Protein 6I3V (pdb70)

InterPro domains:
  IPR007918 Mitochondrial distribution/morphology family 35/apoptosis [PF05254] (2-58)
  IPR007918 Mitochondrial distribution/morphology family 35/apoptosis [PTHR46403] (1-58)

Sequence (493 aa):
HHHHHHSDQMVKYFLGQSVLRSSWDQVFAAFWQRYPNPYSKHVLTEDIVHREVTPDQKLLSRRLLTKTNRMPRWAERLFPANVAHSVYVLEDSIVDPQNQTMTTFTWNINHARLMVVEERSVYSVNSDNSGWTEIRREAWVSSSLFGVSRAVQEFGLARFKSNVTKTMKGFEYILAKLQGEAQMVKYFLGQSVLRSSWDQVFAAFWQRYPNPYSKHVLTEDIVHREVTPDQKLLSRRLLTKTNRMPRWAERLFPANVAHSVYVLEDSIVDPQNQTMTTFTWNINHARLMVVEERSVYSVNSDNSGWTEIRREAWVSSSLFGVSRAVQEFGLARFKSNVTKTMKGFEYILAKLQGEDKMNSVGEACTDMKREYDQCFNRWFAEKFLKGDSSGDPCTDLFKRYQQCVQKAIKEKEIPIEGLEFMGHDKMNSVGEACTDMKREYDQCFNRWFAEKFLKGDSSGDPCTDLFKRYQQCVQKAIKEKEIPIEGLEFMGH

B-factor: mean 47.37, std 20.67, range [18.5, 154.25]

Nearest PDB structures (foldseek):
  6i3v-assembly1_B  TM=1.006E+00  e=1.375E-35  Homo sapiens
  6i3y-assembly1_C  TM=9.996E-01  e=5.527E-32  Homo sapiens
  5jql-assembly1_K  TM=7.674E-01  e=2.908E-17  Saccharomyces cerevisiae S288C
  4ytx-assembly4_L  TM=7.523E-01  e=2.716E-16  Saccharomyces cerevisiae S288C
  8ag0-assembly1_A  TM=9.048E-01  e=5.739E-12  Homo sapiens

Secondary structure (DSSP, 8-state):
--PPPSSGGGHHHHHHHHHHHHHHHHHTGGGT-----TTHHHHHHHHHHHHHHHHHTT---TT--GGG-/--SEEEEEEEEESS-HHHHHHHHHH--S-TT-TTEEEEEEEEEEE-TTS-EEEEEEEEE-----HHHHHH-HHHHTPPEEEEEEEEEEGGGTEEEEEEEESSSTTT-EEEEEEEEEE-SS-TTSEEEEEEEEEE-THHHHHHHHHHHHHHHHHHHHHHHHHHHHHHHHHHTT-/--PBPSSGGGHHHHHHHHHHHHHHHHHTGGGT--S--SSHHHHHHHHHHHHHHHHHHT---TT--TT--/-EEEEEESSSSEEEEEEEEESS-HHHHHHHHHH--S-TT-TTEEEEEEEEEEE-TTS-EEEEEEEEE-----HHHHHH-HHHHT-PEEEEEEEEEEGGGTEEEEEEEESSSTTT-EEEEEEEEEE-SS-TT-EEEEEEEEEE-THHHHHHHHHHHHHHHHHHHHHHHHHHHHHHHHHHTT--

Radius of gyration: 32.75 Å; Cα contacts (8 Å, |Δi|>4): 805; chains: 4; bounding box: 83×53×98 Å

Organism: Homo sapiens (NCBI:txid9606)

Solvent-accessible surface area: 29353 Å² total; per-residue (Å²): 120,82,69,40,48,41,17,68,132,90,24,96,32,52,38,4,51,27,37,80,70,50,31,37,54,119,10,0,17,50,10,21,101,88,27,54,50,106,196,4,166,88,9,77,12,9,0,6,14,88,30,80,54,24,146,86,62,54,1,31,0,24,2,0,2,11,48,56,40,94,32,74,177,144,7,51,150,108,39,98,84,30,66,96,104,36,29,42,11,0,5,0,0,45,0,12,15,87,94,64,39,0,32,3,20,25,31,16,23,26,27,48,76,25,91,32,58,54,43,48,0,46,22,29,49,19,103,140,63,92,32,110,0,36,9,96,71,25,12,63,59,32,28,57,63,101,48,78,70,51,60,95,127,108,115,24,88,59,132,121,126,51,69,65,67,135,75,106,134,35,113,117,154,66,105,72,117,91,96,67,120,157,109,101,66,74,78,50,33,2,56,27,52,81,74,51,32,41,52,112,10,0,14,53,9,20,101,85,31,55,51,103,191,4,174,52,7,77,11,8,0,6,12,80,29,79,60,23,142,88,52,68,2,31,0,23,2,0,4,9,47,48,40,166,32,74,161,143,7,41,147,112,42,94,85,31,63,95,105,39,29,45,11,0,5,0,0,46,0,9,14,150,96,69,40,0,23,4,20,27,32,15,21,26,26,48,172,23,89,34,60,51,45,96,1,40,26,28,43,15,105,140,57,97,32,100,0,36,9,106,60,34,14,71,62,29,28,50,64,86,30,62,69,137,64,96,130,110,120,26,91,54,130,125,122,53,69,65,69,133,74,118,146,35,120,62,151,71,106,71,122,110,152,71,185,175,41,14,81,7,13,0,135,88,1,22,115,42,4,86,82,5,32,108,31,3,34,49,11,2,41,118,66,1,15,159,54,60,83,58,55,47,83,1,78,103,33,38,131,124,0,23,108,23,0,43,115,10,6,145,117,83,148,8,72,11,143,82,63,59,66,23,44,197,179,83,10,88,6,7,5,160,86,0,26,106,68,2,28,99,9,16,138,39,6,33,47,31,2,42,111,16,2,18,156,46,76,81,76,65,66,78,9,54,123,73,32,97,44,0,22,71,30,0,52,65,13,3,149,131,92,152,7,71,12,121,83,63,127,69,38,26,212

Foldseek 3Di:
DDKDWDDDPLKIKIKDKDKDLAALVVVVVVVVVPPPDPVQPQWDDKDWPDWDADPLGKIKTKMKIWGADDDPPVVCVVCVVPNPGTWIKIKIKIQDVVQSKMWIWMWTPPPVQAKIKIKIKMWHQDPVDNRMIMIIIMIIIHHNVVVVVVVVVVVVVVVVVVVVVVVVVVVVVVVVVVVVDD/DLKDKDKDKDKALAALVVVVVCVVVVPPDPVQPQWDDKDWPDWDQDPLGKIKTKMKTWGQDDDPPVVCVVPVVPNVDTWIKIKIKIQDVVQSKMWIWMWTPPPVQAKIKIKIKMWHQDPVDNRMIMIIMMMIIHHNVVVVVVVVVVVVVVVVVVVVVVVVVVVVVVVVVVPVD/DADAALQNVQRVLVVVLVVLVVCCVVPAVVVPHPPPGPSVVSVVVNCVRRVVSCVVVVPPPPPQDPPND/DADAALQNVLRVLVVVLVVQQVVCCVPAVVVPNPDDDPSVVSVVVSVVRNVVSCVVVVVPPPPADPPHD

GO terms:
  GO:0005739 mitochondrion (C, IDA)
  GO:0005515 protein binding (F, IPI)
  GO:0005758 mitochondrial intermembrane space (C, IDA)
  GO:0015914 phospholipid transport (P, IDA)
  GO:0032991 protein-containing complex (C, IDA)
  GO:2001140 positive regulation of phospholipid transport (P, IDA)
  GO:1990050 phosphatidic acid transfer activity (F, IDA)
  GO:0005739 mitochondrion (C, EXP)
  GO:0043066 negative regulation of apoptotic process (P, IMP)
  GO:0097035 regulation of membrane lipid distribution (P, IMP)
  GO:0090201 negative regulation of release of cytochrome c from mitochondria (P, IMP)
  GO:0005739 mitochondrion (C, HTP)
  GO:0005758 mitochondrial intermembrane space (C, TAS)
  GO:0034644 cellular response to UV (P, IDA)
  GO:0045944 positive regulation of transcription by RNA polymerase II (P, IDA)
  GO:0030330 DNA damage response, signal transduction by p53 class mediator (P, IDA)
  GO:0031571 mitotic G1 DNA damage checkpoint signaling (P, IDA)
  GO:1902166 negative regulation of intrinsic apoptotic signaling pathway in response to DNA damage by p53 class mediator (P, IMP)
  GO:0002039 p53 binding (F, IPI)

Structure (mmCIF, N/CA/C/O backbone):
data_6I3V
#
_entry.id   6I3V
#
_cell.length_a   127.312
_cell.length_b   127.312
_cell.length_c   177.390
_cell.angle_alpha   90.000
_cell.angle_beta   90.000
_cell.angle_gamma   120.000
#
_symmetry.space_group_name_H-M   'P 63 2 2'
#
loop_
_entity.id
_entity.type
_entity.pdbx_description
1 polymer 'PRELI domain-containing protein 1, mitochondrial'
2 polymer 'TP53-regulated inhibitor of apoptosis 1'
3 non-polymer 'MYRISTIC ACID'
4 non-polymer 'CHLORIDE ION'
5 non-polymer 'SODIUM ION'
6 water water
#
loop_
_atom_site.group_PDB
_atom_site.id
_atom_site.type_symbol
_atom_site.label_atom_id
_atom_site.label_alt_id
_atom_site.label_comp_id
_atom_site.label_asym_id
_atom_site.label_entity_id
_atom_site.label_seq_id
_atom_site.pdbx_PDB_ins_code
_atom_site.Cartn_x
_atom_site.Cartn_y
_atom_site.Cartn_z
_atom_site.occupancy
_atom_site.B_iso_or_equiv
_atom_site.auth_seq_id
_atom_site.auth_comp_id
_atom_site.auth_asym_id
_atom_site.auth_atom_id
_atom_site.pdbx_PDB_model_num
ATOM 1 N N . HIS A 1 1 ? -35.531 55.011 -33.463 1.00 57.90 4 HIS F N 1
ATOM 2 C CA . HIS A 1 1 ? -34.601 55.175 -32.357 1.00 60.71 4 HIS F CA 1
ATOM 3 C C . HIS A 1 1 ? -35.355 55.678 -31.110 1.00 54.35 4 HIS F C 1
ATOM 4 O O . HIS A 1 1 ? -36.427 56.317 -31.207 1.00 48.18 4 HIS F O 1
ATOM 11 N N . HIS A 1 2 ? -34.789 55.345 -29.946 1.00 48.73 5 HIS F N 1
ATOM 12 C CA . HIS A 1 2 ? -35.365 55.765 -28.696 1.00 46.00 5 HIS F CA 1
ATOM 13 C C . HIS A 1 2 ? -34.347 55.478 -27.598 1.00 40.88 5 HIS F C 1
ATOM 14 O O . HIS A 1 2 ? -33.420 54.666 -27.763 1.00 34.20 5 HIS F O 1
ATOM 21 N N . HIS A 1 3 ? -34.536 56.154 -26.475 1.00 32.20 6 HIS F N 1
ATOM 22 C CA . HIS A 1 3 ? -33.680 55.836 -25.333 1.00 31.67 6 HIS F CA 1
ATOM 23 C C . HIS A 1 3 ? -34.397 56.339 -24.104 1.00 31.67 6 HIS F C 1
ATOM 24 O O . HIS A 1 3 ? -35.348 57.123 -24.202 1.00 33.36 6 HIS F O 1
ATOM 31 N N . HIS A 1 4 ? -33.970 55.851 -22.949 1.00 29.05 7 HIS F N 1
ATOM 32 C CA . HIS A 1 4 ? -34.502 56.410 -21.726 1.00 28.82 7 HIS F CA 1
ATOM 33 C C . HIS A 1 4 ? -33.482 56.181 -20.614 1.00 28.32 7 HIS F C 1
ATOM 34 O O . HIS A 1 4 ? -32.535 55.398 -20.760 1.00 28.09 7 HIS F O 1
ATOM 41 N N . HIS A 1 5 ? -33.704 56.873 -19.493 1.00 28.61 8 HIS F N 1
ATOM 42 C CA . HIS A 1 5 ? -32.854 56.639 -18.334 1.00 29.78 8 HIS F CA 1
ATOM 43 C C . HIS A 1 5 ? -33.669 56.896 -17.080 1.00 29.80 8 HIS F C 1
ATOM 44 O O . HIS A 1 5 ? -34.717 57.568 -17.099 1.00 30.65 8 HIS F O 1
ATOM 51 N N . HIS A 1 6 ? -33.187 56.317 -15.980 1.00 31.98 9 HIS F N 1
ATOM 52 C CA . HIS A 1 6 ? -33.840 56.482 -14.678 1.00 35.51 9 HIS F CA 1
ATOM 53 C C . HIS A 1 6 ? -32.892 55.970 -13.605 1.00 37.48 9 HIS F C 1
ATOM 54 O O . HIS A 1 6 ? -31.874 55.349 -13.906 1.00 31.98 9 HIS F O 1
ATOM 61 N N . SER A 1 7 ? -33.226 56.226 -12.344 1.00 41.98 10 SER F N 1
ATOM 62 C CA . SER A 1 7 ? -32.319 55.738 -11.307 1.00 50.85 10 SER F CA 1
ATOM 63 C C . SER A 1 7 ? -32.414 54.210 -11.173 1.00 53.24 10 SER F C 1
ATOM 64 O O . SER A 1 7 ? -33.425 53.589 -11.520 1.00 50.20 10 SER F O 1
ATOM 67 N N . ASP A 1 8 ? -31.302 53.609 -10.736 1.00 57.91 11 ASP F N 1
ATOM 68 C CA . ASP A 1 8 ? -31.207 52.243 -10.236 1.00 66.39 11 ASP F CA 1
ATOM 69 C C . ASP A 1 8 ? -31.130 52.182 -8.702 1.00 71.24 11 ASP F C 1
ATOM 70 O O . ASP A 1 8 ? -31.922 51.457 -8.087 1.00 76.28 11 ASP F O 1
ATOM 75 N N . GLN A 1 9 ? -30.195 52.932 -8.064 1.00 67.58 12 GLN F N 1
ATOM 76 C CA . GLN A 1 9 ? -30.003 53.019 -6.588 1.00 66.65 12 GLN F CA 1
ATOM 77 C C . GLN A 1 9 ? -28.946 54.081 -6.251 1.00 63.21 12 GLN F C 1
ATOM 78 O O . GLN A 1 9 ? -27.907 53.725 -5.711 1.00 62.41 12 GLN F O 1
ATOM 84 N N . MET A 1 10 ? -29.130 55.355 -6.618 1.00 59.04 13 MET F N 1
ATOM 85 C CA . MET A 1 10 ? -27.974 56.239 -6.850 1.00 57.25 13 MET F CA 1
ATOM 86 C C . MET A 1 10 ? -27.115 55.821 -8.062 1.00 46.79 13 MET F C 1
ATOM 87 O O . MET A 1 10 ? -26.048 56.402 -8.302 1.00 41.53 13 MET F O 1
ATOM 92 N N . VAL A 1 11 ? -27.461 54.767 -8.734 1.00 43.36 14 VAL F N 1
ATOM 93 C CA . VAL A 1 11 ? -26.854 54.510 -10.039 1.00 38.79 14 VAL F CA 1
ATOM 94 C C . VAL A 1 11 ? -27.890 54.962 -11.042 1.00 37.58 14 VAL F C 1
ATOM 95 O O . VAL A 1 11 ? -29.070 54.722 -10.815 1.00 35.50 14 VAL F O 1
ATOM 99 N N . LYS A 1 12 ? -27.476 55.658 -12.113 1.00 29.69 15 LYS F N 1
ATOM 100 C CA . LYS A 1 12 ? -28.389 56.002 -13.217 1.00 32.62 15 LYS F CA 1
ATOM 101 C C . LYS A 1 12 ? -28.255 54.951 -14.305 1.00 27.77 15 LYS F C 1
ATOM 102 O O . LYS A 1 12 ? -27.134 54.624 -14.709 1.00 27.03 15 LYS F O 1
ATOM 108 N N . TYR A 1 13 ? -29.378 54.450 -14.799 1.00 23.89 16 TYR F N 1
ATOM 109 C CA . TYR A 1 13 ? -29.379 53.379 -15.788 1.00 24.33 16 TYR F CA 1
ATOM 110 C C . TYR A 1 13 ? -29.924 53.922 -17.103 1.00 29.21 16 TYR F C 1
ATOM 111 O O . TYR A 1 13 ? -30.903 54.650 -17.104 1.00 28.86 16 TYR F O 1
ATOM 120 N N . PHE A 1 14 ? -29.284 53.580 -18.223 1.00 27.39 17 PHE F N 1
ATOM 121 C CA . PHE A 1 14 ? -29.685 54.149 -19.508 1.00 27.21 17 PHE F CA 1
ATOM 122 C C . PHE A 1 14 ? -29.953 52.975 -20.426 1.00 27.08 17 PHE F C 1
ATOM 123 O O . PHE A 1 14 ? -29.210 51.988 -20.371 1.00 24.47 17 PHE F O 1
ATOM 131 N N . LEU A 1 15 ? -30.998 53.064 -21.264 1.00 24.34 18 LEU F N 1
ATOM 132 C CA . LEU A 1 15 ? -31.192 52.023 -22.269 1.00 24.93 18 LEU F CA 1
ATOM 133 C C . LEU A 1 15 ? -31.541 52.720 -23.565 1.00 33.56 18 LEU F C 1
ATOM 134 O O . LEU A 1 15 ? -32.415 53.589 -23.559 1.00 30.00 18 LEU F O 1
ATOM 139 N N . GLY A 1 16 ? -30.816 52.388 -24.641 1.00 32.28 19 GLY F N 1
ATOM 140 C CA . GLY A 1 16 ? -30.948 53.088 -25.907 1.00 29.49 19 GLY F CA 1
ATOM 141 C C . GLY A 1 16 ? -31.017 52.062 -27.013 1.00 31.74 19 GLY F C 1
ATOM 142 O O . GLY A 1 16 ? -30.467 50.965 -26.908 1.00 30.30 19 GLY F O 1
ATOM 143 N N . GLN A 1 17 ? -31.725 52.415 -28.073 1.00 30.46 20 GLN F N 1
ATOM 144 C CA . GLN A 1 17 ? -31.775 51.525 -29.231 1.00 31.34 20 GLN F CA 1
ATOM 145 C C . GLN A 1 17 ? -31.612 52.373 -30.475 1.00 33.50 20 GLN F C 1
ATOM 146 O O . GLN A 1 17 ? -32.285 53.395 -30.629 1.00 33.06 20 GLN F O 1
ATOM 152 N N . SER A 1 18 ? -30.709 51.958 -31.351 1.00 34.33 21 SER F N 1
ATOM 153 C CA . SER A 1 18 ? -30.553 52.681 -32.590 1.00 39.20 21 SER F CA 1
ATOM 154 C C . SER A 1 18 ? -30.299 51.698 -33.727 1.00 37.45 21 SER F C 1
ATOM 155 O O . SER A 1 18 ? -30.109 50.484 -33.535 1.00 33.92 21 SER F O 1
ATOM 158 N N . VAL A 1 19 ? -30.290 52.246 -34.929 1.00 36.51 22 VAL F N 1
ATOM 159 C CA . VAL A 1 19 ? -30.119 51.440 -36.118 1.00 37.84 22 VAL F CA 1
ATOM 160 C C . VAL A 1 19 ? -29.096 52.127 -37.007 1.00 42.12 22 VAL F C 1
ATOM 161 O O . VAL A 1 19 ? -29.088 53.357 -37.124 1.00 44.55 22 VAL F O 1
ATOM 165 N N . LEU A 1 20 ? -28.220 51.335 -37.600 1.00 39.18 23 LEU F N 1
ATOM 166 C CA . LEU A 1 20 ? -27.364 51.781 -38.681 1.00 34.00 23 LEU F CA 1
ATOM 167 C C . LEU A 1 20 ? -27.876 51.163 -39.970 1.00 37.91 23 LEU F C 1
ATOM 168 O O . LEU A 1 20 ? -28.101 49.946 -40.032 1.00 36.87 23 LEU F O 1
ATOM 173 N N . ARG A 1 21 ? -28.063 52.000 -41.003 1.00 37.78 24 ARG F N 1
ATOM 174 C CA . ARG A 1 21 ? -28.559 51.513 -42.286 1.00 37.34 24 ARG F CA 1
ATOM 175 C C . ARG A 1 21 ? -27.439 50.893 -43.140 1.00 37.35 24 ARG F C 1
ATOM 176 O O . ARG A 1 21 ? -27.260 51.191 -44.322 1.00 41.76 24 ARG F O 1
ATOM 178 N N . SER A 1 22 ? -26.735 49.932 -42.557 1.00 35.75 25 SER F N 1
ATOM 179 C CA . SER A 1 22 ? -25.594 49.264 -43.175 1.00 37.09 25 SER F CA 1
ATOM 180 C C . SER A 1 22 ? -25.604 47.814 -42.707 1.00 35.93 25 SER F C 1
ATOM 181 O O . SER A 1 22 ? -26.197 47.507 -41.679 1.00 32.74 25 SER F O 1
ATOM 184 N N . SER A 1 23 ? -25.011 46.906 -43.490 1.00 33.08 26 SER F N 1
ATOM 185 C CA . SER A 1 23 ? -25.120 45.499 -43.122 1.00 33.12 26 SER F CA 1
ATOM 186 C C . SER A 1 23 ? -24.170 45.181 -41.963 1.00 36.78 26 SER F C 1
ATOM 187 O O . SER A 1 23 ? -23.191 45.885 -41.715 1.00 30.29 26 SER F O 1
ATOM 190 N N . TRP A 1 24 ? -24.471 44.084 -41.263 1.00 31.53 27 TRP F N 1
ATOM 191 C CA . TRP A 1 24 ? -23.749 43.786 -40.022 1.00 31.07 27 TRP F CA 1
ATOM 192 C C . TRP A 1 24 ? -22.253 43.682 -40.280 1.00 30.66 27 TRP F C 1
ATOM 193 O O . TRP A 1 24 ? -21.434 44.166 -39.467 1.00 26.64 27 TRP F O 1
ATOM 204 N N . ASP A 1 25 ? -21.867 43.050 -41.415 1.00 26.69 28 ASP F N 1
ATOM 205 C CA . ASP A 1 25 ? -20.440 42.900 -41.687 1.00 29.23 28 ASP F CA 1
ATOM 206 C C . ASP A 1 25 ? -19.757 44.246 -41.938 1.00 30.82 28 ASP F C 1
ATOM 207 O O . ASP A 1 25 ? -18.572 44.409 -41.605 1.00 30.93 28 ASP F O 1
ATOM 212 N N . GLN A 1 26 ? -20.443 45.206 -42.588 1.00 30.35 29 GLN F N 1
ATOM 213 C CA . GLN A 1 26 ? -19.844 46.528 -42.775 1.00 28.69 29 GLN F CA 1
ATOM 214 C C . GLN A 1 26 ? -19.709 47.240 -41.432 1.00 28.67 29 GLN F C 1
ATOM 215 O O . GLN A 1 26 ? -18.716 47.921 -41.184 1.00 27.46 29 GLN F O 1
ATOM 221 N N . VAL A 1 27 ? -20.744 47.143 -40.597 1.00 26.15 30 VAL F N 1
ATOM 222 C CA . VAL A 1 27 ? -20.683 47.781 -39.284 1.00 25.65 30 VAL F CA 1
ATOM 223 C C . VAL A 1 27 ? -19.533 47.165 -38.474 1.00 28.07 30 VAL F C 1
ATOM 224 O O . VAL A 1 27 ? -18.732 47.884 -37.865 1.00 29.67 30 VAL F O 1
ATOM 228 N N . PHE A 1 28 ? -19.388 45.829 -38.498 1.00 27.75 31 PHE F N 1
ATOM 229 C CA . PHE A 1 28 ? -18.354 45.242 -37.634 1.00 28.63 31 PHE F CA 1
ATOM 230 C C . PHE A 1 28 ? -16.989 45.693 -38.117 1.00 29.61 31 PHE F C 1
ATOM 231 O O . PHE A 1 28 ? -16.099 45.976 -37.319 1.00 27.65 31 PHE F O 1
ATOM 239 N N . ALA A 1 29 ? -16.816 45.797 -39.460 1.00 27.71 32 ALA F N 1
ATOM 240 C CA . ALA A 1 29 ? -15.546 46.280 -39.984 1.00 27.56 32 ALA F CA 1
ATOM 241 C C . ALA A 1 29 ? -15.334 47.745 -39.623 1.00 30.83 32 ALA F C 1
ATOM 242 O O . ALA A 1 29 ? -14.235 48.151 -39.226 1.00 30.35 32 ALA F O 1
ATOM 244 N N . ALA A 1 30 ? -16.380 48.549 -39.727 1.00 31.94 33 ALA F N 1
ATOM 245 C CA . ALA A 1 30 ? -16.253 49.970 -39.466 1.00 29.10 33 ALA F CA 1
ATOM 246 C C . ALA A 1 30 ? -15.905 50.247 -38.008 1.00 29.09 33 ALA F C 1
ATOM 247 O O . ALA A 1 30 ? -15.289 51.272 -37.706 1.00 30.52 33 ALA F O 1
ATOM 249 N N . PHE A 1 31 ? -16.329 49.347 -37.101 1.00 27.84 34 PHE F N 1
ATOM 250 C CA . PHE A 1 31 ? -16.047 49.495 -35.678 1.00 25.52 34 PHE F CA 1
ATOM 251 C C . PHE A 1 31 ? -14.558 49.727 -35.445 1.00 27.19 34 PHE F C 1
ATOM 252 O O . PHE A 1 31 ? -14.168 50.542 -34.598 1.00 32.16 34 PHE F O 1
ATOM 260 N N . TRP A 1 32 ? -13.713 49.029 -36.206 1.00 25.48 35 TRP F N 1
ATOM 261 C CA . TRP A 1 32 ? -12.281 49.165 -36.041 1.00 27.46 35 TRP F CA 1
ATOM 262 C C . TRP A 1 32 ? -11.706 50.366 -36.759 1.00 29.35 35 TRP F C 1
ATOM 263 O O . TRP A 1 32 ? -10.569 50.723 -36.468 1.00 32.10 35 TRP F O 1
ATOM 274 N N . GLN A 1 33 ? -12.462 51.029 -37.644 1.00 29.00 36 GLN F N 1
ATOM 275 C CA . GLN A 1 33 ? -11.901 52.084 -38.484 1.00 30.28 36 GLN F CA 1
ATOM 276 C C . GLN A 1 33 ? -12.553 53.420 -38.181 1.00 34.24 36 GLN F C 1
ATOM 277 O O . GLN A 1 33 ? -12.321 54.400 -38.900 1.00 35.43 36 GLN F O 1
ATOM 283 N N . ARG A 1 34 ? -13.407 53.480 -37.169 1.00 31.19 37 ARG F N 1
ATOM 284 C CA . ARG A 1 34 ? -14.195 54.689 -37.021 1.00 29.60 37 ARG F CA 1
ATOM 285 C C . ARG A 1 34 ? -13.401 55.862 -36.457 1.00 31.51 37 ARG F C 1
ATOM 286 O O . ARG A 1 34 ? -13.866 57.000 -36.579 1.00 35.28 37 ARG F O 1
ATOM 294 N N . TYR A 1 35 ? -12.237 55.631 -35.828 1.00 30.00 38 TYR F N 1
ATOM 295 C CA . TYR A 1 35 ? -11.380 56.740 -35.437 1.00 28.44 38 TYR F CA 1
ATOM 296 C C . TYR A 1 35 ? -10.202 56.901 -36.414 1.00 33.5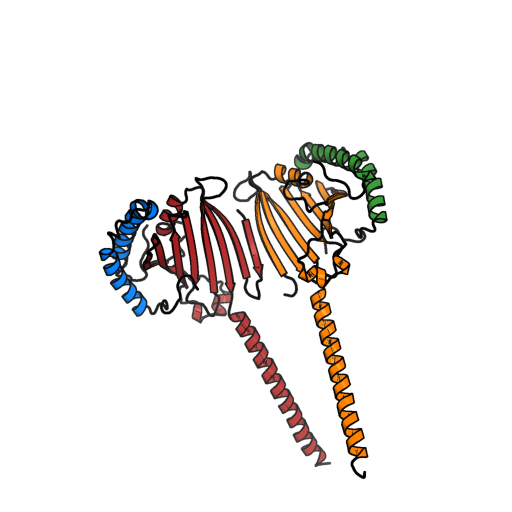6 38 TYR F C 1
ATOM 297 O O . TYR A 1 35 ? -9.606 55.901 -36.793 1.00 34.06 38 TYR F O 1
ATOM 306 N N . PRO A 1 36 ? -9.818 58.158 -36.759 1.00 34.23 39 PRO F N 1
ATOM 307 C CA . PRO A 1 36 ? -10.475 59.392 -36.294 1.00 31.84 39 PRO F CA 1
ATOM 308 C C . PRO A 1 36 ? -11.667 59.713 -37.208 1.00 34.81 39 PRO F C 1
ATOM 309 O O . PRO A 1 36 ? -11.754 59.181 -38.313 1.00 32.04 39 PRO F O 1
ATOM 313 N N . ASN A 1 37 ? -12.570 60.570 -36.782 1.00 31.88 40 ASN F N 1
ATOM 314 C CA . ASN A 1 37 ? -13.615 61.041 -37.686 1.00 33.91 40 ASN F CA 1
ATOM 315 C C . ASN A 1 37 ? -13.959 62.442 -37.217 1.00 33.66 40 ASN F C 1
ATOM 316 O O . ASN A 1 37 ? -13.457 62.894 -36.181 1.00 32.39 40 ASN F O 1
ATOM 321 N N . PRO A 1 38 ? -14.750 63.201 -37.991 1.00 36.12 41 PRO F N 1
ATOM 322 C CA . PRO A 1 38 ? -15.016 64.601 -37.586 1.00 33.87 41 PRO F CA 1
ATOM 323 C C . PRO A 1 38 ? -15.673 64.755 -36.197 1.00 33.56 41 PRO F C 1
ATOM 324 O O . PRO A 1 38 ? -15.619 65.856 -35.629 1.00 33.05 41 PRO F O 1
ATOM 328 N N . TYR A 1 39 ? -16.355 63.727 -35.691 1.00 28.58 42 TYR F N 1
ATOM 329 C CA . TYR A 1 39 ? -17.049 63.767 -34.387 1.00 28.78 42 TYR F CA 1
ATOM 330 C C . TYR A 1 39 ? -16.216 63.209 -33.225 1.00 33.85 42 TYR F C 1
ATOM 331 O O . TYR A 1 39 ? -16.753 63.041 -32.104 1.00 36.02 42 TYR F O 1
ATOM 340 N N . SER A 1 40 ? -14.930 62.935 -33.434 1.00 34.09 43 SER F N 1
ATOM 341 C CA . SER A 1 40 ? -14.125 62.213 -32.439 1.00 34.25 43 SER F CA 1
ATOM 342 C C . SER A 1 40 ? -12.882 62.992 -32.004 1.00 29.82 43 SER F C 1
ATOM 343 O O . SER A 1 40 ? -11.888 62.383 -31.602 1.00 30.24 43 SER F O 1
ATOM 346 N N . LYS A 1 41 ? -12.905 64.330 -32.093 1.00 28.83 44 LYS F N 1
ATOM 347 C CA . LYS A 1 41 ? -11.736 65.115 -31.704 1.00 34.44 44 LYS F CA 1
ATOM 348 C C . LYS A 1 41 ? -11.372 64.935 -30.209 1.00 32.81 44 LYS F C 1
ATOM 349 O O . LYS A 1 41 ? -10.226 65.177 -29.837 1.00 34.76 44 LYS F O 1
ATOM 355 N N . HIS A 1 42 ? -12.304 64.506 -29.369 1.00 28.59 45 HIS F N 1
ATOM 356 C CA . HIS A 1 42 ? -11.999 64.262 -27.944 1.00 33.58 45 HIS F CA 1
ATOM 357 C C . HIS A 1 42 ? -11.284 62.945 -27.709 1.00 33.64 45 HIS F C 1
ATOM 358 O O . HIS A 1 42 ? -10.880 62.670 -26.561 1.00 35.69 45 HIS F O 1
ATOM 365 N N . VAL A 1 43 ? -11.132 62.122 -28.751 1.00 27.69 46 VAL F N 1
ATOM 366 C CA . VAL A 1 43 ? -10.454 60.835 -28.657 1.00 28.63 46 VAL F CA 1
ATOM 367 C C . VAL A 1 43 ? -9.035 61.039 -29.182 1.00 32.45 46 VAL F C 1
ATOM 368 O O . VAL A 1 43 ? -8.827 61.260 -30.388 1.00 34.17 46 VAL F O 1
ATOM 372 N N . LEU A 1 44 ? -8.052 60.961 -28.270 1.00 28.17 47 LEU F N 1
ATOM 373 C CA . LEU A 1 44 ? -6.685 61.345 -28.545 1.00 32.36 47 LEU F CA 1
ATOM 374 C C . LEU A 1 44 ? -5.823 60.173 -28.966 1.00 32.82 47 LEU F C 1
ATOM 375 O O . LEU A 1 44 ? -4.875 60.345 -29.733 1.00 30.69 47 LEU F O 1
ATOM 380 N N . THR A 1 45 ? -6.132 58.980 -28.486 1.00 32.33 48 THR F N 1
ATOM 381 C CA . THR A 1 45 ? -5.222 57.858 -28.577 1.00 31.00 48 THR F CA 1
ATOM 382 C C . THR A 1 45 ? -6.031 56.584 -28.701 1.00 27.56 48 THR F C 1
ATOM 383 O O . THR A 1 45 ? -7.098 56.440 -28.070 1.00 25.56 48 THR F O 1
ATOM 387 N N . GLU A 1 46 ? -5.482 55.622 -29.432 1.00 24.54 49 GLU F N 1
ATOM 388 C CA . GLU A 1 46 ? -6.244 54.406 -29.649 1.00 26.50 49 GLU F CA 1
ATOM 389 C C . GLU A 1 46 ? -5.275 53.256 -29.788 1.00 30.40 49 GLU F C 1
ATOM 390 O O . GLU A 1 46 ? -4.356 53.310 -30.622 1.00 34.14 49 GLU F O 1
ATOM 396 N N . ASP A 1 47 ? -5.492 52.202 -29.027 1.00 27.75 50 ASP F N 1
ATOM 397 C CA . ASP A 1 47 ? -4.586 51.056 -29.104 1.00 28.59 50 ASP F CA 1
ATOM 398 C C . ASP A 1 47 ? -5.340 49.763 -28.849 1.00 32.01 50 ASP F C 1
ATOM 399 O O . ASP A 1 47 ? -6.265 49.727 -28.039 1.00 33.34 50 ASP F O 1
ATOM 404 N N . ILE A 1 48 ? -4.904 48.694 -29.480 1.00 31.43 51 ILE F N 1
ATOM 405 C CA . ILE A 1 48 ? -5.278 47.351 -29.050 1.00 34.83 51 ILE F CA 1
ATOM 406 C C . ILE A 1 48 ? -4.265 46.888 -28.013 1.00 37.16 51 ILE F C 1
ATOM 407 O O . ILE A 1 48 ? -3.049 46.998 -28.225 1.00 42.84 51 ILE F O 1
ATOM 412 N N . VAL A 1 49 ? -4.735 46.393 -26.868 1.00 35.06 52 VAL F N 1
ATOM 413 C CA . VAL A 1 49 ? -3.805 45.893 -25.875 1.00 34.60 52 VAL F CA 1
ATOM 414 C C . VAL A 1 49 ? -3.993 44.421 -25.591 1.00 38.18 52 VAL F C 1
ATOM 415 O O . VAL A 1 49 ? -3.191 43.834 -24.819 1.00 38.75 52 VAL F O 1
ATOM 419 N N . HIS A 1 50 ? -5.002 43.793 -26.193 1.00 34.22 53 HIS F N 1
ATOM 420 C CA . HIS A 1 50 ? -5.151 42.344 -26.151 1.00 34.70 53 HIS F CA 1
ATOM 421 C C . HIS A 1 50 ? -5.997 41.916 -27.342 1.00 32.87 53 HIS F C 1
ATOM 422 O O . HIS A 1 50 ? -6.980 42.573 -27.640 1.00 30.73 53 HIS F O 1
ATOM 429 N N . ARG A 1 51 ? -5.663 40.781 -27.966 1.00 32.93 54 ARG F N 1
ATOM 430 C CA . ARG A 1 51 ? -6.546 40.258 -29.006 1.00 35.70 54 ARG F CA 1
ATOM 431 C C . ARG A 1 51 ? -6.268 38.775 -29.228 1.00 36.18 54 ARG F C 1
ATOM 432 O O . ARG A 1 51 ? -5.115 38.355 -29.279 1.00 36.26 54 ARG F O 1
ATOM 440 N N . GLU A 1 52 ? -7.329 37.990 -29.345 1.00 35.24 55 GLU F N 1
ATOM 441 C CA . GLU A 1 52 ? -7.166 36.582 -29.627 1.00 37.89 55 GLU F CA 1
ATOM 442 C C . GLU A 1 52 ? -8.444 36.084 -30.263 1.00 35.02 55 GLU F C 1
ATOM 443 O O . GLU A 1 52 ? -9.512 36.676 -30.092 1.00 35.92 55 GLU F O 1
ATOM 449 N N . VAL A 1 53 ? -8.325 34.937 -30.920 1.00 37.28 56 VAL F N 1
ATOM 450 C CA . VAL A 1 53 ? -9.441 34.190 -31.478 1.00 39.00 56 VAL F CA 1
ATOM 451 C C . VAL A 1 53 ? -9.651 32.937 -30.644 1.00 44.76 56 VAL F C 1
ATOM 452 O O . VAL A 1 53 ? -8.694 32.203 -30.367 1.00 46.72 56 VAL F O 1
ATOM 456 N N . THR A 1 54 ? -10.899 32.665 -30.273 1.00 45.47 57 THR F N 1
ATOM 457 C CA . THR A 1 54 ? -11.170 31.542 -29.393 1.00 48.06 57 THR F CA 1
ATOM 458 C C . THR A 1 54 ? -11.306 30.261 -30.202 1.00 54.77 57 THR F C 1
ATOM 459 O O . THR A 1 54 ? -11.391 30.300 -31.430 1.00 52.47 57 THR F O 1
ATOM 463 N N . PRO A 1 55 ? -11.316 29.097 -29.530 1.00 60.83 58 PRO F N 1
ATOM 464 C CA . PRO A 1 55 ? -11.641 27.851 -30.241 1.00 65.73 58 PRO F CA 1
ATOM 465 C C . PRO A 1 55 ? -12.941 27.908 -31.033 1.00 64.32 58 PRO F C 1
ATOM 466 O O . PRO A 1 55 ? -13.017 27.289 -32.100 1.00 65.24 58 PRO F O 1
ATOM 470 N N . ASP A 1 56 ? -13.958 28.644 -30.569 1.00 63.83 59 ASP F N 1
ATOM 471 C CA . ASP A 1 56 ? -15.220 28.745 -31.294 1.00 64.34 59 ASP F CA 1
ATOM 472 C C . ASP A 1 56 ? -15.269 29.942 -32.236 1.00 58.29 59 ASP F C 1
ATOM 473 O O . ASP A 1 56 ? -16.364 30.432 -32.545 1.00 58.92 59 ASP F O 1
ATOM 478 N N . GLN A 1 57 ? -14.112 30.420 -32.704 1.00 52.85 60 GLN F N 1
ATOM 479 C CA . GLN A 1 57 ? -14.018 31.447 -33.745 1.00 51.54 60 GLN F CA 1
ATOM 480 C C . GLN A 1 57 ? -14.717 32.741 -33.331 1.00 44.90 60 GLN F C 1
ATOM 481 O O . GLN A 1 57 ? -15.518 33.313 -34.066 1.00 42.56 60 GLN F O 1
ATOM 487 N N . LYS A 1 58 ? -14.427 33.197 -32.126 1.00 42.10 61 LYS F N 1
ATOM 488 C CA . LYS A 1 58 ? -14.852 34.520 -31.701 1.00 39.88 61 LYS F CA 1
ATOM 489 C C . LYS A 1 58 ? -13.600 35.354 -31.516 1.00 36.08 61 LYS F C 1
ATOM 490 O O . LYS A 1 58 ? -12.546 34.840 -31.087 1.00 36.12 61 LYS F O 1
ATOM 496 N N . LEU A 1 59 ? -13.706 36.619 -31.890 1.00 27.08 62 LEU F N 1
ATOM 497 C CA . LEU A 1 59 ? -12.621 37.551 -31.716 1.00 26.46 62 LEU F CA 1
ATOM 498 C C . LEU A 1 59 ? -12.811 38.289 -30.396 1.00 28.71 62 LEU F C 1
ATOM 499 O O . LEU A 1 59 ? -13.790 39.022 -30.258 1.00 28.34 62 LEU F O 1
ATOM 504 N N . LEU A 1 60 ? -11.857 38.132 -29.455 1.00 31.42 63 LEU F N 1
ATOM 505 C CA . LEU A 1 60 ? -11.824 38.868 -28.181 1.00 27.77 63 LEU F CA 1
ATOM 506 C C . LEU A 1 60 ? -10.777 39.982 -28.271 1.00 31.13 63 LEU F C 1
ATOM 507 O O . LEU A 1 60 ? -9.600 39.700 -28.535 1.00 35.43 63 LEU F O 1
ATOM 512 N N . SER A 1 61 ? -11.186 41.242 -28.070 1.00 27.01 64 SER F N 1
ATOM 513 C CA . SER A 1 61 ? -10.243 42.343 -28.160 1.00 25.74 64 SER F CA 1
ATOM 514 C C . SER A 1 61 ? -10.403 43.256 -26.959 1.00 26.83 64 SER F C 1
ATOM 515 O O . SER A 1 61 ? -11.487 43.379 -26.414 1.00 26.65 64 SER F O 1
ATOM 518 N N . ARG A 1 62 ? -9.315 43.918 -26.587 1.00 28.59 65 ARG F N 1
ATOM 519 C CA . ARG A 1 62 ? -9.353 45.006 -25.629 1.00 28.94 65 ARG F CA 1
ATOM 520 C C . ARG A 1 62 ? -8.676 46.217 -26.241 1.00 28.89 65 ARG F C 1
ATOM 521 O O . ARG A 1 62 ? -7.495 46.156 -26.609 1.00 34.92 65 ARG F O 1
ATOM 529 N N . ARG A 1 63 ? -9.428 47.301 -26.379 1.00 26.08 66 ARG F N 1
ATOM 530 C CA . ARG A 1 63 ? -8.953 48.545 -26.978 1.00 26.72 66 ARG F CA 1
ATOM 531 C C . ARG A 1 63 ? -8.842 49.603 -25.891 1.00 33.67 66 ARG F C 1
ATOM 532 O O . ARG A 1 63 ? -9.758 49.763 -25.071 1.00 33.78 66 ARG F O 1
ATOM 540 N N . LEU A 1 64 ? -7.719 50.294 -25.860 1.00 32.34 67 LEU F N 1
ATOM 541 C CA . LEU A 1 64 ? -7.490 51.344 -24.889 1.00 29.76 67 LEU F CA 1
ATOM 542 C C . LEU A 1 64 ? -7.581 52.686 -25.602 1.00 29.79 67 LEU F C 1
ATOM 543 O O . LEU A 1 64 ? -6.966 52.862 -26.669 1.00 30.34 67 LEU F O 1
ATOM 548 N N . LEU A 1 65 ? -8.400 53.601 -25.067 1.00 25.74 68 LEU F N 1
ATOM 549 C CA . LEU A 1 65 ? -8.500 54.955 -25.604 1.00 27.00 68 LEU F CA 1
ATOM 550 C C . LEU A 1 65 ? -8.118 56.006 -24.564 1.00 32.03 68 LEU F C 1
ATOM 551 O O . LEU A 1 65 ? -8.461 55.880 -23.388 1.00 28.32 68 LEU F O 1
ATOM 556 N N . THR A 1 66 ? -7.474 57.075 -25.004 1.00 30.14 69 THR F N 1
ATOM 557 C CA . THR A 1 66 ? -7.288 58.252 -24.174 1.00 33.10 69 THR F CA 1
ATOM 558 C C . THR A 1 66 ? -8.246 59.296 -24.704 1.00 34.62 69 THR F C 1
ATOM 559 O O . THR A 1 66 ? -8.317 59.513 -25.923 1.00 33.30 69 THR F O 1
ATOM 563 N N . LYS A 1 67 ? -8.983 59.912 -23.800 1.00 30.16 70 LYS F N 1
ATOM 564 C CA . LYS A 1 67 ? -10.007 60.882 -24.139 1.00 26.55 70 LYS F CA 1
ATOM 565 C C . LYS A 1 67 ? -9.751 62.135 -23.340 1.00 32.00 70 LYS F C 1
ATOM 566 O O . LYS A 1 67 ? -9.192 62.081 -22.234 1.00 31.51 70 LYS F O 1
ATOM 572 N N . THR A 1 68 ? -10.154 63.265 -23.911 1.00 32.46 71 THR F N 1
ATOM 573 C CA . THR A 1 68 ? -9.938 64.533 -23.240 1.00 35.84 71 THR F CA 1
ATOM 574 C C . THR A 1 68 ? -10.841 64.591 -22.022 1.00 34.75 71 THR F C 1
ATOM 575 O O . THR A 1 68 ? -11.949 64.042 -22.012 1.00 31.22 71 THR F O 1
ATOM 579 N N . ASN A 1 69 ? -10.351 65.223 -20.997 1.00 39.59 72 ASN F N 1
ATOM 580 C CA . ASN A 1 69 ? -11.097 65.397 -19.765 1.00 38.31 72 ASN F CA 1
ATOM 581 C C . ASN A 1 69 ? -11.652 66.798 -19.842 1.00 37.77 72 ASN F C 1
ATOM 582 O O . ASN A 1 69 ? -10.908 67.771 -19.771 1.00 43.32 72 ASN F O 1
ATOM 587 N N . ARG A 1 70 ? -12.933 66.913 -20.061 1.00 34.57 73 ARG F N 1
ATOM 588 C CA . ARG A 1 70 ? -13.531 68.232 -20.174 1.00 39.62 73 ARG F CA 1
ATOM 589 C C . ARG A 1 70 ? -14.567 68.312 -19.068 1.00 39.09 73 ARG F C 1
ATOM 590 O O . ARG A 1 70 ? -15.635 67.712 -19.178 1.00 40.88 73 ARG F O 1
ATOM 592 N N . MET A 1 71 ? -14.231 68.978 -17.990 1.00 38.41 74 MET F N 1
ATOM 593 C CA . MET A 1 71 ? -15.200 69.075 -16.914 1.00 41.30 74 MET F CA 1
ATOM 594 C C . MET A 1 71 ? -15.762 70.483 -16.844 1.00 37.86 74 MET F C 1
ATOM 595 O O . MET A 1 71 ? -15.066 71.446 -17.154 1.00 38.94 74 MET F O 1
ATOM 600 N N . PRO A 1 72 ? -16.989 70.655 -16.380 1.00 37.15 75 PRO F N 1
ATOM 601 C CA . PRO A 1 72 ? -17.444 71.998 -16.039 1.00 38.83 75 PRO F CA 1
ATOM 602 C C . PRO A 1 72 ? -16.595 72.620 -14.931 1.00 40.25 75 PRO F C 1
ATOM 603 O O . PRO A 1 72 ? -15.944 71.935 -14.140 1.00 43.31 75 PRO F O 1
ATOM 607 N N . ARG A 1 73 ? -16.588 73.952 -14.904 1.00 39.32 76 ARG F N 1
ATOM 608 C CA . ARG A 1 73 ? -15.679 74.668 -14.009 1.00 47.64 76 ARG F CA 1
ATOM 609 C C . ARG A 1 73 ? -16.004 74.421 -12.547 1.00 47.81 76 ARG F C 1
ATOM 610 O O . ARG A 1 73 ? -15.090 74.335 -11.713 1.00 48.65 76 ARG F O 1
ATOM 618 N N . TRP A 1 74 ? -17.300 74.330 -12.205 1.00 43.46 77 TRP F N 1
ATOM 619 C CA . TRP A 1 74 ? -17.637 73.985 -10.831 1.00 45.35 77 TRP F CA 1
ATOM 620 C C . TRP A 1 74 ? -17.036 72.643 -10.450 1.00 46.29 77 TRP F C 1
ATOM 621 O O . TRP A 1 74 ? -16.637 72.438 -9.289 1.00 49.81 77 TRP F O 1
ATOM 632 N N . ALA A 1 75 ? -16.919 71.734 -11.405 1.00 41.84 78 ALA F N 1
ATOM 633 C CA . ALA A 1 75 ? -16.340 70.445 -11.067 1.00 40.94 78 ALA F CA 1
ATOM 634 C C . ALA A 1 75 ? -14.814 70.515 -10.995 1.00 44.80 78 ALA F C 1
ATOM 635 O O . ALA A 1 75 ? -14.207 69.779 -10.217 1.00 45.44 78 ALA F O 1
ATOM 637 N N . GLU A 1 76 ? -14.174 71.378 -11.790 1.00 44.02 79 GLU F N 1
ATOM 638 C CA . GLU A 1 76 ? -12.739 71.579 -11.642 1.00 46.15 79 GLU F CA 1
ATOM 639 C C . GLU A 1 76 ? -12.415 72.066 -10.238 1.00 51.17 79 GLU F C 1
ATOM 640 O O . GLU A 1 76 ? -11.531 71.519 -9.562 1.00 50.18 79 GLU F O 1
ATOM 646 N N . ARG A 1 77 ? -13.143 73.088 -9.772 1.00 52.58 80 ARG F N 1
ATOM 647 C CA . ARG A 1 77 ? -12.897 73.610 -8.431 1.00 51.04 80 ARG F CA 1
ATOM 648 C C . ARG A 1 77 ? -13.077 72.526 -7.386 1.00 53.45 80 ARG F C 1
ATOM 649 O O . ARG A 1 77 ? -12.277 72.409 -6.456 1.00 59.95 80 ARG F O 1
ATOM 657 N N . LEU A 1 78 ? -14.104 71.700 -7.532 1.00 48.23 81 LEU F N 1
ATOM 658 C CA . LEU A 1 78 ? -14.325 70.665 -6.544 1.00 47.42 81 LEU F CA 1
ATOM 659 C C . LEU A 1 78 ? -13.260 69.585 -6.621 1.00 44.51 81 LEU F C 1
ATOM 660 O O . LEU A 1 78 ? -12.890 69.011 -5.589 1.00 42.06 81 LEU F O 1
ATOM 665 N N . PHE A 1 79 ? -12.744 69.295 -7.813 1.00 37.78 82 PHE F N 1
ATOM 666 C CA . PHE A 1 79 ? -11.857 68.158 -8.019 1.00 39.24 82 PHE F CA 1
ATOM 667 C C . PHE A 1 79 ? -10.555 68.621 -8.668 1.00 45.62 82 PHE F C 1
ATOM 668 O O . PHE A 1 79 ? -10.226 68.241 -9.806 1.00 47.82 82 PHE F O 1
ATOM 676 N N . PRO A 1 80 ? -9.762 69.424 -7.945 1.00 47.44 83 PRO F N 1
ATOM 677 C CA . PRO A 1 80 ? -8.576 70.022 -8.573 1.00 45.56 83 PRO F CA 1
ATOM 678 C C . PRO A 1 80 ? -7.625 68.972 -9.064 1.00 49.55 83 PRO F C 1
ATOM 679 O O . PRO A 1 80 ? -7.048 69.124 -10.144 1.00 52.62 83 PRO F O 1
ATOM 683 N N . ALA A 1 81 ? -7.500 67.872 -8.319 1.00 50.86 84 ALA F N 1
ATOM 684 C CA . ALA A 1 81 ? -6.592 66.788 -8.686 1.00 49.44 84 ALA F CA 1
ATOM 685 C C . ALA A 1 81 ? -7.029 66.038 -9.946 1.00 45.28 84 ALA F C 1
ATOM 686 O O . ALA A 1 81 ? -6.265 65.233 -10.473 1.00 43.35 84 ALA F O 1
ATOM 688 N N . ASN A 1 82 ? -8.250 66.209 -10.397 1.00 43.87 85 ASN F N 1
ATOM 689 C CA . ASN A 1 82 ? -8.628 65.487 -11.606 1.00 42.00 85 ASN F CA 1
ATOM 690 C C . ASN A 1 82 ? -8.380 66.289 -12.878 1.00 43.31 85 ASN F C 1
ATOM 691 O O . ASN A 1 82 ? -8.446 65.715 -13.963 1.00 43.39 85 ASN F O 1
ATOM 696 N N . VAL A 1 83 ? -8.042 67.574 -12.773 1.00 44.70 86 VAL F N 1
ATOM 697 C CA . VAL A 1 83 ? -8.073 68.428 -13.955 1.00 47.43 86 VAL F CA 1
ATOM 698 C C . VAL A 1 83 ? -6.931 68.095 -14.904 1.00 45.76 86 VAL F C 1
ATOM 699 O O . VAL A 1 83 ? -7.124 68.029 -16.127 1.00 47.79 86 VAL F O 1
ATOM 703 N N . ALA A 1 84 ? -5.744 67.835 -14.368 1.00 45.58 87 ALA F N 1
ATOM 704 C CA . ALA A 1 84 ? -4.571 67.548 -15.193 1.00 49.55 87 ALA F CA 1
ATOM 705 C C . ALA A 1 84 ? -4.592 66.171 -15.889 1.00 48.87 87 ALA F C 1
ATOM 706 O O . ALA A 1 84 ? -3.680 65.883 -16.668 1.00 52.01 87 ALA F O 1
ATOM 708 N N . HIS A 1 85 ? -5.576 65.313 -15.689 1.00 43.56 88 HIS F N 1
ATOM 709 C CA . HIS A 1 85 ? -5.504 63.962 -16.211 1.00 41.52 88 HIS F CA 1
ATOM 710 C C . HIS A 1 85 ? -6.549 63.737 -17.293 1.00 39.44 88 HIS F C 1
ATOM 711 O O . HIS A 1 85 ? -7.737 64.020 -17.079 1.00 38.30 88 HIS F O 1
ATOM 718 N N . SER A 1 86 ? -6.102 63.207 -18.447 1.00 33.99 89 SER F N 1
ATOM 719 C CA . SER A 1 86 ? -7.009 62.679 -19.438 1.00 32.70 89 SER F CA 1
ATOM 720 C C . SER A 1 86 ? -7.748 61.478 -18.866 1.00 34.06 89 SER F C 1
ATOM 721 O O . SER A 1 86 ? -7.432 60.975 -17.787 1.00 34.25 89 SER F O 1
ATOM 724 N N . VAL A 1 87 ? -8.798 61.081 -19.564 1.00 27.55 90 VAL F N 1
ATOM 725 C CA . VAL A 1 87 ? -9.588 59.911 -19.211 1.00 32.64 90 VAL F CA 1
ATOM 726 C C . VAL A 1 87 ? -9.060 58.701 -19.960 1.00 32.84 90 VAL F C 1
ATOM 727 O O . VAL A 1 87 ? -8.938 58.728 -21.199 1.00 33.34 90 VAL F O 1
ATOM 731 N N . TYR A 1 88 ? -8.778 57.620 -19.230 1.00 28.28 91 TYR F N 1
ATOM 732 C CA . TYR A 1 88 ? -8.387 56.366 -19.865 1.00 28.01 91 TYR F CA 1
ATOM 733 C C . TYR A 1 88 ? -9.577 55.429 -19.870 1.00 32.36 91 TYR F C 1
ATOM 734 O O . TYR A 1 88 ? -10.207 55.196 -18.823 1.00 30.44 91 TYR F O 1
ATOM 743 N N . VAL A 1 89 ? -9.888 54.898 -21.053 1.00 23.83 92 VAL F N 1
ATOM 744 C CA . VAL A 1 89 ? -11.095 54.137 -21.295 1.00 23.02 92 VAL F CA 1
ATOM 745 C C . VAL A 1 89 ? -10.719 52.783 -21.897 1.00 23.69 92 VAL F C 1
ATOM 746 O O . VAL A 1 89 ? -9.890 52.721 -22.808 1.00 24.76 92 VAL F O 1
ATOM 750 N N . LEU A 1 90 ? -11.321 51.715 -21.398 1.00 24.17 93 LEU F N 1
ATOM 751 C CA . LEU A 1 90 ? -11.105 50.393 -21.957 1.00 26.02 93 LEU F CA 1
ATOM 752 C C . LEU A 1 90 ? -12.387 49.937 -22.623 1.00 26.03 93 LEU F C 1
ATOM 753 O O . LEU A 1 90 ? -13.498 50.176 -22.127 1.00 22.45 93 LEU F O 1
ATOM 758 N N . GLU A 1 91 ? -12.238 49.305 -23.778 1.00 26.34 94 GLU F N 1
ATOM 759 C CA . GLU A 1 91 ? -13.385 48.762 -24.489 1.00 23.70 94 GLU F CA 1
ATOM 760 C C . GLU A 1 91 ? -13.072 47.292 -24.756 1.00 25.70 94 GLU F C 1
ATOM 761 O O . GLU A 1 91 ? -12.134 46.980 -25.493 1.00 27.09 94 GLU F O 1
ATOM 767 N N . ASP A 1 92 ? -13.819 46.392 -24.135 1.00 21.88 95 ASP F N 1
ATOM 768 C CA . ASP A 1 92 ? -13.700 44.969 -24.393 1.00 21.63 95 ASP F CA 1
ATOM 769 C C . ASP A 1 92 ? -14.785 44.582 -25.389 1.00 26.90 95 ASP F C 1
ATOM 770 O O . ASP A 1 92 ? -15.923 45.047 -25.287 1.00 27.88 95 ASP F O 1
ATOM 775 N N . SER A 1 93 ? -14.447 43.716 -26.323 1.00 26.06 96 SER F N 1
ATOM 776 C CA . SER A 1 93 ? -15.435 43.291 -27.307 1.00 27.10 96 SER F CA 1
ATOM 777 C C . SER A 1 93 ? -15.283 41.808 -27.643 1.00 26.99 96 SER F C 1
ATOM 778 O O . SER A 1 93 ? -14.195 41.230 -27.577 1.00 26.41 96 SER F O 1
ATOM 781 N N . ILE A 1 94 ? -16.405 41.213 -28.017 1.00 26.31 97 ILE F N 1
ATOM 782 C CA . ILE A 1 94 ? -16.483 39.871 -28.539 1.00 24.10 97 ILE F CA 1
ATOM 783 C C . ILE A 1 94 ? -17.180 39.991 -29.884 1.00 27.56 97 ILE F C 1
ATOM 784 O O . ILE A 1 94 ? -18.352 40.395 -29.936 1.00 27.05 97 ILE F O 1
ATOM 789 N N . VAL A 1 95 ? -16.476 39.645 -30.973 1.00 26.12 98 VAL F N 1
ATOM 790 C CA . VAL A 1 95 ? -17.099 39.603 -32.295 1.00 27.95 98 VAL F CA 1
ATOM 791 C C . VAL A 1 95 ? -17.374 38.141 -32.617 1.00 31.39 98 VAL F C 1
ATOM 792 O O . VAL A 1 95 ? -16.459 37.302 -32.553 1.00 35.67 98 VAL F O 1
ATOM 796 N N . ASP A 1 96 ? -18.634 37.827 -32.947 1.00 31.79 99 ASP F N 1
ATOM 797 C CA . ASP A 1 96 ? -19.102 36.464 -33.214 1.00 32.83 99 ASP F CA 1
ATOM 798 C C . ASP A 1 96 ? -19.697 36.365 -34.626 1.00 33.48 99 ASP F C 1
ATOM 799 O O . ASP A 1 96 ? -20.917 36.516 -34.806 1.00 33.42 99 ASP F O 1
ATOM 804 N N . PRO A 1 97 ? -18.883 36.131 -35.661 1.00 36.75 100 PRO F N 1
ATOM 805 C CA . PRO A 1 97 ? -19.437 36.155 -37.035 1.00 38.98 100 PRO F CA 1
ATOM 806 C C . PRO A 1 97 ? -20.417 35.036 -37.302 1.00 41.21 100 PRO F C 1
ATOM 807 O O . PRO A 1 97 ? -21.340 35.231 -38.097 1.00 39.30 100 PRO F O 1
ATOM 811 N N . GLN A 1 98 ? -20.273 33.879 -36.642 1.00 40.57 101 GLN F N 1
ATOM 812 C CA . GLN A 1 98 ? -21.204 32.781 -36.896 1.00 43.03 101 GLN F CA 1
ATOM 813 C C . GLN A 1 98 ? -22.620 33.154 -36.493 1.00 41.48 101 GLN F C 1
ATOM 814 O O . GLN A 1 98 ? -23.573 32.684 -37.101 1.00 43.16 101 GLN F O 1
ATOM 816 N N . ASN A 1 99 ? -22.781 34.038 -35.514 1.00 35.54 102 ASN F N 1
ATOM 817 C CA . ASN A 1 99 ? -24.093 34.483 -35.073 1.00 36.85 102 ASN F CA 1
ATOM 818 C C . ASN A 1 99 ? -24.336 35.939 -35.412 1.00 36.20 102 ASN F C 1
ATOM 819 O O . ASN A 1 99 ? -25.344 36.510 -34.974 1.00 37.35 102 ASN F O 1
ATOM 824 N N . GLN A 1 100 ? -23.438 36.543 -36.183 1.00 33.51 103 GLN F N 1
ATOM 825 C CA . GLN A 1 100 ? -23.558 37.927 -36.630 1.00 32.72 103 GLN F CA 1
ATOM 826 C C . GLN A 1 100 ? -23.917 38.851 -35.475 1.00 32.17 103 GLN F C 1
ATOM 827 O O . GLN A 1 100 ? -24.923 39.575 -35.514 1.00 29.23 103 GLN F O 1
ATOM 833 N N . THR A 1 101 ? -23.096 38.788 -34.422 1.00 26.54 104 THR F N 1
ATOM 834 C CA . THR A 1 101 ? -23.307 39.648 -33.277 1.00 32.90 104 THR F CA 1
ATOM 835 C C . THR A 1 101 ? -21.952 40.095 -32.775 1.00 29.62 104 THR F C 1
ATOM 836 O O . THR A 1 101 ? -20.949 39.375 -32.887 1.00 33.10 104 THR F O 1
ATOM 840 N N . MET A 1 102 ? -21.935 41.295 -32.251 1.00 28.21 105 MET F N 1
ATOM 841 C CA . MET A 1 102 ? -20.793 41.813 -31.525 1.00 27.66 105 MET F CA 1
ATOM 842 C C . MET A 1 102 ? -21.301 42.454 -30.236 1.00 29.17 105 MET F C 1
ATOM 843 O O . MET A 1 102 ? -22.344 43.110 -30.228 1.00 30.69 105 MET F O 1
ATOM 848 N N . THR A 1 103 ? -20.595 42.197 -29.155 1.00 26.03 106 THR F N 1
ATOM 849 C CA . THR A 1 103 ? -20.920 42.710 -27.822 1.00 27.76 106 THR F CA 1
ATOM 850 C C . THR A 1 103 ? -19.726 43.496 -27.336 1.00 24.59 106 THR F C 1
ATOM 851 O O . THR A 1 103 ? -18.589 43.004 -27.436 1.00 25.82 106 THR F O 1
ATOM 855 N N . THR A 1 104 ? -19.964 44.718 -26.835 1.00 27.22 107 THR F N 1
ATOM 856 C CA . THR A 1 104 ? -18.886 45.571 -26.326 1.00 27.35 107 THR F CA 1
ATOM 857 C C . THR A 1 104 ? -19.155 46.000 -24.878 1.00 29.13 107 THR F C 1
ATOM 858 O O . THR A 1 104 ? -20.304 46.126 -24.466 1.00 28.79 107 THR F O 1
ATOM 862 N N . PHE A 1 105 ? -18.086 46.196 -24.107 1.00 26.36 108 PHE F N 1
ATOM 863 C CA . PHE A 1 105 ? -18.241 46.693 -22.738 1.00 27.11 108 PHE F CA 1
ATOM 864 C C . PHE A 1 105 ? -17.167 47.735 -22.490 1.00 26.51 108 PHE F C 1
ATOM 865 O O . PHE A 1 105 ? -15.977 47.442 -22.617 1.00 24.32 108 PHE F O 1
ATOM 873 N N . THR A 1 106 ? -17.591 48.974 -22.258 1.00 23.50 109 THR F N 1
ATOM 874 C CA . THR A 1 106 ? -16.687 50.117 -22.269 1.00 25.45 109 THR F CA 1
ATOM 875 C C . THR A 1 106 ? -16.797 50.889 -20.950 1.00 23.94 109 THR F C 1
ATOM 876 O O . THR A 1 106 ? -17.918 51.170 -20.494 1.00 27.80 109 THR F O 1
ATOM 880 N N . TRP A 1 107 ? -15.659 51.289 -20.389 1.00 25.11 110 TRP F N 1
ATOM 881 C CA . TRP A 1 107 ? -15.683 51.951 -19.069 1.00 25.55 110 TRP F CA 1
ATOM 882 C C . TRP A 1 107 ? -14.373 52.678 -18.836 1.00 27.08 110 TRP F C 1
ATOM 883 O O . TRP A 1 107 ? -13.334 52.314 -19.396 1.00 26.73 110 TRP F O 1
ATOM 894 N N . ASN A 1 108 ? -14.427 53.704 -17.978 1.00 24.17 111 ASN F N 1
ATOM 895 C CA . ASN A 1 108 ? -13.249 54.478 -17.653 1.00 25.02 111 ASN F CA 1
ATOM 896 C C . ASN A 1 108 ? -12.496 53.807 -16.524 1.00 28.78 111 ASN F C 1
ATOM 897 O O . ASN A 1 108 ? -13.092 53.351 -15.540 1.00 31.92 111 ASN F O 1
ATOM 902 N N . ILE A 1 109 ? -11.177 53.725 -16.664 1.00 29.52 112 ILE F N 1
ATOM 903 C CA . ILE A 1 109 ? -10.371 53.056 -15.654 1.00 29.34 112 ILE F CA 1
ATOM 904 C C . ILE A 1 109 ? -9.677 54.030 -14.715 1.00 34.11 112 ILE F C 1
ATOM 905 O O . ILE A 1 109 ? -9.011 53.574 -13.772 1.00 32.07 112 ILE F O 1
ATOM 910 N N . ASN A 1 110 ? -9.774 55.350 -14.951 1.00 29.38 113 ASN F N 1
ATOM 911 C CA . ASN A 1 110 ? -9.232 56.332 -14.020 1.00 32.66 113 ASN F CA 1
ATOM 912 C C . ASN A 1 110 ? -10.346 57.340 -13.807 1.00 31.70 113 ASN F C 1
ATOM 913 O O . ASN A 1 110 ? -11.455 57.163 -14.305 1.00 28.23 113 ASN F O 1
ATOM 918 N N . HIS A 1 111 ? -10.076 58.368 -13.021 1.00 28.12 114 HIS F N 1
ATOM 919 C CA . HIS A 1 111 ? -11.130 59.257 -12.508 1.00 33.06 114 HIS F CA 1
ATOM 920 C C . HIS A 1 111 ? -12.224 58.469 -11.765 1.00 32.76 114 HIS F C 1
ATOM 921 O O . HIS A 1 111 ? -13.338 58.939 -11.605 1.00 32.79 114 HIS F O 1
ATOM 928 N N . ALA A 1 112 ? -11.918 57.267 -11.280 1.00 33.23 115 ALA F N 1
ATOM 929 C CA . ALA A 1 112 ? -12.974 56.362 -10.877 1.00 37.61 115 ALA F CA 1
ATOM 930 C C . ALA A 1 112 ? -13.547 56.686 -9.504 1.00 38.10 115 ALA F C 1
ATOM 931 O O . ALA A 1 112 ? -14.655 56.228 -9.213 1.00 41.64 115 ALA F O 1
ATOM 933 N N . ARG A 1 113 ? -12.869 57.502 -8.686 1.00 36.08 116 ARG F N 1
ATOM 934 C CA . ARG A 1 113 ? -13.514 57.961 -7.463 1.00 39.56 116 ARG F CA 1
ATOM 935 C C . ARG A 1 113 ? -14.558 59.011 -7.782 1.00 41.91 116 ARG F C 1
ATOM 936 O O . ARG A 1 113 ? -15.565 59.110 -7.077 1.00 45.72 116 ARG F O 1
ATOM 938 N N . LEU A 1 114 ? -14.392 59.743 -8.895 1.00 37.49 117 LEU F N 1
ATOM 939 C CA . LEU A 1 114 ? -15.331 60.816 -9.222 1.00 33.13 117 LEU F CA 1
ATOM 940 C C . LEU A 1 114 ? -16.587 60.314 -9.952 1.00 30.94 117 LEU F C 1
ATOM 941 O O . LEU A 1 114 ? -17.721 60.748 -9.651 1.00 28.82 117 LEU F O 1
ATOM 946 N N . MET A 1 115 ? -16.424 59.443 -10.948 1.00 28.34 118 MET F N 1
ATOM 947 C CA . MET A 1 115 ? -17.569 58.772 -11.551 1.00 28.31 118 MET F CA 1
ATOM 948 C C . MET A 1 115 ? -17.094 57.585 -12.357 1.00 30.73 118 MET F C 1
ATOM 949 O O . MET A 1 115 ? -15.963 57.570 -12.861 1.00 31.53 118 MET F O 1
ATOM 954 N N . VAL A 1 116 ? -17.982 56.593 -12.524 1.00 28.82 119 VAL F N 1
ATOM 955 C CA . VAL A 1 116 ? -17.729 55.527 -13.497 1.00 25.01 119 VAL F CA 1
ATOM 956 C C . VAL A 1 116 ? -18.926 55.456 -14.430 1.00 28.28 119 VAL F C 1
ATOM 957 O O . VAL A 1 116 ? -20.083 55.467 -13.954 1.00 24.24 119 VAL F O 1
ATOM 961 N N . VAL A 1 117 ? -18.640 55.473 -15.747 1.00 25.14 120 VAL F N 1
ATOM 962 C CA . VAL A 1 117 ? -19.610 55.209 -16.817 1.00 26.46 120 VAL F CA 1
ATOM 963 C C . VAL A 1 117 ? -19.232 53.873 -17.445 1.00 25.46 120 VAL F C 1
ATOM 964 O O . VAL A 1 117 ? -18.101 53.689 -17.905 1.00 26.54 120 VAL F O 1
ATOM 968 N N . GLU A 1 118 ? -20.160 52.935 -17.405 1.00 22.93 121 GLU F N 1
ATOM 969 C CA . GLU A 1 118 ? -20.047 51.617 -17.991 1.00 26.08 121 GLU F CA 1
ATOM 970 C C . GLU A 1 118 ? -21.099 51.504 -19.080 1.00 27.49 121 GLU F C 1
ATOM 971 O O . GLU A 1 118 ? -22.268 51.805 -18.835 1.00 27.56 121 GLU F O 1
ATOM 977 N N . GLU A 1 119 ? -20.684 51.089 -20.273 1.00 23.28 122 GLU F N 1
ATOM 978 C CA . GLU A 1 119 ? -21.639 50.916 -21.375 1.00 23.92 122 GLU F CA 1
ATOM 979 C C . GLU A 1 119 ? -21.529 49.488 -21.923 1.00 25.19 122 GLU F C 1
ATOM 980 O O . GLU A 1 119 ? -20.425 49.035 -22.257 1.00 27.86 122 GLU F O 1
ATOM 986 N N . ARG A 1 120 ? -22.659 48.795 -22.042 1.00 23.74 123 ARG F N 1
ATOM 987 C CA . ARG A 1 120 ? -22.718 47.461 -22.630 1.00 22.18 123 ARG F CA 1
ATOM 988 C C . ARG A 1 120 ? -23.591 47.525 -23.873 1.00 24.64 123 ARG F C 1
ATOM 989 O O . ARG A 1 120 ? -24.768 47.888 -23.779 1.00 27.38 123 ARG F O 1
ATOM 993 N N . SER A 1 121 ? -23.016 47.228 -25.052 1.00 26.74 124 SER F N 1
ATOM 994 C CA . SER A 1 121 ? -23.736 47.348 -26.319 1.00 26.93 124 SER F CA 1
ATOM 995 C C . SER A 1 121 ? -23.742 46.026 -27.063 1.00 30.69 124 SER F C 1
ATOM 996 O O . SER A 1 121 ? -22.744 45.300 -27.042 1.00 33.29 124 SER F O 1
ATOM 999 N N . VAL A 1 122 ? -24.858 45.730 -27.742 1.00 24.41 125 VAL F N 1
ATOM 1000 C CA . VAL A 1 122 ? -24.972 44.532 -28.548 1.00 24.87 125 VAL F CA 1
ATOM 1001 C C . VAL A 1 122 ? -25.362 44.976 -29.963 1.00 27.25 125 VAL F C 1
ATOM 1002 O O . VAL A 1 122 ? -26.386 45.656 -30.148 1.00 25.08 125 VAL F O 1
ATOM 1006 N N . TYR A 1 123 ? -24.547 44.590 -30.941 1.00 30.21 126 TYR F N 1
ATOM 1007 C CA . TYR A 1 123 ? -24.806 44.867 -32.348 1.00 30.39 126 TYR F CA 1
ATOM 1008 C C . TYR A 1 123 ? -25.324 43.595 -32.985 1.00 28.82 126 TYR F C 1
ATOM 1009 O O . TYR A 1 123 ? -24.702 42.543 -32.839 1.00 29.62 126 TYR F O 1
ATOM 1018 N N . SER A 1 124 ? -26.425 43.691 -33.725 1.00 26.62 127 SER F N 1
ATOM 1019 C CA . SER A 1 124 ? -26.945 42.514 -34.399 1.00 31.98 127 SER F CA 1
ATOM 1020 C C . SER A 1 124 ? -27.696 42.914 -35.675 1.00 30.70 127 SER F C 1
ATOM 1021 O O . SER A 1 124 ? -27.975 44.093 -35.918 1.00 30.24 127 SER F O 1
ATOM 1024 N N . VAL A 1 125 ? -28.047 41.903 -36.465 1.00 33.19 128 VAL F N 1
ATOM 1025 C CA . VAL A 1 125 ? -28.782 42.158 -37.714 1.00 33.35 128 VAL F CA 1
ATOM 1026 C C . VAL A 1 125 ? -30.167 42.663 -37.364 1.00 38.26 128 VAL F C 1
ATOM 1027 O O . VAL A 1 125 ? -30.852 42.089 -36.509 1.00 39.77 128 VAL F O 1
ATOM 1031 N N . ASN A 1 126 ? -30.591 43.739 -38.011 1.00 43.18 129 ASN F N 1
ATOM 1032 C CA . ASN A 1 126 ? -31.895 44.279 -37.681 1.00 45.59 129 ASN F CA 1
ATOM 1033 C C . ASN A 1 126 ? -32.971 43.275 -38.080 1.00 49.19 129 ASN F C 1
ATOM 1034 O O . ASN A 1 126 ? -32.874 42.626 -39.130 1.00 50.12 129 ASN F O 1
ATOM 1039 N N . SER A 1 127 ? -33.991 43.137 -37.222 1.00 49.71 130 SER F N 1
ATOM 1040 C CA . SER A 1 127 ? -35.025 42.115 -37.404 1.00 51.50 130 SER F CA 1
ATOM 1041 C C . SER A 1 127 ? -35.915 42.412 -38.599 1.00 56.32 130 SER F C 1
ATOM 1042 O O . SER A 1 127 ? -36.434 41.477 -39.224 1.00 60.18 130 SER F O 1
ATOM 1045 N N . ASP A 1 128 ? -36.098 43.696 -38.936 1.00 59.51 131 ASP F N 1
ATOM 1046 C CA . ASP A 1 128 ? -36.970 44.103 -40.047 1.00 66.48 131 ASP F CA 1
ATOM 1047 C C . ASP A 1 128 ? -36.250 44.132 -41.402 1.00 64.19 131 ASP F C 1
ATOM 1048 O O . ASP A 1 128 ? -36.874 43.835 -42.432 1.00 66.34 131 ASP F O 1
ATOM 1053 N N . ASN A 1 129 ? -34.960 44.492 -41.456 1.00 57.42 132 ASN F N 1
ATOM 1054 C CA . ASN A 1 129 ? -34.267 44.482 -42.744 1.00 51.91 132 ASN F CA 1
ATOM 1055 C C . ASN A 1 129 ? -32.858 43.921 -42.644 1.00 48.33 132 ASN F C 1
ATOM 1056 O O . ASN A 1 129 ? -32.014 44.441 -41.884 1.00 43.63 132 ASN F O 1
ATOM 1061 N N . SER A 1 130 ? -32.599 42.928 -43.500 1.00 42.08 133 SER F N 1
ATOM 1062 C CA . SER A 1 130 ? -31.316 42.234 -43.549 1.00 47.72 133 SER F CA 1
ATOM 1063 C C . SER A 1 130 ? -30.134 43.141 -43.889 1.00 39.74 133 SER F C 1
ATOM 1064 O O . SER A 1 130 ? -28.998 42.788 -43.560 1.00 38.01 133 SER F O 1
ATOM 1067 N N . GLY A 1 131 ? -30.359 44.268 -44.556 1.00 41.51 134 GLY F N 1
ATOM 1068 C CA . GLY A 1 131 ? -29.275 45.203 -44.798 1.00 46.31 134 GLY F CA 1
ATOM 1069 C C . GLY A 1 131 ? -29.038 46.251 -43.711 1.00 40.65 134 GLY F C 1
ATOM 1070 O O . GLY A 1 131 ? -28.281 47.206 -43.938 1.00 40.37 134 GLY F O 1
ATOM 1071 N N . TRP A 1 132 ? -29.740 46.164 -42.587 1.00 39.17 135 TRP F N 1
ATOM 1072 C CA . TRP A 1 132 ? -29.515 47.082 -41.472 1.00 40.77 135 TRP F CA 1
ATOM 1073 C C . TRP A 1 132 ? -28.976 46.337 -40.252 1.00 38.05 135 TRP F C 1
ATOM 1074 O O . TRP A 1 132 ? -29.063 45.111 -40.144 1.00 40.16 135 TRP F O 1
ATOM 1085 N N . THR A 1 133 ? -28.425 47.127 -39.332 1.00 34.14 136 THR F N 1
ATOM 1086 C CA . THR A 1 133 ? -27.778 46.633 -38.118 1.00 31.95 136 THR F CA 1
ATOM 1087 C C . THR A 1 133 ? -28.394 47.378 -36.941 1.00 34.76 136 THR F C 1
ATOM 1088 O O . THR A 1 133 ? -28.490 48.609 -36.969 1.00 37.95 136 THR F O 1
ATOM 1092 N N . GLU A 1 134 ? -28.817 46.666 -35.926 1.00 35.16 137 GLU F N 1
ATOM 1093 C CA . GLU A 1 134 ? -29.360 47.383 -34.789 1.00 35.13 137 GLU F CA 1
ATOM 1094 C C . GLU A 1 134 ? -28.403 47.313 -33.616 1.00 33.27 137 GLU F C 1
ATOM 1095 O O . GLU A 1 134 ? -27.562 46.404 -33.514 1.00 31.18 137 GLU F O 1
ATOM 1101 N N . ILE A 1 135 ? -28.512 48.308 -32.742 1.00 28.45 138 ILE F N 1
ATOM 1102 C CA . ILE A 1 135 ? -27.611 48.424 -31.599 1.00 26.78 138 ILE F CA 1
ATOM 1103 C C . ILE A 1 135 ? -28.489 48.597 -30.381 1.00 27.03 138 ILE F C 1
ATOM 1104 O O . ILE A 1 135 ? -29.356 49.469 -30.350 1.00 29.18 138 ILE F O 1
ATOM 1109 N N . ARG A 1 136 ? -28.295 47.746 -29.420 1.00 26.33 139 ARG F N 1
ATOM 1110 C CA . ARG A 1 136 ? -28.945 47.854 -28.120 1.00 29.90 139 ARG F CA 1
ATOM 1111 C C . ARG A 1 136 ? -27.894 48.322 -27.120 1.00 25.14 139 ARG F C 1
ATOM 1112 O O . ARG A 1 136 ? -26.877 47.659 -26.921 1.00 30.06 139 ARG F O 1
ATOM 1120 N N . ARG A 1 137 ? -28.092 49.498 -26.562 1.00 29.83 140 ARG F N 1
ATOM 1121 C CA . ARG A 1 137 ? -27.066 50.166 -25.788 1.00 28.06 140 ARG F CA 1
ATOM 1122 C C . ARG A 1 137 ? -27.573 50.339 -24.355 1.00 27.95 140 ARG F C 1
ATOM 1123 O O . ARG A 1 137 ? -28.615 50.974 -24.159 1.00 29.05 140 ARG F O 1
ATOM 1131 N N . GLU A 1 138 ? -26.876 49.746 -23.369 1.00 24.43 141 GLU F N 1
ATOM 1132 C CA . GLU A 1 138 ? -27.171 49.960 -21.949 1.00 26.09 141 GLU F CA 1
ATOM 1133 C C . GLU A 1 138 ? -26.021 50.690 -21.285 1.00 28.18 141 GLU F C 1
ATOM 1134 O O . GLU A 1 138 ? -24.851 50.473 -21.630 1.00 26.16 141 GLU F O 1
ATOM 1140 N N . ALA A 1 139 ? -26.340 51.510 -20.280 1.00 25.18 142 ALA F N 1
ATOM 1141 C CA . ALA A 1 139 ? -25.261 52.222 -19.613 1.00 21.54 142 ALA F CA 1
ATOM 1142 C C . ALA A 1 139 ? -25.605 52.414 -18.136 1.00 22.12 142 ALA F C 1
ATOM 1143 O O . ALA A 1 139 ? -26.782 52.507 -17.772 1.00 25.49 142 ALA F O 1
ATOM 1145 N N . TRP A 1 140 ? -24.566 52.452 -17.303 1.00 28.03 143 TRP F N 1
ATOM 1146 C CA . TRP A 1 140 ? -24.697 52.710 -15.862 1.00 28.63 143 TRP F CA 1
ATOM 1147 C C . TRP A 1 140 ? -23.748 53.849 -15.495 1.00 28.96 143 TRP F C 1
ATOM 1148 O O . TRP A 1 140 ? -22.536 53.784 -15.790 1.00 26.06 143 TRP F O 1
ATOM 1159 N N . VAL A 1 141 ? -24.303 54.910 -14.905 1.00 22.67 144 VAL F N 1
ATOM 1160 C CA . VAL A 1 141 ? -23.498 56.049 -14.479 1.00 24.03 144 VAL F CA 1
ATOM 1161 C C . VAL A 1 141 ? -23.487 56.044 -12.943 1.00 26.00 144 VAL F C 1
ATOM 1162 O O . VAL A 1 141 ? -24.527 56.271 -12.313 1.00 25.90 144 VAL F O 1
ATOM 1166 N N . SER A 1 142 ? -22.325 55.832 -12.336 1.00 30.20 145 SER F N 1
ATOM 1167 C CA . SER A 1 142 ? -22.293 55.747 -10.866 1.00 28.46 145 SER F CA 1
ATOM 1168 C C . SER A 1 142 ? 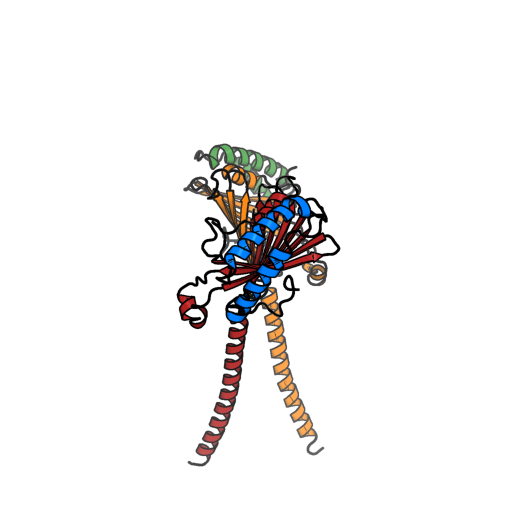-21.238 56.697 -10.325 1.00 29.89 145 SER F C 1
ATOM 1169 O O . SER A 1 142 ? -20.358 57.160 -11.047 1.00 25.20 145 SER F O 1
ATOM 1172 N N . SER A 1 143 ? -21.349 57.039 -9.027 1.00 29.78 146 SER F N 1
ATOM 1173 C CA . SER A 1 143 ? -20.336 57.897 -8.442 1.00 28.59 146 SER F CA 1
ATOM 1174 C C . SER A 1 143 ? -20.096 57.428 -7.020 1.00 31.72 146 SER F C 1
ATOM 1175 O O . SER A 1 143 ? -21.059 57.315 -6.253 1.00 29.81 146 SER F O 1
ATOM 1178 N N . SER A 1 144 ? -18.833 57.213 -6.664 1.00 30.58 147 SER F N 1
ATOM 1179 C CA . SER A 1 144 ? -18.523 56.919 -5.270 1.00 32.02 147 SER F CA 1
ATOM 1180 C C . SER A 1 144 ? -18.759 58.113 -4.344 1.00 28.85 147 SER F C 1
ATOM 1181 O O . SER A 1 144 ? -18.678 57.942 -3.105 1.00 29.37 147 SER F O 1
ATOM 1184 N N . LEU A 1 145 ? -19.069 59.302 -4.892 1.00 30.02 148 LEU F N 1
ATOM 1185 C CA . LEU A 1 145 ? -19.403 60.449 -4.043 1.00 33.31 148 LEU F CA 1
ATOM 1186 C C . LEU A 1 145 ? -20.653 60.225 -3.196 1.00 33.29 148 LEU F C 1
ATOM 1187 O O . LEU A 1 145 ? -20.794 60.839 -2.129 1.00 30.83 148 LEU F O 1
ATOM 1192 N N . PHE A 1 146 ? -21.570 59.372 -3.632 1.00 30.06 149 PHE F N 1
ATOM 1193 C CA . PHE A 1 146 ? -22.714 59.085 -2.791 1.00 33.13 149 PHE F CA 1
ATOM 1194 C C . PHE A 1 146 ? -22.273 58.384 -1.506 1.00 31.64 149 PHE F C 1
ATOM 1195 O O . PHE A 1 146 ? -22.751 58.727 -0.427 1.00 28.78 149 PHE F O 1
ATOM 1203 N N . GLY A 1 147 ? -21.370 57.401 -1.625 1.00 28.82 150 GLY F N 1
ATOM 1204 C CA . GLY A 1 147 ? -20.843 56.696 -0.470 1.00 33.18 150 GLY F CA 1
ATOM 1205 C C . GLY A 1 147 ? -20.002 57.588 0.417 1.00 35.79 150 GLY F C 1
ATOM 1206 O O . GLY A 1 147 ? -20.016 57.427 1.640 1.00 33.59 150 GLY F O 1
ATOM 1207 N N . VAL A 1 148 ? -19.282 58.543 -0.185 1.00 33.45 151 VAL F N 1
ATOM 1208 C CA . VAL A 1 148 ? -18.581 59.576 0.564 1.00 31.40 151 VAL F CA 1
ATOM 1209 C C . VAL A 1 148 ? -19.566 60.462 1.321 1.00 29.17 151 VAL F C 1
ATOM 1210 O O . VAL A 1 148 ? -19.360 60.735 2.504 1.00 26.45 151 VAL F O 1
ATOM 1214 N N . SER A 1 149 ? -20.672 60.888 0.680 1.00 22.52 152 SER F N 1
ATOM 1215 C CA . SER A 1 149 ? -21.640 61.730 1.355 1.00 21.96 152 SER F CA 1
ATOM 1216 C C . SER A 1 149 ? -22.185 61.016 2.583 1.00 25.79 152 SER F C 1
ATOM 1217 O O . SER A 1 149 ? -22.319 61.623 3.668 1.00 23.79 152 SER F O 1
ATOM 1220 N N . ARG A 1 150 ? -22.525 59.730 2.421 1.00 24.54 153 ARG F N 1
ATOM 1221 C CA . ARG A 1 150 ? -23.036 58.969 3.552 1.00 29.21 153 ARG F CA 1
ATOM 1222 C C . ARG A 1 150 ? -21.968 58.795 4.628 1.00 31.32 153 ARG F C 1
ATOM 1223 O O . ARG A 1 150 ? -22.288 58.809 5.816 1.00 27.28 153 ARG F O 1
ATOM 1225 N N . ALA A 1 151 ? -20.708 58.610 4.244 1.00 27.48 154 ALA F N 1
ATOM 1226 C CA . ALA A 1 151 ? -19.678 58.424 5.260 1.00 27.50 154 ALA F CA 1
ATOM 1227 C C . ALA A 1 151 ? -19.439 59.702 6.064 1.00 29.49 154 ALA F C 1
ATOM 1228 O O . ALA A 1 151 ? -19.167 59.632 7.283 1.00 27.63 154 ALA F O 1
ATOM 1230 N N . VAL A 1 152 ? -19.459 60.854 5.389 1.00 26.23 155 VAL F N 1
ATOM 1231 C CA . VAL A 1 152 ? -19.320 62.145 6.049 1.00 28.41 155 VAL F CA 1
ATOM 1232 C C . VAL A 1 152 ? -20.461 62.337 7.046 1.00 27.84 155 VAL F C 1
ATOM 1233 O O . VAL A 1 152 ? -20.262 62.742 8.210 1.00 25.87 155 VAL F O 1
ATOM 1237 N N . GLN A 1 153 ? -21.681 62.044 6.585 1.00 26.03 156 GLN F N 1
ATOM 1238 C CA . GLN A 1 153 ? -22.846 62.121 7.436 1.00 27.07 156 GLN F CA 1
ATOM 1239 C C . GLN A 1 153 ? -22.730 61.194 8.646 1.00 25.75 156 GLN F C 1
ATOM 1240 O O . GLN A 1 153 ? -23.105 61.584 9.752 1.00 24.43 156 GLN F O 1
ATOM 1246 N N . GLU A 1 154 ? -22.246 59.965 8.448 1.00 25.23 157 GLU F N 1
ATOM 1247 C CA . GLU A 1 154 ? -22.085 59.033 9.561 1.00 30.01 157 GLU F CA 1
ATOM 1248 C C . GLU A 1 154 ? -21.020 59.498 10.553 1.00 31.67 157 GLU F C 1
ATOM 1249 O O . GLU A 1 154 ? -21.189 59.321 11.777 1.00 30.17 157 GLU F O 1
ATOM 1255 N N . PHE A 1 155 ? -19.926 60.108 10.066 1.00 26.79 158 PHE F N 1
ATOM 1256 C CA . PHE A 1 155 ? -18.920 60.606 10.988 1.00 28.18 158 PHE F CA 1
ATOM 1257 C C . PHE A 1 155 ? -19.440 61.828 11.747 1.00 28.61 158 PHE F C 1
ATOM 1258 O O . PHE A 1 155 ? -19.138 61.982 12.936 1.00 27.00 158 PHE F O 1
ATOM 1266 N N . GLY A 1 156 ? -20.232 62.687 11.078 1.00 26.85 159 GLY F N 1
ATOM 1267 C CA . GLY A 1 156 ? -20.871 63.808 11.740 1.00 23.81 159 GLY F CA 1
ATOM 1268 C C . GLY A 1 156 ? -21.805 63.348 12.863 1.00 26.75 159 GLY F C 1
ATOM 1269 O O . GLY A 1 156 ? -21.804 63.919 13.967 1.00 24.27 159 GLY F O 1
ATOM 1270 N N . LEU A 1 157 ? -22.642 62.348 12.584 1.00 25.48 160 LEU F N 1
ATOM 1271 C CA . LEU A 1 157 ? -23.521 61.816 13.633 1.00 26.23 160 LEU F CA 1
ATOM 1272 C C . LEU A 1 157 ? -22.731 61.203 14.783 1.00 27.10 160 LEU F C 1
ATOM 1273 O O . LEU A 1 157 ? -23.046 61.450 15.963 1.00 27.56 160 LEU F O 1
ATOM 1278 N N . ALA A 1 158 ? -21.712 60.391 14.477 1.00 21.27 161 ALA F N 1
ATOM 1279 C CA . ALA A 1 158 ? -20.928 59.768 15.541 1.00 26.90 161 ALA F CA 1
ATOM 1280 C C . ALA A 1 158 ? -20.257 60.823 16.414 1.00 27.76 161 ALA F C 1
ATOM 1281 O O . ALA A 1 158 ? -20.254 60.705 17.639 1.00 27.27 161 ALA F O 1
ATOM 1283 N N . ARG A 1 159 ? -19.687 61.866 15.797 1.00 25.93 162 ARG F N 1
ATOM 1284 C CA . ARG A 1 159 ? -19.015 62.914 16.561 1.00 32.30 162 ARG F CA 1
ATOM 1285 C C . ARG A 1 159 ? -20.027 63.709 17.402 1.00 30.98 162 ARG F C 1
ATOM 1286 O O . ARG A 1 159 ? -19.753 64.045 18.569 1.00 28.85 162 ARG F O 1
ATOM 1294 N N . PHE A 1 160 ? -21.200 63.992 16.825 1.00 26.45 163 PHE F N 1
ATOM 1295 C CA . PHE A 1 160 ? -22.291 64.586 17.580 1.00 24.88 163 PHE F CA 1
ATOM 1296 C C . PHE A 1 160 ? -22.639 63.763 18.835 1.00 27.42 163 PHE F C 1
ATOM 1297 O O . PHE A 1 160 ? -22.801 64.321 19.924 1.00 26.75 163 PHE F O 1
ATOM 1305 N N . LYS A 1 161 ? -22.835 62.458 18.694 1.00 23.35 164 LYS F N 1
ATOM 1306 C CA . LYS A 1 161 ? -23.162 61.639 19.873 1.00 26.86 164 LYS F CA 1
ATOM 1307 C C . LYS A 1 161 ? -22.060 61.696 20.929 1.00 31.08 164 LYS F C 1
ATOM 1308 O O . LYS A 1 161 ? -22.324 61.706 22.146 1.00 31.70 164 LYS F O 1
ATOM 1314 N N . SER A 1 162 ? -20.821 61.666 20.477 1.00 27.32 165 SER F N 1
ATOM 1315 C CA . SER A 1 162 ? -19.683 61.773 21.363 1.00 31.31 165 SER F CA 1
ATOM 1316 C C . SER A 1 162 ? -19.644 63.125 22.074 1.00 33.29 165 SER F C 1
ATOM 1317 O O . SER A 1 162 ? -19.334 63.193 23.285 1.00 33.83 165 SER F O 1
ATOM 1320 N N . ASN A 1 163 ? -19.906 64.224 21.346 1.00 27.85 166 ASN F N 1
ATOM 1321 C CA . ASN A 1 163 ? -20.038 65.530 21.988 1.00 28.76 166 AS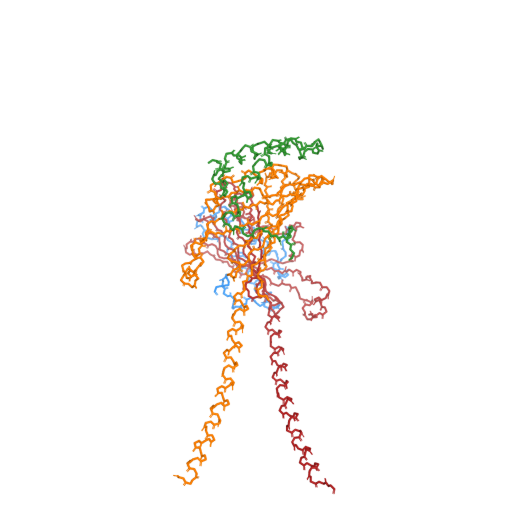N F CA 1
ATOM 1322 C C . ASN A 1 163 ? -21.227 65.599 22.972 1.00 27.12 166 ASN F C 1
ATOM 1323 O O . ASN A 1 163 ? -21.189 66.395 23.909 1.00 29.86 166 ASN F O 1
ATOM 1328 N N . VAL A 1 164 ? -22.336 64.904 22.698 1.00 23.76 167 VAL F N 1
ATOM 1329 C CA . VAL A 1 164 ? -23.448 64.901 23.665 1.00 27.34 167 VAL F CA 1
ATOM 1330 C C . VAL A 1 164 ? -22.992 64.266 24.981 1.00 31.67 167 VAL F C 1
ATOM 1331 O O . VAL A 1 164 ? -23.280 64.782 26.074 1.00 31.59 167 VAL F O 1
ATOM 1335 N N . THR A 1 165 ? -22.251 63.156 24.900 1.00 30.69 168 THR F N 1
ATOM 1336 C CA . THR A 1 165 ? -21.720 62.520 26.105 1.00 35.00 168 THR F CA 1
ATOM 1337 C C . THR A 1 165 ? -20.801 63.478 26.868 1.00 35.46 168 THR F C 1
ATOM 1338 O O . THR A 1 165 ? -20.881 63.597 28.099 1.00 34.96 168 THR F O 1
ATOM 1342 N N . LYS A 1 166 ? -19.920 64.172 26.142 1.00 29.68 169 LYS F N 1
ATOM 1343 C CA . LYS A 1 166 ? -19.012 65.117 26.755 1.00 28.81 169 LYS F CA 1
ATOM 1344 C C . LYS A 1 166 ? -19.753 66.306 27.331 1.00 31.61 169 LYS F C 1
ATOM 1345 O O . LYS A 1 166 ? -19.451 66.755 28.457 1.00 34.95 169 LYS F O 1
ATOM 1351 N N . THR A 1 167 ? -20.785 66.769 26.628 1.00 27.98 170 THR F N 1
ATOM 1352 C CA . THR A 1 167 ? -21.617 67.851 27.158 1.00 30.53 170 THR F CA 1
ATOM 1353 C C . THR A 1 167 ? -22.248 67.451 28.496 1.00 29.40 170 THR F C 1
ATOM 1354 O O . THR A 1 167 ? -22.251 68.231 29.448 1.00 31.39 170 THR F O 1
ATOM 1358 N N . MET A 1 168 ? -22.822 66.251 28.560 1.00 30.18 171 MET F N 1
ATOM 1359 C CA . MET A 1 168 ? -23.493 65.794 29.780 1.00 35.63 171 MET F CA 1
ATOM 1360 C C . MET A 1 168 ? -22.509 65.552 30.924 1.00 37.38 171 MET F C 1
ATOM 1361 O O . MET A 1 168 ? -22.790 65.909 32.082 1.00 39.92 171 MET F O 1
ATOM 1366 N N . LYS A 1 169 ? -21.382 64.893 30.639 1.00 38.43 172 LYS F N 1
ATOM 1367 C CA . LYS A 1 169 ? -20.350 64.735 31.661 1.00 43.42 172 LYS F CA 1
ATOM 1368 C C . LYS A 1 169 ? -19.843 66.088 32.139 1.00 41.12 172 LYS F C 1
ATOM 1369 O O . LYS A 1 169 ? -19.676 66.302 33.347 1.00 41.45 172 LYS F O 1
ATOM 1375 N N . GLY A 1 170 ? -19.655 67.029 31.216 1.00 33.38 173 GLY F N 1
ATOM 1376 C CA . GLY A 1 170 ? -19.296 68.384 31.590 1.00 34.34 173 GLY F CA 1
ATOM 1377 C C . GLY A 1 170 ? -20.330 69.025 32.505 1.00 34.55 173 GLY F C 1
ATOM 1378 O O . GLY A 1 170 ? -19.974 69.678 33.500 1.00 39.09 173 GLY F O 1
ATOM 1379 N N . PHE A 1 171 ? -21.622 68.853 32.190 1.00 33.57 174 PHE F N 1
ATOM 1380 C CA . PHE A 1 171 ? -22.661 69.373 33.085 1.00 36.31 174 PHE F CA 1
ATOM 1381 C C . PHE A 1 171 ? -22.520 68.767 34.461 1.00 35.72 174 PHE F C 1
ATOM 1382 O O . PHE A 1 171 ? -22.539 69.470 35.470 1.00 36.58 174 PHE F O 1
ATOM 1390 N N . GLU A 1 172 ? -22.371 67.450 34.514 1.00 37.87 175 GLU F N 1
ATOM 1391 C CA . GLU A 1 172 ? -22.268 66.773 35.793 1.00 43.82 175 GLU F CA 1
ATOM 1392 C C . GLU A 1 172 ? -21.028 67.218 36.567 1.00 46.77 175 GLU F C 1
ATOM 1393 O O . GLU A 1 172 ? -21.072 67.366 37.794 1.00 46.37 175 GLU F O 1
ATOM 1399 N N . TYR A 1 173 ? -19.916 67.450 35.875 1.00 45.62 176 TYR F N 1
ATOM 1400 C CA . TYR A 1 173 ? -18.752 67.998 36.555 1.00 48.82 176 TYR F CA 1
ATOM 1401 C C . TYR A 1 173 ? -19.054 69.364 37.147 1.00 48.28 176 TYR F C 1
ATOM 1402 O O . TYR A 1 173 ? -18.793 69.619 38.329 1.00 49.37 176 TYR F O 1
ATOM 1411 N N . ILE A 1 174 ? -19.627 70.266 36.356 1.00 45.87 177 ILE F N 1
ATOM 1412 C CA . ILE A 1 174 ? -19.804 71.597 36.915 1.00 47.55 177 ILE F CA 1
ATOM 1413 C C . ILE A 1 174 ? -20.943 71.656 37.948 1.00 48.45 177 ILE F C 1
ATOM 1414 O O . ILE A 1 174 ? -20.835 72.407 38.931 1.00 49.88 177 ILE F O 1
ATOM 1419 N N . LEU A 1 175 ? -22.039 70.886 37.776 1.00 43.65 178 LEU F N 1
ATOM 1420 C CA . LEU A 1 175 ? -23.080 70.899 38.812 1.00 42.70 178 LEU F CA 1
ATOM 1421 C C . LEU A 1 175 ? -22.475 70.553 40.173 1.00 46.07 178 LEU F C 1
ATOM 1422 O O . LEU A 1 175 ? -22.676 71.279 41.159 1.00 47.56 178 LEU F O 1
ATOM 1427 N N . ALA A 1 176 ? -21.650 69.500 40.214 1.00 48.68 179 ALA F N 1
ATOM 1428 C CA . ALA A 1 176 ? -21.002 69.068 41.451 1.00 52.76 179 ALA F CA 1
ATOM 1429 C C . ALA A 1 176 ? -20.006 70.092 41.962 1.00 55.67 179 ALA F C 1
ATOM 1430 O O . ALA A 1 176 ? -19.848 70.231 43.175 1.00 57.66 179 ALA F O 1
ATOM 1432 N N . LYS A 1 177 ? -19.319 70.808 41.071 1.00 55.32 180 LYS F N 1
ATOM 1433 C CA . LYS A 1 177 ? -18.474 71.904 41.528 1.00 59.99 180 LYS F CA 1
ATOM 1434 C C . LYS A 1 177 ? -19.305 73.067 42.080 1.00 59.75 180 LYS F C 1
ATOM 1435 O O . LYS A 1 177 ? -18.883 73.718 43.059 1.00 58.32 180 LYS F O 1
ATOM 1441 N N . LEU A 1 178 ? -20.500 73.315 41.515 1.00 55.75 181 LEU F N 1
ATOM 1442 C CA . LEU A 1 178 ? -21.357 74.388 42.026 1.00 59.55 181 LEU F CA 1
ATOM 1443 C C . LEU A 1 178 ? -22.098 74.009 43.305 1.00 63.83 181 LEU F C 1
ATOM 1444 O O . LEU A 1 178 ? -22.312 74.873 44.160 1.00 65.86 181 LEU F O 1
ATOM 1449 N N . GLN A 1 179 ? -22.576 72.762 43.419 1.00 65.89 182 GLN F N 1
ATOM 1450 C CA . GLN A 1 179 ? -23.295 72.317 44.608 1.00 70.97 182 GLN F CA 1
ATOM 1451 C C . GLN A 1 179 ? -22.360 72.088 45.782 1.00 83.05 182 GLN F C 1
ATOM 1452 O O . GLN A 1 179 ? -22.827 71.685 46.845 1.00 90.12 182 GLN F O 1
ATOM 1454 N N . GLY A 1 180 ? -21.063 72.342 45.619 1.00 90.90 183 GLY F N 1
ATOM 1455 C CA . GLY A 1 180 ? -20.111 72.253 46.705 1.00 102.87 183 GLY F CA 1
ATOM 1456 C C . GLY A 1 180 ? -19.649 73.616 47.185 1.00 114.75 183 GLY F C 1
ATOM 1457 O O . GLY A 1 180 ? -18.611 73.725 47.846 1.00 118.67 183 GLY F O 1
ATOM 1458 N N . GLU A 1 181 ? -20.404 74.666 46.858 1.00 122.91 184 GLU F N 1
ATOM 1459 C CA . GLU A 1 181 ? -20.132 76.012 47.349 1.00 131.96 184 GLU F CA 1
ATOM 1460 C C . GLU A 1 181 ? -21.438 76.801 47.381 1.00 132.52 184 GLU F C 1
ATOM 1461 O O . GLU A 1 181 ? -22.272 76.671 46.480 1.00 130.48 184 GLU F O 1
ATOM 1467 N N . ALA A 1 182 ? -21.618 77.606 48.426 1.00 133.46 185 ALA F N 1
ATOM 1468 C CA . ALA A 1 182 ? -22.873 78.336 48.615 1.00 131.26 185 ALA F CA 1
ATOM 1469 C C . ALA A 1 182 ? -22.746 79.429 49.665 1.00 132.52 185 ALA F C 1
ATOM 1470 O O . ALA A 1 182 ? -22.294 79.175 50.782 1.00 134.98 185 ALA F O 1
ATOM 1472 N N . GLN B 1 9 ? -35.057 60.102 -2.897 1.00 108.25 12 GLN B N 1
ATOM 1473 C CA . GLN B 1 9 ? -35.831 59.418 -3.923 1.00 104.46 12 GLN B CA 1
ATOM 1474 C C . GLN B 1 9 ? -36.759 58.399 -3.292 1.00 102.70 12 GLN B C 1
ATOM 1475 O O . GLN B 1 9 ? -36.419 57.216 -3.215 1.00 119.11 12 GLN B O 1
ATOM 1481 N N . MET B 1 10 ? -37.925 58.828 -2.807 1.00 79.48 13 MET B N 1
ATOM 1482 C CA . MET B 1 10 ? -38.996 57.848 -2.802 1.00 63.11 13 MET B CA 1
ATOM 1483 C C . MET B 1 10 ? -39.712 57.779 -4.149 1.00 47.94 13 MET B C 1
ATOM 1484 O O . MET B 1 10 ? -40.375 56.783 -4.421 1.00 46.02 13 MET B O 1
ATOM 1489 N N . VAL B 1 11 ? -39.646 58.818 -4.953 1.00 43.71 14 VAL B N 1
ATOM 1490 C CA . VAL B 1 11 ? -40.310 58.833 -6.260 1.00 41.13 14 VAL B CA 1
ATOM 1491 C C . VAL B 1 11 ? -39.265 58.493 -7.318 1.00 42.12 14 VAL B C 1
ATOM 1492 O O . VAL B 1 11 ? -38.154 59.027 -7.277 1.00 42.12 14 VAL B O 1
ATOM 1496 N N . LYS B 1 12 ? -39.578 57.521 -8.170 1.00 32.50 15 LYS B N 1
ATOM 1497 C CA . LYS B 1 12 ? -38.719 57.123 -9.268 1.00 41.03 15 LYS B CA 1
ATOM 1498 C C . LYS B 1 12 ? -39.029 58.021 -10.459 1.00 34.65 15 LYS B C 1
ATOM 1499 O O . LYS B 1 12 ? -40.184 58.102 -10.889 1.00 32.05 15 LYS B O 1
ATOM 1505 N N . TYR B 1 13 ? -38.011 58.648 -11.017 1.00 33.61 16 TYR B N 1
ATOM 1506 C CA . TYR B 1 13 ? -38.172 59.542 -12.162 1.00 30.15 16 TYR B CA 1
ATOM 1507 C C . TYR B 1 13 ? -37.580 58.923 -13.431 1.00 32.55 16 TYR B C 1
ATOM 1508 O O . TYR B 1 13 ? -36.476 58.362 -13.419 1.00 38.07 16 TYR B O 1
ATOM 1517 N N . PHE B 1 14 ? -38.309 59.058 -14.525 1.00 31.55 17 PHE B N 1
ATOM 1518 C CA . PHE B 1 14 ? -37.986 58.432 -15.808 1.00 30.25 17 PHE B CA 1
ATOM 1519 C C . PHE B 1 14 ? -37.892 59.553 -16.819 1.00 32.20 17 PHE B C 1
ATOM 1520 O O . PHE B 1 14 ? -38.755 60.443 -16.822 1.00 29.32 17 PHE B O 1
ATOM 1528 N N . LEU B 1 15 ? -36.870 59.508 -17.688 1.00 28.60 18 LEU B N 1
ATOM 1529 C CA . LEU B 1 15 ? -36.853 60.432 -18.810 1.00 28.49 18 LEU B CA 1
ATOM 1530 C C . LEU B 1 15 ? -36.502 59.658 -20.086 1.00 29.95 18 LEU B C 1
ATOM 1531 O O . LEU B 1 15 ? -35.556 58.870 -20.091 1.00 34.39 18 LEU B O 1
ATOM 1536 N N . GLY B 1 16 ? -37.249 59.921 -21.158 1.00 28.91 19 GLY B N 1
ATOM 1537 C CA . GLY B 1 16 ? -37.262 59.109 -22.369 1.00 28.74 19 GLY B CA 1
ATOM 1538 C C . GLY B 1 16 ? -37.473 59.971 -23.613 1.00 34.78 19 GLY B C 1
ATOM 1539 O O . GLY B 1 16 ? -37.990 61.097 -23.552 1.00 26.85 19 GLY B O 1
ATOM 1540 N N . GLN B 1 17 ? -37.053 59.425 -24.753 1.00 34.52 20 GLN B N 1
ATOM 1541 C CA . GLN B 1 17 ? -37.148 60.108 -26.035 1.00 40.16 20 GLN B CA 1
ATOM 1542 C C . GLN B 1 17 ? -37.399 59.060 -27.111 1.00 37.57 20 GLN B C 1
ATOM 1543 O O . GLN B 1 17 ? -36.772 58.000 -27.099 1.00 34.55 20 GLN B O 1
ATOM 1549 N N . SER B 1 18 ? -38.303 59.388 -28.042 1.00 34.22 21 SER B N 1
ATOM 1550 C CA . SER B 1 18 ? -38.777 58.520 -29.107 1.00 29.65 21 SER B CA 1
ATOM 1551 C C . SER B 1 18 ? -38.872 59.367 -30.369 1.00 29.91 21 SER B C 1
ATOM 1552 O O . SER B 1 18 ? -39.068 60.581 -30.290 1.00 30.49 21 SER B O 1
ATOM 1555 N N . VAL B 1 19 ? -38.779 58.713 -31.522 1.00 31.01 22 VAL B N 1
ATOM 1556 C CA . VAL B 1 19 ? -39.020 59.351 -32.827 1.00 33.14 22 VAL B CA 1
ATOM 1557 C C . VAL B 1 19 ? -40.030 58.495 -33.584 1.00 34.07 22 VAL B C 1
ATOM 1558 O O . VAL B 1 19 ? -39.873 57.271 -33.643 1.00 35.77 22 VAL B O 1
ATOM 1562 N N . LEU B 1 20 ? -41.111 59.127 -34.068 1.00 31.25 23 LEU B N 1
ATOM 1563 C CA . LEU B 1 20 ? -42.067 58.506 -34.987 1.00 31.12 23 LEU B CA 1
ATOM 1564 C C . LEU B 1 20 ? -41.731 59.051 -36.381 1.00 37.24 23 LEU B C 1
ATOM 1565 O O . LEU B 1 20 ? -41.736 60.276 -36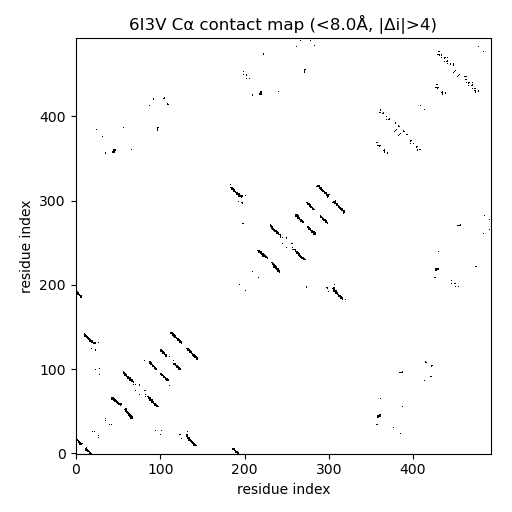.588 1.00 29.92 23 LEU B O 1
ATOM 1570 N N . ARG B 1 21 ? -41.403 58.141 -37.286 1.00 33.51 24 ARG B N 1
ATOM 1571 C CA . ARG B 1 21 ? -41.024 58.428 -38.674 1.00 37.96 24 ARG B CA 1
ATOM 1572 C C . ARG B 1 21 ? -42.265 58.761 -39.515 1.00 37.74 24 ARG B C 1
ATOM 1573 O O . ARG B 1 21 ? -42.439 58.291 -40.657 1.00 41.37 24 ARG B O 1
ATOM 1575 N N . SER B 1 22 ? -43.099 59.651 -38.969 1.00 37.32 25 SER B N 1
ATOM 1576 C CA . SER B 1 22 ? -44.306 60.196 -39.592 1.00 38.56 25 SER B CA 1
ATOM 1577 C C . SER B 1 22 ? -44.429 61.663 -39.207 1.00 38.58 25 SER B C 1
ATOM 1578 O O . SER B 1 22 ? -43.902 62.101 -38.176 1.00 35.20 25 SER B O 1
ATOM 1581 N N . SER B 1 23 ? -45.169 62.410 -40.027 1.00 35.03 26 SER B N 1
ATOM 1582 C CA . SER B 1 23 ? -45.237 63.847 -39.850 1.00 38.13 26 SER B CA 1
ATOM 1583 C C . SER B 1 23 ? -46.144 64.193 -38.680 1.00 37.05 26 SER B C 1
ATOM 1584 O O . SER B 1 23 ? -46.997 63.412 -38.260 1.00 36.71 26 SER B O 1
ATOM 1587 N N . TRP B 1 24 ? -45.937 65.395 -38.146 1.00 38.59 27 TRP B N 1
ATOM 1588 C CA . TRP B 1 24 ? -46.607 65.770 -36.900 1.00 38.51 27 TRP B CA 1
ATOM 1589 C C . TRP B 1 24 ? -48.121 65.711 -37.043 1.00 38.84 27 TRP B C 1
ATOM 1590 O O . TRP B 1 24 ? -48.835 65.328 -36.092 1.00 38.11 27 TRP B O 1
ATOM 1601 N N . ASP B 1 25 ? -48.642 66.086 -38.225 1.00 36.24 28 ASP B N 1
ATOM 1602 C CA . ASP B 1 25 ? -50.093 66.099 -38.388 1.00 40.82 28 ASP B CA 1
ATOM 1603 C C . ASP B 1 25 ? -50.668 64.678 -38.436 1.00 39.37 28 ASP B C 1
ATOM 1604 O O . ASP B 1 25 ? -51.749 64.419 -37.875 1.00 40.06 28 ASP B O 1
ATOM 1609 N N . GLN B 1 26 ? -49.944 63.732 -39.057 1.00 39.62 29 GLN B N 1
ATOM 1610 C CA . GLN B 1 26 ? -50.346 62.328 -39.029 1.00 37.23 29 GLN B CA 1
ATOM 1611 C C . GLN B 1 26 ? -50.335 61.782 -37.586 1.00 35.36 29 GLN B C 1
ATOM 1612 O O . GLN B 1 26 ? -51.275 61.121 -37.163 1.00 36.51 29 GLN B O 1
ATOM 1618 N N . VAL B 1 27 ? -49.257 62.026 -36.852 1.00 33.79 30 VAL B N 1
ATOM 1619 C CA . VAL B 1 27 ? -49.164 61.563 -35.462 1.00 34.05 30 VAL B CA 1
ATOM 1620 C C . VAL B 1 27 ? -50.299 62.137 -34.609 1.00 36.40 30 VAL B C 1
ATOM 1621 O O . VAL B 1 27 ? -50.936 61.416 -33.819 1.00 34.89 30 VAL B O 1
ATOM 1625 N N . PHE B 1 28 ? -50.568 63.446 -34.734 1.00 37.01 31 PHE B N 1
ATOM 1626 C CA . PHE B 1 28 ? -51.617 64.041 -33.900 1.00 34.88 31 PHE B CA 1
ATOM 1627 C C . PHE B 1 28 ? -52.982 63.411 -34.202 1.00 38.14 31 PHE B C 1
ATOM 1628 O O . PHE B 1 28 ? -53.767 63.139 -33.281 1.00 38.59 31 PHE B O 1
ATOM 1636 N N . ALA B 1 29 ? -53.298 63.189 -35.496 1.00 36.14 32 ALA B N 1
ATOM 1637 C CA . ALA B 1 29 ? -54.507 62.449 -35.868 1.00 37.66 32 ALA B CA 1
ATOM 1638 C C . ALA B 1 29 ? -54.479 61.023 -35.319 1.00 40.20 32 ALA B C 1
ATOM 1639 O O . ALA B 1 29 ? -55.487 60.531 -34.801 1.00 40.42 32 ALA B O 1
ATOM 1641 N N . ALA B 1 30 ? -53.341 60.322 -35.453 1.00 35.59 33 ALA B N 1
ATOM 1642 C CA . ALA B 1 30 ? -53.291 58.937 -35.008 1.00 38.27 33 ALA B CA 1
ATOM 1643 C C . ALA B 1 30 ? -53.490 58.841 -33.500 1.00 40.21 33 ALA B C 1
ATOM 1644 O O . ALA B 1 30 ? -53.923 57.794 -32.990 1.00 41.23 33 ALA B O 1
ATOM 1646 N N . PHE B 1 31 ? -53.172 59.917 -32.781 1.00 40.30 34 PHE B N 1
ATOM 1647 C CA . PHE B 1 31 ? -53.332 59.935 -31.325 1.00 36.70 34 PHE B CA 1
ATOM 1648 C C . PHE B 1 31 ? -54.740 59.537 -30.926 1.00 39.27 34 PHE B C 1
ATOM 1649 O O . PHE B 1 31 ? -54.943 58.796 -29.956 1.00 40.49 34 PHE B O 1
ATOM 1657 N N . TRP B 1 32 ? -55.733 60.021 -31.669 1.00 40.35 35 TRP B N 1
ATOM 1658 C CA . TRP B 1 32 ? -57.133 59.800 -31.336 1.00 42.97 35 TRP B CA 1
ATOM 1659 C C . TRP B 1 32 ? -57.691 58.526 -31.928 1.00 47.49 35 TRP B C 1
ATOM 1660 O O . TRP B 1 32 ? -58.816 58.155 -31.599 1.00 51.10 35 TRP B O 1
ATOM 1671 N N . GLN B 1 33 ? -56.945 57.855 -32.797 1.00 46.04 36 GLN B N 1
ATOM 1672 C CA . GLN B 1 33 ? -57.427 56.658 -33.465 1.00 42.25 36 GLN B CA 1
ATOM 1673 C C . GLN B 1 33 ? -56.560 55.458 -33.126 1.00 40.90 36 GLN B C 1
ATOM 1674 O O . GLN B 1 33 ? -56.724 54.402 -33.728 1.00 41.39 36 GLN B O 1
ATOM 1680 N N . ARG B 1 34 ? -55.662 55.567 -32.151 1.00 39.32 37 ARG B N 1
ATOM 1681 C CA . ARG B 1 34 ? -54.714 54.470 -32.019 1.00 43.15 37 ARG B CA 1
ATOM 1682 C C . ARG B 1 34 ? -55.299 53.239 -31.323 1.00 43.69 37 ARG B C 1
ATOM 1683 O O . ARG B 1 34 ? -54.688 52.162 -31.402 1.00 44.77 37 ARG B O 1
ATOM 1691 N N . TYR B 1 35 ? -56.437 53.371 -30.629 1.00 40.11 38 TYR B N 1
ATOM 1692 C CA . TYR B 1 35 ? -57.082 52.232 -29.988 1.00 39.80 38 TYR B CA 1
ATOM 1693 C C . TYR B 1 35 ? -58.312 51.885 -30.815 1.00 43.35 38 TYR B C 1
ATOM 1694 O O . TYR B 1 35 ? -59.045 52.791 -31.201 1.00 43.55 38 TYR B O 1
ATOM 1703 N N . PRO B 1 36 ? -58.578 50.585 -31.038 1.00 43.27 39 PRO B N 1
ATOM 1704 C CA . PRO B 1 36 ? -57.768 49.448 -30.590 1.00 42.67 39 PRO B CA 1
ATOM 1705 C C . PRO B 1 36 ? -56.640 49.155 -31.582 1.00 48.89 39 PRO B C 1
ATOM 1706 O O . PRO B 1 36 ? -56.682 49.569 -32.748 1.00 51.40 39 PRO B O 1
ATOM 1710 N N . ASN B 1 37 ? -55.617 48.450 -31.140 1.00 46.35 40 ASN B N 1
ATOM 1711 C CA . ASN B 1 37 ? -54.537 48.047 -32.019 1.00 46.90 40 ASN B CA 1
ATOM 1712 C C . ASN B 1 37 ? -54.016 46.743 -31.464 1.00 49.64 40 ASN B C 1
ATOM 1713 O O . ASN B 1 37 ? -54.386 46.350 -30.344 1.00 49.90 40 ASN B O 1
ATOM 1718 N N . PRO B 1 38 ? -53.181 46.017 -32.195 1.00 51.06 41 PRO B N 1
ATOM 1719 C CA . PRO B 1 38 ? -52.764 44.699 -31.707 1.00 51.95 41 PRO B CA 1
ATOM 1720 C C . PRO B 1 38 ? -51.955 44.730 -30.407 1.00 48.20 41 PRO B C 1
ATOM 1721 O O . PRO B 1 38 ? -51.789 43.666 -29.795 1.00 47.33 41 PRO B O 1
ATOM 1725 N N . TYR B 1 39 ? -51.457 45.894 -29.970 1.00 43.09 42 TYR B N 1
ATOM 1726 C CA . TYR B 1 39 ? -50.647 46.029 -28.761 1.00 41.14 42 TYR B CA 1
ATOM 1727 C C . TYR B 1 39 ? -51.425 46.619 -27.587 1.00 42.52 42 TYR B C 1
ATOM 1728 O O . TYR B 1 39 ? -50.812 46.965 -26.550 1.00 43.15 42 TYR B O 1
ATOM 1737 N N . SER B 1 40 ? -52.755 46.735 -27.715 1.00 44.19 43 SER B N 1
ATOM 1738 C CA . SER B 1 40 ? -53.601 47.448 -26.759 1.00 42.44 43 SER B CA 1
ATOM 1739 C C . SER B 1 40 ? -54.691 46.566 -26.146 1.00 41.79 43 SER B C 1
ATOM 1740 O O . SER B 1 40 ? -55.741 47.089 -25.744 1.00 40.68 43 SER B O 1
ATOM 1743 N N . LYS B 1 41 ? -54.492 45.238 -26.109 1.00 42.41 44 LYS B N 1
ATOM 1744 C CA . LYS B 1 41 ? -55.518 44.346 -25.576 1.00 48.48 44 LYS B CA 1
ATOM 1745 C C . LYS B 1 41 ? -55.833 44.680 -24.120 1.00 48.49 44 LYS B C 1
ATOM 1746 O O . LYS B 1 41 ? -56.972 44.504 -23.680 1.00 51.56 44 LYS B O 1
ATOM 1752 N N . HIS B 1 42 ? -54.842 45.179 -23.377 1.00 44.07 45 HIS B N 1
ATOM 1753 C CA . HIS B 1 42 ? -55.046 45.573 -21.980 1.00 46.66 45 HIS B CA 1
ATOM 1754 C C . HIS B 1 42 ? -55.866 46.852 -21.859 1.00 47.42 45 HIS B C 1
ATOM 1755 O O . HIS B 1 42 ? -56.254 47.215 -20.742 1.00 44.90 45 HIS B O 1
ATOM 1762 N N . VAL B 1 43 ? -56.135 47.546 -22.966 1.00 43.16 46 VAL B N 1
ATOM 1763 C CA . VAL B 1 43 ? -56.978 48.735 -22.929 1.00 41.73 46 VAL B CA 1
ATOM 1764 C C . VAL B 1 43 ? -58.400 48.293 -23.246 1.00 43.08 46 VAL B C 1
ATOM 1765 O O . VAL B 1 43 ? -58.694 47.874 -24.381 1.00 43.63 46 VAL B O 1
ATOM 1769 N N . LEU B 1 44 ? -59.293 48.381 -22.248 1.00 38.98 47 LEU B N 1
ATOM 1770 C CA . LEU B 1 44 ? -60.661 47.869 -22.398 1.00 42.61 47 LEU B CA 1
ATOM 1771 C C . LEU B 1 44 ? -61.685 48.907 -22.862 1.00 41.27 47 LEU B C 1
ATOM 1772 O O . LEU B 1 44 ? -62.601 48.572 -23.612 1.00 41.34 47 LEU B O 1
ATOM 1777 N N . THR B 1 45 ? -61.557 50.156 -22.429 1.00 43.72 48 THR B N 1
ATOM 1778 C CA . THR B 1 45 ? -62.581 51.189 -22.547 1.00 44.69 48 THR B CA 1
ATOM 1779 C C . THR B 1 45 ? -61.863 52.468 -22.925 1.00 39.76 48 THR B C 1
ATOM 1780 O O . THR B 1 45 ? -60.738 52.694 -22.466 1.00 36.48 48 THR B O 1
ATOM 1784 N N . GLU B 1 46 ? -62.531 53.327 -23.686 1.00 39.67 49 GLU B N 1
ATOM 1785 C CA . GLU B 1 46 ? -61.982 54.623 -24.045 1.00 41.00 49 GLU B CA 1
ATOM 1786 C C . GLU B 1 46 ? -63.117 55.637 -24.174 1.00 46.99 49 GLU B C 1
ATOM 1787 O O . GLU B 1 46 ? -64.075 55.398 -24.923 1.00 53.00 49 GLU B O 1
ATOM 1793 N N . ASP B 1 47 ? -62.996 56.787 -23.516 1.00 41.84 50 ASP B N 1
ATOM 1794 C CA . ASP B 1 47 ? -64.009 57.824 -23.674 1.00 42.85 50 ASP B CA 1
ATOM 1795 C C . ASP B 1 47 ? -63.390 59.203 -23.616 1.00 42.08 50 ASP B C 1
ATOM 1796 O O . ASP B 1 47 ? -62.444 59.426 -22.881 1.00 43.96 50 ASP B O 1
ATOM 1801 N N . ILE B 1 48 ? -63.956 60.144 -24.352 1.00 43.71 51 ILE B N 1
ATOM 1802 C CA . ILE B 1 48 ? -63.662 61.558 -24.133 1.00 44.71 51 ILE B CA 1
ATOM 1803 C C . ILE B 1 48 ? -64.639 62.030 -23.077 1.00 51.76 51 ILE B C 1
ATOM 1804 O O . ILE B 1 48 ? -65.850 61.834 -23.219 1.00 59.19 51 ILE B O 1
ATOM 1809 N N . VAL B 1 49 ? -64.132 62.557 -21.971 1.00 49.22 52 VAL B N 1
ATOM 1810 C CA . VAL B 1 49 ? -65.021 63.057 -20.925 1.00 52.16 52 VAL B CA 1
ATOM 1811 C C . VAL B 1 49 ? -64.978 64.562 -20.820 1.00 53.46 52 VAL B C 1
ATOM 1812 O O . VAL B 1 49 ? -65.736 65.138 -20.022 1.00 57.27 52 VAL B O 1
ATOM 1816 N N . HIS B 1 50 ? -64.121 65.216 -21.584 1.00 49.66 53 HIS B N 1
ATOM 1817 C CA . HIS B 1 50 ? -64.175 66.657 -21.700 1.00 52.23 53 HIS B CA 1
ATOM 1818 C C . HIS B 1 50 ? -63.421 67.026 -22.968 1.00 50.90 53 HIS B C 1
ATOM 1819 O O . HIS B 1 50 ? -62.446 66.362 -23.327 1.00 46.60 53 HIS B O 1
ATOM 1826 N N . ARG B 1 51 ? -63.887 68.073 -23.663 1.00 52.27 54 ARG B N 1
ATOM 1827 C CA . ARG B 1 51 ? -63.175 68.538 -24.856 1.00 47.32 54 ARG B CA 1
ATOM 1828 C C . ARG B 1 51 ? -63.607 69.953 -25.197 1.00 50.80 54 ARG B C 1
ATOM 1829 O O . ARG B 1 51 ? -64.803 70.195 -25.344 1.00 54.00 54 ARG B O 1
ATOM 1837 N N . GLU B 1 52 ? -62.653 70.873 -25.356 1.00 52.28 55 GLU B N 1
ATOM 1838 C CA . GLU B 1 52 ? -62.993 72.210 -25.851 1.00 56.46 55 GLU B CA 1
ATOM 1839 C C . GLU B 1 52 ? -61.848 72.798 -26.679 1.00 54.82 55 GLU B C 1
ATOM 1840 O O . GLU B 1 52 ? -60.685 72.412 -26.538 1.00 52.16 55 GLU B O 1
ATOM 1846 N N . VAL B 1 53 ? -62.194 73.755 -27.542 1.00 55.91 56 VAL B N 1
ATOM 1847 C CA . VAL B 1 53 ? -61.225 74.574 -28.264 1.00 58.08 56 VAL B CA 1
ATOM 1848 C C . VAL B 1 53 ? -61.094 75.908 -27.548 1.00 64.07 56 VAL B C 1
ATOM 1849 O O . VAL B 1 53 ? -62.099 76.576 -27.299 1.00 71.02 56 VAL B O 1
ATOM 1853 N N . THR B 1 54 ? -59.872 76.313 -27.235 1.00 65.83 57 THR B N 1
ATOM 1854 C CA . THR B 1 54 ? -59.653 77.559 -26.514 1.00 70.78 57 THR B CA 1
ATOM 1855 C C . THR B 1 54 ? -59.640 78.731 -27.485 1.00 79.96 57 THR B C 1
ATOM 1856 O O . THR B 1 54 ? -59.592 78.536 -28.705 1.00 79.11 57 THR B O 1
ATOM 1860 N N . PRO B 1 55 ? -59.681 79.972 -26.972 1.00 87.42 58 PRO B N 1
ATOM 1861 C CA . PRO B 1 55 ? -59.650 81.130 -27.891 1.00 91.74 58 PRO B CA 1
ATOM 1862 C C . PRO B 1 55 ? -58.397 81.184 -28.746 1.00 89.17 58 PRO B C 1
ATOM 1863 O O . PRO B 1 55 ? -58.476 81.593 -29.912 1.00 87.76 58 PRO B O 1
ATOM 1867 N N . ASP B 1 56 ? -57.238 80.763 -28.205 1.00 84.86 59 ASP B N 1
ATOM 1868 C CA . ASP B 1 56 ? -55.990 80.716 -28.961 1.00 80.51 59 ASP B CA 1
ATOM 1869 C C . ASP B 1 56 ? -55.873 79.464 -29.829 1.00 74.62 59 ASP B C 1
ATOM 1870 O O . ASP B 1 56 ? -54.771 79.137 -30.289 1.00 71.43 59 ASP B O 1
ATOM 1875 N N . GLN B 1 57 ? -56.996 78.772 -30.045 1.00 72.85 60 GLN B N 1
ATOM 1876 C CA . GLN B 1 57 ? -57.111 77.640 -30.970 1.00 69.10 60 GLN B CA 1
ATOM 1877 C C . GLN B 1 57 ? -56.295 76.431 -30.506 1.00 61.65 60 GLN B C 1
ATOM 1878 O O . GLN B 1 57 ? -55.639 75.768 -31.310 1.00 56.85 60 GLN B O 1
ATOM 1884 N N . LYS B 1 58 ? -56.355 76.143 -29.197 1.00 58.31 61 LYS B N 1
ATOM 1885 C CA . LYS B 1 58 ? -55.805 74.931 -28.606 1.00 54.13 61 LYS B CA 1
ATOM 1886 C C . LYS B 1 58 ? -56.941 73.974 -28.267 1.00 52.09 61 LYS B C 1
ATOM 1887 O O . LYS B 1 58 ? -57.991 74.402 -27.788 1.00 56.38 61 LYS B O 1
ATOM 1893 N N . LEU B 1 59 ? -56.749 72.682 -28.547 1.00 46.25 62 LEU B N 1
ATOM 1894 C CA . LEU B 1 59 ? -57.761 71.684 -28.224 1.00 44.50 62 LEU B CA 1
ATOM 1895 C C . LEU B 1 59 ? -57.426 71.067 -26.872 1.00 45.33 62 LEU B C 1
ATOM 1896 O O . LEU B 1 59 ? -56.336 70.506 -26.683 1.00 41.92 62 LEU B O 1
ATOM 1901 N N . LEU B 1 60 ? -58.363 71.168 -25.938 1.00 47.75 63 LEU B N 1
ATOM 1902 C CA . LEU B 1 60 ? -58.191 70.625 -24.591 1.00 44.34 63 LEU B CA 1
ATOM 1903 C C . LEU B 1 60 ? -59.065 69.393 -24.508 1.00 42.76 63 LEU B C 1
ATOM 1904 O O . LEU B 1 60 ? -60.271 69.485 -24.762 1.00 45.32 63 LEU B O 1
ATOM 1909 N N . SER B 1 61 ? -58.474 68.257 -24.162 1.00 39.74 64 SER B N 1
ATOM 1910 C CA . SER B 1 61 ? -59.250 67.032 -24.069 1.00 40.96 64 SER B CA 1
ATOM 1911 C C . SER B 1 61 ? -58.867 66.299 -22.800 1.00 39.74 64 SER B C 1
ATOM 1912 O O . SER B 1 61 ? -57.720 66.366 -22.346 1.00 38.49 64 SER B O 1
ATOM 1915 N N . ARG B 1 62 ? -59.846 65.613 -22.223 1.00 42.12 65 ARG B N 1
ATOM 1916 C CA . ARG B 1 62 ? -59.594 64.660 -21.154 1.00 39.04 65 ARG B CA 1
ATOM 1917 C C . ARG B 1 62 ? -60.155 63.320 -21.600 1.00 38.18 65 ARG B C 1
ATOM 1918 O O . ARG B 1 62 ? -61.330 63.220 -21.957 1.00 39.49 65 ARG B O 1
ATOM 1926 N N . ARG B 1 63 ? -59.303 62.314 -21.672 1.00 38.71 66 ARG B N 1
ATOM 1927 C CA . ARG B 1 63 ? -59.710 60.999 -22.145 1.00 39.38 66 ARG B CA 1
ATOM 1928 C C . ARG B 1 63 ? -59.611 60.012 -20.991 1.00 37.87 66 ARG B C 1
ATOM 1929 O O . ARG B 1 63 ? -58.585 59.968 -20.302 1.00 37.70 66 ARG B O 1
ATOM 1937 N N . LEU B 1 64 ? -60.643 59.190 -20.824 1.00 37.43 67 LEU B N 1
ATOM 1938 C CA . LEU B 1 64 ? -60.709 58.183 -19.765 1.00 36.68 67 LEU B CA 1
ATOM 1939 C C . LEU B 1 64 ? -60.495 56.809 -20.381 1.00 36.22 67 LEU B C 1
ATOM 1940 O O . LEU B 1 64 ? -61.187 56.446 -21.340 1.00 36.95 67 LEU B O 1
ATOM 1945 N N . LEU B 1 65 ? -59.508 56.078 -19.878 1.00 32.86 68 LEU B N 1
ATOM 1946 C CA . LEU B 1 65 ? -59.301 54.680 -20.249 1.00 35.15 68 LEU B CA 1
ATOM 1947 C C . LEU B 1 65 ? -59.555 53.778 -19.045 1.00 38.77 68 LEU B C 1
ATOM 1948 O O . LEU B 1 65 ? -59.215 54.135 -17.906 1.00 37.42 68 LEU B O 1
ATOM 1953 N N . THR B 1 66 ? -60.151 52.609 -19.276 1.00 36.14 69 THR B N 1
ATOM 1954 C CA . THR B 1 66 ? -60.055 51.550 -18.286 1.00 38.66 69 THR B CA 1
ATOM 1955 C C . THR B 1 66 ? -59.131 50.479 -18.840 1.00 38.90 69 THR B C 1
ATOM 1956 O O . THR B 1 66 ? -59.205 50.142 -20.033 1.00 40.74 69 THR B O 1
ATOM 1960 N N . LYS B 1 67 ? -58.218 49.988 -17.982 1.00 33.81 70 LYS B N 1
ATOM 1961 C CA . LYS B 1 67 ? -57.208 49.026 -18.384 1.00 34.75 70 LYS B CA 1
ATOM 1962 C C . LYS B 1 67 ? -57.210 47.855 -17.432 1.00 41.13 70 LYS B C 1
ATOM 1963 O O . LYS B 1 67 ? -57.537 47.995 -16.250 1.00 42.48 70 LYS B O 1
ATOM 1969 N N . THR B 1 68 ? -56.799 46.705 -17.941 1.00 43.66 71 THR B N 1
ATOM 1970 C CA . THR B 1 68 ? -56.722 45.540 -17.080 1.00 45.75 71 THR B CA 1
ATOM 1971 C C . THR B 1 68 ? -55.674 45.765 -15.992 1.00 47.06 71 THR B C 1
ATOM 1972 O O . THR B 1 68 ? -54.664 46.434 -16.196 1.00 44.15 71 THR B O 1
ATOM 1976 N N . ASN B 1 69 ? -55.941 45.210 -14.818 1.00 48.45 72 ASN B N 1
ATOM 1977 C CA . ASN B 1 69 ? -54.992 45.225 -13.709 1.00 44.97 72 ASN B CA 1
ATOM 1978 C C . ASN B 1 69 ? -54.175 43.957 -13.854 1.00 42.35 72 ASN B C 1
ATOM 1979 O O . ASN B 1 69 ? -54.734 42.859 -13.811 1.00 47.41 72 ASN B O 1
ATOM 1984 N N . ARG B 1 70 ? -52.894 44.087 -14.144 1.00 37.15 73 ARG B N 1
ATOM 1985 C CA . ARG B 1 70 ? -52.066 42.900 -14.282 1.00 43.12 73 ARG B CA 1
ATOM 1986 C C . ARG B 1 70 ? -50.902 43.068 -13.324 1.00 41.06 73 ARG B C 1
ATOM 1987 O O . ARG B 1 70 ? -50.104 43.999 -13.443 1.00 42.76 73 ARG B O 1
ATOM 1995 N N . MET B 1 71 ? -50.878 42.220 -12.331 1.00 39.79 74 MET B N 1
ATOM 1996 C CA . MET B 1 71 ? -49.952 42.360 -11.226 1.00 38.88 74 MET B CA 1
ATOM 1997 C C . MET B 1 71 ? -49.160 41.086 -11.112 1.00 35.03 74 MET B C 1
ATOM 1998 O O . MET B 1 71 ? -49.726 40.019 -11.289 1.00 36.68 74 MET B O 1
ATOM 2003 N N . PRO B 1 72 ? -47.889 41.147 -10.778 1.00 33.65 75 PRO B N 1
ATOM 2004 C CA . PRO B 1 72 ? -47.179 39.903 -10.512 1.00 32.27 75 PRO B CA 1
ATOM 2005 C C . PRO B 1 72 ? -47.860 39.166 -9.381 1.00 37.50 75 PRO B C 1
ATOM 2006 O O . PRO B 1 72 ? -48.582 39.750 -8.563 1.00 39.61 75 PRO B O 1
ATOM 2010 N N . ARG B 1 73 ? -47.671 37.852 -9.369 1.00 38.32 76 ARG B N 1
ATOM 2011 C CA . ARG B 1 73 ? -48.358 37.035 -8.390 1.00 39.31 76 ARG B CA 1
ATOM 2012 C C . ARG B 1 73 ? -48.053 37.488 -6.963 1.00 37.67 76 ARG B C 1
ATOM 2013 O O . ARG B 1 73 ? -48.950 37.512 -6.126 1.00 38.08 76 ARG B O 1
ATOM 2021 N N . TRP B 1 74 ? -46.808 37.876 -6.659 1.00 38.51 77 TRP B N 1
ATOM 2022 C CA . TRP B 1 74 ? -46.505 38.236 -5.265 1.00 35.42 77 TRP B CA 1
ATOM 2023 C C . TRP B 1 74 ? -47.340 39.420 -4.829 1.00 35.35 77 TRP B C 1
ATOM 2024 O O . TRP B 1 74 ? -47.780 39.479 -3.676 1.00 35.72 77 TRP B O 1
ATOM 2035 N N . ALA B 1 75 ? -47.578 40.376 -5.731 1.00 31.85 78 ALA B N 1
ATOM 2036 C CA . ALA B 1 75 ? -48.384 41.532 -5.364 1.00 35.40 78 ALA B CA 1
ATOM 2037 C C . ALA B 1 75 ? -49.861 41.180 -5.281 1.00 37.28 78 ALA B C 1
ATOM 2038 O O . ALA B 1 75 ? -50.612 41.826 -4.540 1.00 36.27 78 ALA B O 1
ATOM 2040 N N . GLU B 1 76 ? -50.307 40.164 -6.024 1.00 39.29 79 GLU B N 1
ATOM 2041 C CA . GLU B 1 76 ? -51.675 39.708 -5.829 1.00 42.15 79 GLU B CA 1
ATOM 2042 C C . GLU B 1 76 ? -51.853 39.144 -4.436 1.00 48.39 79 GLU B C 1
ATOM 2043 O O . GLU B 1 76 ? -52.891 39.365 -3.812 1.00 53.98 79 GLU B O 1
ATOM 2049 N N . ARG B 1 77 ? -50.861 38.397 -3.934 1.00 47.18 80 ARG B N 1
ATOM 2050 C CA . ARG B 1 77 ? -51.003 37.822 -2.598 1.00 47.31 80 ARG B CA 1
ATOM 2051 C C . ARG B 1 77 ? -50.930 38.912 -1.539 1.00 46.98 80 ARG B C 1
ATOM 2052 O O . ARG B 1 77 ? -51.639 38.861 -0.533 1.00 46.76 80 ARG B O 1
ATOM 2060 N N . LEU B 1 78 ? -50.097 39.917 -1.753 1.00 44.11 81 LEU B N 1
ATOM 2061 C CA . LEU B 1 78 ? -49.972 40.984 -0.758 1.00 41.92 81 LEU B CA 1
ATOM 2062 C C . LEU B 1 78 ? -51.127 41.984 -0.801 1.00 41.58 81 LEU B C 1
ATOM 2063 O O . LEU B 1 78 ? -51.424 42.621 0.216 1.00 39.98 81 LEU B O 1
ATOM 2068 N N . PHE B 1 79 ? -51.717 42.215 -1.979 1.00 35.39 82 PHE B N 1
ATOM 2069 C CA . PHE B 1 79 ? -52.730 43.249 -2.180 1.00 36.05 82 PHE B CA 1
ATOM 2070 C C . PHE B 1 79 ? -54.020 42.626 -2.708 1.00 42.07 82 PHE B C 1
ATOM 2071 O O . PHE B 1 79 ? -54.480 42.970 -3.806 1.00 43.66 82 PHE B O 1
ATOM 2079 N N . PRO B 1 80 ? -54.631 41.705 -1.933 1.00 45.81 83 PRO B N 1
ATOM 2080 C CA . PRO B 1 80 ? -55.834 40.996 -2.408 1.00 45.68 83 PRO B CA 1
ATOM 2081 C C . PRO B 1 80 ? -56.977 41.909 -2.785 1.00 48.06 83 PRO B C 1
ATOM 2082 O O . PRO B 1 80 ? -57.729 41.608 -3.720 1.00 49.63 83 PRO B O 1
ATOM 2086 N N . ALA B 1 81 ? -57.171 42.988 -2.039 1.00 49.24 84 ALA B N 1
ATOM 2087 C CA . ALA B 1 81 ? -58.277 43.887 -2.331 1.00 50.76 84 ALA B CA 1
ATOM 2088 C C . ALA B 1 81 ? -58.091 44.657 -3.640 1.00 49.34 84 ALA B C 1
ATOM 2089 O O . ALA B 1 81 ? -59.059 45.239 -4.140 1.00 50.94 84 ALA B O 1
ATOM 2091 N N . ASN B 1 82 ? -56.891 44.694 -4.203 1.00 45.22 85 ASN B N 1
ATOM 2092 C CA . ASN B 1 82 ? -56.691 45.381 -5.477 1.00 42.04 85 ASN B CA 1
ATOM 2093 C C . ASN B 1 82 ? -56.855 44.463 -6.698 1.00 44.10 85 ASN B C 1
ATOM 2094 O O . ASN B 1 82 ? -56.993 44.968 -7.821 1.00 40.88 85 ASN B O 1
ATOM 2099 N N . VAL B 1 83 ? -56.858 43.137 -6.512 1.00 49.26 86 VAL B N 1
ATOM 2100 C CA . VAL B 1 83 ? -56.774 42.226 -7.658 1.00 53.90 86 VAL B CA 1
ATOM 2101 C C . VAL B 1 83 ? -58.018 42.341 -8.537 1.00 54.69 86 VAL B C 1
ATOM 2102 O O . VAL B 1 83 ? -57.931 42.313 -9.767 1.00 53.66 86 VAL B O 1
ATOM 2106 N N . ALA B 1 84 ? -59.191 42.490 -7.922 1.00 55.41 87 ALA B N 1
ATOM 2107 C CA . ALA B 1 84 ? -60.439 42.440 -8.672 1.00 60.78 87 ALA B CA 1
ATOM 2108 C C . ALA B 1 84 ? -60.675 43.659 -9.571 1.00 60.06 87 ALA B C 1
ATOM 2109 O O . ALA B 1 84 ? -61.545 43.598 -10.438 1.00 67.32 87 ALA B O 1
ATOM 2111 N N . HIS B 1 85 ? -59.959 44.756 -9.383 1.00 51.06 88 HIS B N 1
ATOM 2112 C CA . HIS B 1 85 ? -60.361 46.038 -9.932 1.00 47.94 88 HIS B CA 1
ATOM 2113 C C . HIS B 1 85 ? -59.513 46.385 -11.152 1.00 44.65 88 HIS B C 1
ATOM 2114 O O . HIS B 1 85 ? -58.283 46.284 -11.111 1.00 41.04 88 HIS B O 1
ATOM 2121 N N . SER B 1 86 ? -60.171 46.838 -12.213 1.00 40.78 89 SER B N 1
ATOM 2122 C CA . SER B 1 86 ? -59.462 47.448 -13.333 1.00 40.52 89 SER B CA 1
ATOM 2123 C C . SER B 1 86 ? -58.820 48.763 -12.901 1.00 37.94 89 SER B C 1
ATOM 2124 O O . SER B 1 86 ? -59.087 49.287 -11.810 1.00 36.23 89 SER B O 1
ATOM 2127 N N . VAL B 1 87 ? -57.925 49.272 -13.756 1.00 34.65 90 VAL B N 1
ATOM 2128 C CA . VAL B 1 87 ? -57.199 50.515 -13.510 1.00 37.47 90 VAL B CA 1
ATOM 2129 C C . VAL B 1 87 ? -57.902 51.594 -14.319 1.00 39.37 90 VAL B C 1
ATOM 2130 O O . VAL B 1 87 ? -58.183 51.388 -15.502 1.00 37.27 90 VAL B O 1
ATOM 2134 N N . TYR B 1 88 ? -58.215 52.729 -13.704 1.00 37.59 91 TYR B N 1
ATOM 2135 C CA . TYR B 1 88 ? -58.820 53.840 -14.434 1.00 34.64 91 TYR B CA 1
ATOM 2136 C C . TYR B 1 88 ? -57.774 54.918 -14.636 1.00 35.40 91 TYR B C 1
ATOM 2137 O O . TYR B 1 88 ? -57.070 55.289 -13.693 1.00 31.86 91 TYR B O 1
ATOM 2146 N N . VAL B 1 89 ? -57.667 55.416 -15.869 1.00 30.99 92 VAL B N 1
ATOM 2147 C CA . VAL B 1 89 ? -56.566 56.291 -16.244 1.00 30.58 92 VAL B CA 1
ATOM 2148 C C . VAL B 1 89 ? -57.152 57.525 -16.911 1.00 30.93 92 VAL B C 1
ATOM 2149 O O . VAL B 1 89 ? -58.026 57.403 -17.769 1.00 35.78 92 VAL B O 1
ATOM 2153 N N . LEU B 1 90 ? -56.723 58.708 -16.478 1.00 32.90 93 LEU B N 1
ATOM 2154 C CA . LEU B 1 90 ? -57.028 59.942 -17.189 1.00 34.90 93 LEU B CA 1
ATOM 2155 C C . LEU B 1 90 ? -55.823 60.411 -17.996 1.00 32.71 93 LEU B C 1
ATOM 2156 O O . LEU B 1 90 ? -54.676 60.286 -17.566 1.00 32.09 93 LEU B O 1
ATOM 2161 N N . GLU B 1 91 ? -56.104 60.949 -19.175 1.00 30.93 94 GLU B N 1
ATOM 2162 C CA . GLU B 1 91 ? -55.106 61.520 -20.073 1.00 28.45 94 GLU B CA 1
ATOM 2163 C C . GLU B 1 91 ? -55.616 62.904 -20.437 1.00 31.09 94 GLU B C 1
ATOM 2164 O O . GLU B 1 91 ? -56.647 63.031 -21.121 1.00 32.77 94 GLU B O 1
ATOM 2170 N N . ASP B 1 92 ? -54.944 63.938 -19.923 1.00 31.05 95 ASP B N 1
ATOM 2171 C CA . ASP B 1 92 ? -55.251 65.298 -20.313 1.00 31.64 95 ASP B CA 1
ATOM 2172 C C . ASP B 1 92 ? -54.335 65.669 -21.465 1.00 29.89 95 ASP B C 1
ATOM 2173 O O . ASP B 1 92 ? -53.176 65.262 -21.491 1.00 31.22 95 ASP B O 1
ATOM 2178 N N . SER B 1 93 ? -54.844 66.447 -22.417 1.00 32.25 96 SER B N 1
ATOM 2179 C CA . SER B 1 93 ? -53.959 66.829 -23.503 1.00 31.73 96 SER B CA 1
ATOM 2180 C C . SER B 1 93 ? -54.270 68.230 -24.016 1.00 35.68 96 SER B C 1
ATOM 2181 O O . SER B 1 93 ? -55.397 68.733 -23.901 1.00 36.41 96 SER B O 1
ATOM 2184 N N . ILE B 1 94 ? -53.237 68.860 -24.582 1.00 35.05 97 ILE B N 1
ATOM 2185 C CA . ILE B 1 94 ? -53.348 70.147 -25.255 1.00 39.93 97 ILE B CA 1
ATOM 2186 C C . ILE B 1 94 ? -52.727 69.945 -26.618 1.00 38.83 97 ILE B C 1
ATOM 2187 O O . ILE B 1 94 ? -51.525 69.648 -26.714 1.00 34.01 97 ILE B O 1
ATOM 2192 N N . VAL B 1 95 ? -53.549 70.054 -27.662 1.00 38.19 98 VAL B N 1
ATOM 2193 C CA . VAL B 1 95 ? -53.083 70.016 -29.042 1.00 38.01 98 VAL B CA 1
ATOM 2194 C C . VAL B 1 95 ? -53.038 71.444 -29.550 1.00 37.72 98 VAL B C 1
ATOM 2195 O O . VAL B 1 95 ? -54.061 72.139 -29.507 1.00 40.85 98 VAL B O 1
ATOM 2199 N N . ASP B 1 96 ? -51.869 71.863 -30.077 1.00 38.86 99 ASP B N 1
ATOM 2200 C CA . ASP B 1 96 ? -51.611 73.227 -30.559 1.00 42.45 99 ASP B CA 1
ATOM 2201 C C . ASP B 1 96 ? -51.100 73.205 -32.003 1.00 42.15 99 ASP B C 1
ATOM 2202 O O . ASP B 1 96 ? -49.889 73.144 -32.252 1.00 39.35 99 ASP B O 1
ATOM 2207 N N . PRO B 1 97 ? -51.996 73.269 -32.993 1.00 46.13 100 PRO B N 1
ATOM 2208 C CA . PRO B 1 97 ? -51.519 73.181 -34.370 1.00 44.01 100 PRO B CA 1
ATOM 2209 C C . PRO B 1 97 ? -50.643 74.356 -34.749 1.00 47.44 100 PRO B C 1
ATOM 2210 O O . PRO B 1 97 ? -49.769 74.206 -35.615 1.00 47.75 100 PRO B O 1
ATOM 2214 N N . GLN B 1 98 ? -50.829 75.516 -34.120 1.00 49.73 101 GLN B N 1
ATOM 2215 C CA . GLN B 1 98 ? -50.089 76.683 -34.589 1.00 60.29 101 GLN B CA 1
ATOM 2216 C C . GLN B 1 98 ? -48.602 76.512 -34.338 1.00 55.96 101 GLN B C 1
ATOM 2217 O O . GLN B 1 98 ? -47.785 76.978 -35.138 1.00 56.58 101 GLN B O 1
ATOM 2223 N N . ASN B 1 99 ? -48.244 75.821 -33.258 1.00 52.49 102 ASN B N 1
ATOM 2224 C CA . ASN B 1 99 ? -46.862 75.537 -32.905 1.00 50.10 102 ASN B CA 1
ATOM 2225 C C . ASN B 1 99 ? -46.497 74.087 -33.137 1.00 44.66 102 ASN B C 1
ATOM 2226 O O . ASN B 1 99 ? -45.421 73.661 -32.714 1.00 43.94 102 ASN B O 1
ATOM 2231 N N . GLN B 1 100 ? -47.381 73.310 -33.747 1.00 43.13 103 GLN B N 1
ATOM 2232 C CA . GLN B 1 100 ? -47.103 71.915 -34.049 1.00 39.02 103 GLN B CA 1
ATOM 2233 C C . GLN B 1 100 ? -46.600 71.178 -32.810 1.00 37.27 103 GLN B C 1
ATOM 2234 O O . GLN B 1 100 ? -45.571 70.499 -32.839 1.00 35.49 103 GLN B O 1
ATOM 2240 N N . THR B 1 101 ? -47.335 71.334 -31.704 1.00 36.68 104 THR B N 1
ATOM 2241 C CA . THR B 1 101 ? -46.986 70.626 -30.493 1.00 40.55 104 THR B CA 1
ATOM 2242 C C . THR B 1 101 ? -48.236 70.087 -29.836 1.00 36.55 104 THR B C 1
ATOM 2243 O O . THR B 1 101 ? -49.329 70.653 -29.935 1.00 40.10 104 THR B O 1
ATOM 2247 N N . MET B 1 102 ? -48.039 68.981 -29.166 1.00 30.14 105 MET B N 1
ATOM 2248 C CA . MET B 1 102 ? -49.049 68.380 -28.324 1.00 29.15 105 MET B CA 1
ATOM 2249 C C . MET B 1 102 ? -48.402 67.998 -26.991 1.00 31.47 105 MET B C 1
ATOM 2250 O O . MET B 1 102 ? -47.326 67.387 -26.975 1.00 32.32 105 MET B O 1
ATOM 2255 N N . THR B 1 103 ? -49.079 68.323 -25.881 1.00 31.42 106 THR B N 1
ATOM 2256 C CA . THR B 1 103 ? -48.612 67.993 -24.532 1.00 30.80 106 THR B CA 1
ATOM 2257 C C . THR B 1 103 ? -49.630 67.096 -23.847 1.00 28.53 106 THR B C 1
ATOM 2258 O O . THR B 1 103 ? -50.829 67.366 -23.917 1.00 32.74 106 THR B O 1
ATOM 2262 N N . THR B 1 104 ? -49.178 66.003 -23.222 1.00 28.21 107 THR B N 1
ATOM 2263 C CA . THR B 1 104 ? -50.129 65.111 -22.566 1.00 24.70 107 THR B CA 1
ATOM 2264 C C . THR B 1 104 ? -49.703 64.868 -21.111 1.00 29.12 107 THR B C 1
ATOM 2265 O O . THR B 1 104 ? -48.514 64.883 -20.792 1.00 28.65 107 THR B O 1
ATOM 2269 N N . PHE B 1 105 ? -50.701 64.668 -20.239 1.00 26.39 108 PHE B N 1
ATOM 2270 C CA . PHE B 1 105 ? -50.467 64.262 -18.852 1.00 25.32 108 PHE B CA 1
ATOM 2271 C C . PHE B 1 105 ? -51.399 63.097 -18.488 1.00 27.05 108 PHE B C 1
ATOM 2272 O O . PHE B 1 105 ? -52.631 63.226 -18.568 1.00 29.14 108 PHE B O 1
ATOM 2280 N N . THR B 1 106 ? -50.818 61.932 -18.167 1.00 22.34 109 THR B N 1
ATOM 2281 C CA . THR B 1 106 ? -51.572 60.691 -17.985 1.00 25.69 109 THR B CA 1
ATOM 2282 C C . THR B 1 106 ? -51.287 60.106 -16.589 1.00 24.98 109 THR B C 1
ATOM 2283 O O . THR B 1 106 ? -50.117 59.966 -16.196 1.00 25.82 109 THR B O 1
ATOM 2287 N N . TRP B 1 107 ? -52.335 59.688 -15.876 1.00 27.86 110 TRP B N 1
ATOM 2288 C CA . TRP B 1 107 ? -52.127 59.125 -14.535 1.00 25.16 110 TRP B CA 1
ATOM 2289 C C . TRP B 1 107 ? -53.319 58.277 -14.146 1.00 26.91 110 TRP B C 1
ATOM 2290 O O . TRP B 1 107 ? -54.435 58.497 -14.629 1.00 31.49 110 TRP B O 1
ATOM 2301 N N . ASN B 1 108 ? -53.070 57.289 -13.280 1.00 24.88 111 ASN B N 1
ATOM 2302 C CA . ASN B 1 108 ? -54.152 56.464 -12.765 1.00 26.18 111 ASN B CA 1
ATOM 2303 C C . ASN B 1 108 ? -54.883 57.197 -11.654 1.00 28.77 111 ASN B C 1
ATOM 2304 O O . ASN B 1 108 ? -54.276 57.867 -10.816 1.00 30.48 111 ASN B O 1
ATOM 2309 N N . ILE B 1 109 ? -56.202 57.063 -11.650 1.00 29.64 112 ILE B N 1
ATOM 2310 C CA . ILE B 1 109 ? -57.012 57.717 -10.647 1.00 34.05 112 ILE B CA 1
ATOM 2311 C C . ILE B 1 109 ? -57.549 56.742 -9.621 1.00 35.59 112 ILE B C 1
ATOM 2312 O O . ILE B 1 109 ? -58.169 57.193 -8.651 1.00 36.36 112 ILE B O 1
ATOM 2317 N N . ASN B 1 110 ? -57.351 55.427 -9.789 1.00 32.58 113 ASN B N 1
ATOM 2318 C CA . ASN B 1 110 ? -57.682 54.476 -8.706 1.00 34.27 113 ASN B CA 1
ATOM 2319 C C . ASN B 1 110 ? -56.439 53.635 -8.435 1.00 33.05 113 ASN B C 1
ATOM 2320 O O . ASN B 1 110 ? -55.372 53.897 -8.994 1.00 29.21 113 ASN B O 1
ATOM 2325 N N . HIS B 1 111 ? -56.550 52.641 -7.539 1.00 34.70 114 HIS B N 1
ATOM 2326 C CA . HIS B 1 111 ? -55.355 51.968 -6.983 1.00 31.80 114 HIS B CA 1
ATOM 2327 C C . HIS B 1 111 ? -54.330 52.961 -6.409 1.00 29.34 114 HIS B C 1
ATOM 2328 O O . HIS B 1 111 ? -53.133 52.656 -6.327 1.00 33.45 114 HIS B O 1
ATOM 2335 N N . ALA B 1 112 ? -54.754 54.158 -6.024 1.00 31.84 115 ALA B N 1
ATOM 2336 C CA . ALA B 1 112 ? -53.799 55.230 -5.776 1.00 32.83 115 ALA B CA 1
ATOM 2337 C C . ALA B 1 112 ? -53.025 55.052 -4.485 1.00 35.75 115 ALA B C 1
ATOM 2338 O O . ALA B 1 112 ? -51.927 55.615 -4.372 1.00 37.65 115 ALA B O 1
ATOM 2340 N N . ARG B 1 113 ? -53.561 54.297 -3.521 1.00 36.12 116 ARG B N 1
ATOM 2341 C CA . ARG B 1 113 ? -52.781 53.972 -2.322 1.00 39.44 116 ARG B CA 1
ATOM 2342 C C . ARG B 1 113 ? -51.623 53.034 -2.650 1.00 36.52 116 ARG B C 1
ATOM 2343 O O . ARG B 1 113 ? -50.537 53.120 -2.048 1.00 35.55 116 ARG B O 1
ATOM 2351 N N . LEU B 1 114 ? -51.837 52.127 -3.586 1.00 30.41 117 LEU B N 1
ATOM 2352 C CA . LEU B 1 114 ? -50.803 51.178 -3.942 1.00 29.07 117 LEU B CA 1
ATOM 2353 C C . LEU B 1 114 ? -49.701 51.844 -4.765 1.00 26.17 117 LEU B C 1
ATOM 2354 O O . LEU B 1 114 ? -48.506 51.688 -4.484 1.00 25.07 117 LEU B O 1
ATOM 2359 N N . MET B 1 115 ? -50.073 52.565 -5.825 1.00 24.92 118 MET B N 1
ATOM 2360 C CA . MET B 1 115 ? -49.041 53.247 -6.601 1.00 26.07 118 MET B CA 1
ATOM 2361 C C . MET B 1 115 ? -49.691 54.278 -7.526 1.00 28.17 118 MET B C 1
ATOM 2362 O O . MET B 1 115 ? -50.835 54.109 -7.969 1.00 29.14 118 MET B O 1
ATOM 2367 N N . VAL B 1 116 ? -48.945 55.336 -7.824 1.00 24.91 119 VAL B N 1
ATOM 2368 C CA . VAL B 1 116 ? -49.356 56.308 -8.828 1.00 25.32 119 VAL B CA 1
ATOM 2369 C C . VAL B 1 116 ? -48.232 56.431 -9.840 1.00 26.45 119 VAL B C 1
ATOM 2370 O O . VAL B 1 116 ? -47.057 56.611 -9.469 1.00 24.57 119 VAL B O 1
ATOM 2374 N N . VAL B 1 117 ? -48.590 56.281 -11.127 1.00 25.01 120 VAL B N 1
ATOM 2375 C CA . VAL B 1 117 ? -47.681 56.479 -12.258 1.00 21.33 120 VAL B CA 1
ATOM 2376 C C . VAL B 1 117 ? -48.221 57.680 -13.005 1.00 23.00 120 VAL B C 1
ATOM 2377 O O . VAL B 1 117 ? -49.396 57.699 -13.368 1.00 25.60 120 VAL B O 1
ATOM 2381 N N . GLU B 1 118 ? -47.407 58.697 -13.160 1.00 24.62 121 GLU B N 1
ATOM 2382 C CA . GLU B 1 118 ? -47.762 59.910 -13.860 1.00 24.94 121 GLU B CA 1
ATOM 2383 C C . GLU B 1 118 ? -46.800 60.056 -15.011 1.00 26.06 121 GLU B C 1
ATOM 2384 O O . GLU B 1 118 ? -45.610 59.888 -14.800 1.00 28.69 121 GLU B O 1
ATOM 2390 N N . GLU B 1 119 ? -47.321 60.398 -16.208 1.00 25.05 122 GLU B N 1
ATOM 2391 C CA . GLU B 1 119 ? -46.501 60.594 -17.405 1.00 22.66 122 GLU B CA 1
ATOM 2392 C C . GLU B 1 119 ? -46.835 61.935 -18.042 1.00 26.33 122 GLU B C 1
ATOM 2393 O O . GLU B 1 119 ? -48.009 62.250 -18.270 1.00 27.50 122 GLU B O 1
ATOM 2399 N N . ARG B 1 120 ? -45.804 62.717 -18.344 1.00 25.00 123 ARG B N 1
ATOM 2400 C CA . ARG B 1 120 ? -45.967 63.973 -19.068 1.00 28.70 123 ARG B CA 1
ATOM 2401 C C . ARG B 1 120 ? -45.180 63.826 -20.359 1.00 24.42 123 ARG B C 1
ATOM 2402 O O . ARG B 1 120 ? -43.977 63.531 -20.319 1.00 24.87 123 ARG B O 1
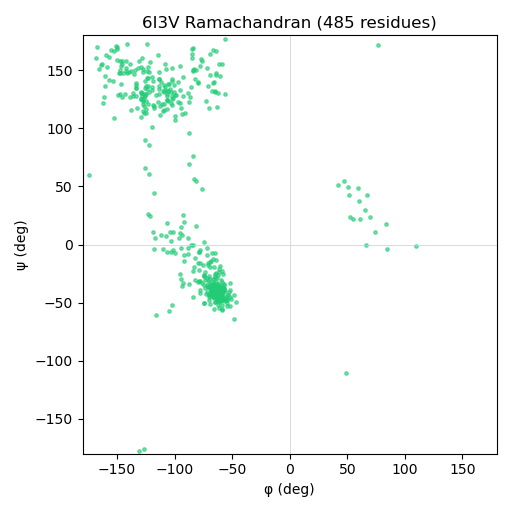ATOM 2410 N N . SER B 1 121 ? -45.865 63.950 -21.496 1.00 24.59 124 SER B N 1
ATOM 2411 C CA . SER B 1 121 ? -45.218 63.817 -22.808 1.00 27.11 124 SER B CA 1
ATOM 2412 C C . SER B 1 121 ? -45.414 65.076 -23.626 1.00 28.38 124 SER B C 1
ATOM 2413 O O . SER B 1 121 ? -46.467 65.730 -23.522 1.00 27.70 124 SER B O 1
ATOM 2416 N N . VAL B 1 122 ? -44.411 65.372 -24.486 1.00 27.36 125 VAL B N 1
ATOM 2417 C CA . VAL B 1 122 ? -44.463 66.455 -25.455 1.00 28.51 125 VAL B CA 1
ATOM 2418 C C . VAL B 1 122 ? -44.141 65.905 -26.849 1.00 29.91 125 VAL B C 1
ATOM 2419 O O . VAL B 1 122 ? -43.088 65.280 -27.048 1.00 27.79 125 VAL B O 1
ATOM 2423 N N . TYR B 1 123 ? -45.023 66.178 -27.806 1.00 28.28 126 TYR B N 1
ATOM 2424 C CA . TYR B 1 123 ? -44.869 65.759 -29.191 1.00 29.68 126 TYR B CA 1
ATOM 2425 C C . TYR B 1 123 ? -44.579 67.007 -30.008 1.00 31.92 126 TYR B C 1
ATOM 2426 O O . TYR B 1 123 ? -45.291 68.009 -29.882 1.00 35.29 126 TYR B O 1
ATOM 2435 N N . SER B 1 124 ? -43.548 66.948 -30.841 1.00 30.49 127 SER B N 1
ATOM 2436 C CA . SER B 1 124 ? -43.143 68.104 -31.619 1.00 32.09 127 SER B CA 1
ATOM 2437 C C . SER B 1 124 ? -42.467 67.622 -32.906 1.00 31.21 127 SER B C 1
ATOM 2438 O O . SER B 1 124 ? -42.110 66.446 -33.047 1.00 31.56 127 SER B O 1
ATOM 2441 N N . VAL B 1 125 ? -42.286 68.551 -33.844 1.00 34.30 128 VAL B N 1
ATOM 2442 C CA . VAL B 1 125 ? -41.599 68.233 -35.110 1.00 33.29 128 VAL B CA 1
ATOM 2443 C C . VAL B 1 125 ? -40.170 67.801 -34.802 1.00 34.91 128 VAL B C 1
ATOM 2444 O O . VAL B 1 125 ? -39.460 68.466 -34.037 1.00 36.86 128 VAL B O 1
ATOM 2448 N N . ASN B 1 126 ? -39.754 66.660 -35.369 1.00 34.82 129 ASN B N 1
ATOM 2449 C CA . ASN B 1 126 ? -38.387 66.186 -35.170 1.00 35.48 129 ASN B CA 1
ATOM 2450 C C . ASN B 1 126 ? -37.400 67.265 -35.611 1.00 36.68 129 ASN B C 1
ATOM 2451 O O . ASN B 1 126 ? -37.511 67.798 -36.719 1.00 38.00 129 ASN B O 1
ATOM 2456 N N . SER B 1 127 ? -36.432 67.595 -34.759 1.00 38.34 130 SER B N 1
ATOM 2457 C CA . SER B 1 127 ? -35.528 68.695 -35.130 1.00 45.16 130 SER B CA 1
ATOM 2458 C C . SER B 1 127 ? -34.605 68.308 -36.272 1.00 45.91 130 SER B C 1
ATOM 2459 O O . SER B 1 127 ? -34.174 69.183 -37.026 1.00 49.58 130 SER B O 1
ATOM 2462 N N . ASP B 1 128 ? -34.291 67.020 -36.423 1.00 47.59 131 ASP B N 1
ATOM 2463 C CA . ASP B 1 128 ? -33.436 66.592 -37.538 1.00 55.37 131 ASP B CA 1
ATOM 2464 C C . ASP B 1 128 ? -34.195 66.393 -38.834 1.00 51.48 131 ASP B C 1
ATOM 2465 O O . ASP B 1 128 ? -33.580 66.386 -39.900 1.00 58.96 131 ASP B O 1
ATOM 2470 N N . ASN B 1 129 ? -35.511 66.220 -38.790 1.00 43.13 132 ASN B N 1
ATOM 2471 C CA . ASN B 1 129 ? -36.231 65.832 -40.000 1.00 43.33 132 ASN B CA 1
ATOM 2472 C C . ASN B 1 129 ? -37.655 66.355 -39.868 1.00 42.07 132 ASN B C 1
ATOM 2473 O O . ASN B 1 129 ? -38.437 65.842 -39.064 1.00 40.36 132 ASN B O 1
ATOM 2478 N N . SER B 1 130 ? -37.977 67.372 -40.662 1.00 37.79 133 SER B N 1
ATOM 2479 C CA . SER B 1 130 ? -39.278 68.037 -40.625 1.00 38.85 133 SER B CA 1
ATOM 2480 C C . SER B 1 130 ? -40.449 67.107 -40.946 1.00 39.52 133 SER B C 1
ATOM 2481 O O . SER B 1 130 ? -41.590 67.469 -40.655 1.00 41.61 133 SER B O 1
ATOM 2484 N N . GLY B 1 131 ? -40.213 65.942 -41.575 1.00 40.60 134 GLY B N 1
ATOM 2485 C CA . GLY B 1 131 ? -41.230 64.943 -41.882 1.00 38.78 134 GLY B CA 1
ATOM 2486 C C . GLY B 1 131 ? -41.513 63.952 -40.747 1.00 37.61 134 GLY B C 1
ATOM 2487 O O . GLY B 1 131 ? -42.369 63.060 -40.886 1.00 37.28 134 GLY B O 1
ATOM 2488 N N . TRP B 1 132 ? -40.812 64.095 -39.623 1.00 33.51 135 TRP B N 1
ATOM 2489 C CA . TRP B 1 132 ? -40.896 63.156 -38.506 1.00 31.92 135 TRP B CA 1
ATOM 2490 C C . TRP B 1 132 ? -41.270 63.890 -37.222 1.00 31.36 135 TRP B C 1
ATOM 2491 O O . TRP B 1 132 ? -41.282 65.126 -37.160 1.00 31.17 135 TRP B O 1
ATOM 2502 N N . THR B 1 133 ? -41.522 63.101 -36.162 1.00 29.43 136 THR B N 1
ATOM 2503 C CA . THR B 1 133 ? -42.098 63.625 -34.938 1.00 29.92 136 THR B CA 1
ATOM 2504 C C . THR B 1 133 ? -41.280 63.062 -33.774 1.00 32.87 136 THR B C 1
ATOM 2505 O O . THR B 1 133 ? -41.054 61.853 -33.709 1.00 33.83 136 THR B O 1
ATOM 2509 N N . GLU B 1 134 ? -40.809 63.923 -32.897 1.00 31.64 137 GLU B N 1
ATOM 2510 C CA . GLU B 1 134 ? -40.142 63.437 -31.694 1.00 30.45 137 GLU B CA 1
ATOM 2511 C C . GLU B 1 134 ? -41.076 63.530 -30.494 1.00 29.44 137 GLU B C 1
ATOM 2512 O O . GLU B 1 134 ? -41.971 64.387 -30.451 1.00 28.69 137 GLU B O 1
ATOM 2518 N N . ILE B 1 135 ? -40.848 62.635 -29.518 1.00 25.62 138 ILE B N 1
ATOM 2519 C CA . ILE B 1 135 ? -41.637 62.546 -28.295 1.00 26.55 138 ILE B CA 1
ATOM 2520 C C . ILE B 1 135 ? -40.656 62.593 -27.119 1.00 28.32 138 ILE B C 1
ATOM 2521 O O . ILE B 1 135 ? -39.721 61.782 -27.045 1.00 28.12 138 ILE B O 1
ATOM 2526 N N . ARG B 1 136 ? -40.818 63.578 -26.264 1.00 25.45 139 ARG B N 1
ATOM 2527 C CA . ARG B 1 136 ? -40.065 63.682 -25.032 1.00 28.80 139 ARG B CA 1
ATOM 2528 C C . ARG B 1 136 ? -41.025 63.301 -23.897 1.00 26.68 139 ARG B C 1
ATOM 2529 O O . ARG B 1 136 ? -42.124 63.860 -23.791 1.00 27.28 139 ARG B O 1
ATOM 2537 N N . ARG B 1 137 ? -40.637 62.304 -23.106 1.00 24.36 140 ARG B N 1
ATOM 2538 C CA . ARG B 1 137 ? -41.530 61.601 -22.193 1.00 26.53 140 ARG B CA 1
ATOM 2539 C C . ARG B 1 137 ? -40.899 61.616 -20.804 1.00 28.86 140 ARG B C 1
ATOM 2540 O O . ARG B 1 137 ? -39.736 61.212 -20.668 1.00 28.68 140 ARG B O 1
ATOM 2548 N N . GLU B 1 138 ? -41.629 62.132 -19.800 1.00 28.04 141 GLU B N 1
ATOM 2549 C CA . GLU B 1 138 ? -41.223 62.140 -18.389 1.00 28.40 141 GLU B CA 1
ATOM 2550 C C . GLU B 1 138 ? -42.236 61.340 -17.601 1.00 25.60 141 GLU B C 1
ATOM 2551 O O . GLU B 1 138 ? -43.433 61.420 -17.886 1.00 25.72 141 GLU B O 1
ATOM 2557 N N . ALA B 1 139 ? -41.772 60.557 -16.626 1.00 25.03 142 ALA B N 1
ATOM 2558 C CA . ALA B 1 139 ? -42.696 59.787 -15.789 1.00 22.53 142 ALA B CA 1
ATOM 2559 C C . ALA B 1 139 ? -42.194 59.759 -14.341 1.00 23.23 142 ALA B C 1
ATOM 2560 O O . ALA B 1 139 ? -40.985 59.803 -14.102 1.00 24.31 142 ALA B O 1
ATOM 2562 N N . TRP B 1 140 ? -43.141 59.685 -13.410 1.00 21.27 143 TRP B N 1
ATOM 2563 C CA . TRP B 1 140 ? -42.885 59.604 -11.960 1.00 23.53 143 TRP B CA 1
ATOM 2564 C C . TRP B 1 140 ? -43.678 58.432 -11.400 1.00 26.33 143 TRP B C 1
ATOM 2565 O O . TRP B 1 140 ? -44.894 58.343 -11.649 1.00 29.66 143 TRP B O 1
ATOM 2576 N N . VAL B 1 141 ? -43.000 57.507 -10.715 1.00 20.09 144 VAL B N 1
ATOM 2577 C CA . VAL B 1 141 ? -43.644 56.341 -10.097 1.00 21.32 144 VAL B CA 1
ATOM 2578 C C . VAL B 1 141 ? -43.528 56.511 -8.570 1.00 22.35 144 VAL B C 1
ATOM 2579 O O . VAL B 1 141 ? -42.422 56.503 -8.031 1.00 24.71 144 VAL B O 1
ATOM 2583 N N . SER B 1 142 ? -44.650 56.584 -7.899 1.00 21.83 145 SER B N 1
ATOM 2584 C CA . SER B 1 142 ? -44.654 56.855 -6.459 1.00 24.11 145 SER B CA 1
ATOM 2585 C C . SER B 1 142 ? -45.554 55.821 -5.812 1.00 28.40 145 SER B C 1
ATOM 2586 O O . SER B 1 142 ? -46.426 55.248 -6.472 1.00 25.10 145 SER B O 1
ATOM 2589 N N . SER B 1 143 ? -45.362 55.591 -4.500 1.00 26.59 146 SER B N 1
ATOM 2590 C CA . SER B 1 143 ? -46.231 54.664 -3.774 1.00 27.23 146 SER B CA 1
ATOM 2591 C C . SER B 1 143 ? -46.431 55.164 -2.341 1.00 27.96 146 SER B C 1
ATOM 2592 O O . SER B 1 143 ? -45.441 55.392 -1.638 1.00 28.82 146 SER B O 1
ATOM 2595 N N . SER B 1 144 ? -47.678 55.305 -1.905 1.00 30.94 147 SER B N 1
ATOM 2596 C CA . SER B 1 144 ? -47.900 55.702 -0.521 1.00 31.43 147 SER B CA 1
ATOM 2597 C C . SER B 1 144 ? -47.406 54.649 0.485 1.00 35.11 147 SER B C 1
ATOM 2598 O O . SER B 1 144 ? -47.373 54.925 1.716 1.00 31.48 147 SER B O 1
ATOM 2601 N N . LEU B 1 145 ? -46.992 53.476 0.003 1.00 28.50 148 LEU B N 1
ATOM 2602 C CA . LEU B 1 145 ? -46.497 52.451 0.898 1.00 29.77 148 LEU B CA 1
ATOM 2603 C C . LEU B 1 145 ? -45.209 52.864 1.611 1.00 28.96 148 LEU B C 1
ATOM 2604 O O . LEU B 1 145 ? -44.906 52.295 2.655 1.00 27.45 148 LEU B O 1
ATOM 2609 N N . PHE B 1 146 ? -44.415 53.770 1.046 1.00 28.14 149 PHE B N 1
ATOM 2610 C CA . PHE B 1 146 ? -43.245 54.265 1.774 1.00 32.79 149 PHE B CA 1
ATOM 2611 C C . PHE B 1 146 ? -43.670 54.994 3.044 1.00 31.53 149 PHE B C 1
ATOM 2612 O O . PHE B 1 146 ? -43.065 54.810 4.127 1.00 31.97 149 PHE B O 1
ATOM 2620 N N . GLY B 1 147 ? -44.715 55.827 2.947 1.00 31.75 150 GLY B N 1
ATOM 2621 C CA . GLY B 1 147 ? -45.250 56.451 4.158 1.00 33.62 150 GLY B CA 1
ATOM 2622 C C . GLY B 1 147 ? -45.842 55.441 5.138 1.00 33.60 150 GLY B C 1
ATOM 2623 O O . GLY B 1 147 ? -45.730 55.609 6.361 1.00 31.86 150 GLY B O 1
ATOM 2624 N N . VAL B 1 148 ? -46.468 54.376 4.626 1.00 30.91 151 VAL B N 1
ATOM 2625 C CA . VAL B 1 148 ? -46.978 53.331 5.519 1.00 29.03 151 VAL B CA 1
ATOM 2626 C C . VAL B 1 148 ? -45.827 52.607 6.242 1.00 31.53 151 VAL B C 1
ATOM 2627 O O . VAL B 1 148 ? -45.866 52.380 7.469 1.00 29.56 151 VAL B O 1
ATOM 2631 N N . SER B 1 149 ? -44.780 52.235 5.511 1.00 27.33 152 SER B N 1
ATOM 2632 C CA . SER B 1 149 ? -43.620 51.638 6.167 1.00 26.18 152 SER B CA 1
ATOM 2633 C C . SER B 1 149 ? -43.069 52.525 7.294 1.00 29.33 152 SER B C 1
ATOM 2634 O O . SER B 1 149 ? -42.700 52.016 8.362 1.00 24.96 152 SER B O 1
ATOM 2637 N N . ARG B 1 150 ? -42.965 53.833 7.059 1.00 30.82 153 ARG B N 1
ATOM 2638 C CA . ARG B 1 150 ? -42.475 54.731 8.110 1.00 31.37 153 ARG B CA 1
ATOM 2639 C C . ARG B 1 150 ? -43.438 54.784 9.291 1.00 31.16 153 ARG B C 1
ATOM 2640 O O . ARG B 1 150 ? -42.988 54.805 10.450 1.00 26.60 153 ARG B O 1
ATOM 2648 N N . ALA B 1 151 ? -44.749 54.836 9.026 1.00 28.73 154 ALA B N 1
ATOM 2649 C CA . ALA B 1 151 ? -45.711 54.851 10.126 1.00 31.45 154 ALA B CA 1
ATOM 2650 C C . ALA B 1 151 ? -45.626 53.573 10.947 1.00 31.29 154 ALA B C 1
ATOM 2651 O O . ALA B 1 151 ? -45.738 53.613 12.179 1.00 30.53 154 ALA B O 1
ATOM 2653 N N . VAL B 1 152 ? -45.433 52.433 10.291 1.00 27.78 155 VAL B N 1
ATOM 2654 C CA . VAL B 1 152 ? -45.329 51.157 11.011 1.00 27.36 155 VAL B CA 1
ATOM 2655 C C . VAL B 1 152 ? -44.057 51.127 11.864 1.00 29.66 155 VAL B C 1
ATOM 2656 O O . VAL B 1 152 ? -44.082 50.744 13.061 1.00 31.31 155 VAL B O 1
ATOM 2660 N N . GLN B 1 153 ? -42.955 51.618 11.309 1.00 24.50 156 GLN B N 1
ATOM 2661 C CA . GLN B 1 153 ? -41.716 51.709 12.070 1.00 27.85 156 GLN B CA 1
ATOM 2662 C C . GLN B 1 153 ? -41.821 52.642 13.271 1.00 29.92 156 GLN B C 1
ATOM 2663 O O . GLN B 1 153 ? -41.255 52.354 14.343 1.00 26.48 156 GLN B O 1
ATOM 2669 N N . GLU B 1 154 ? -42.467 53.789 13.092 1.00 30.62 157 GLU B N 1
ATOM 2670 C CA . GLU B 1 154 ? -42.628 54.737 14.180 1.00 35.54 157 GLU B CA 1
ATOM 2671 C C . GLU B 1 154 ? -43.520 54.164 15.286 1.00 34.84 157 GLU B C 1
ATOM 2672 O O . GLU B 1 154 ? -43.254 54.373 16.475 1.00 30.12 157 GLU B O 1
ATOM 2678 N N . PHE B 1 155 ? -44.605 53.480 14.907 1.00 31.14 158 PHE B N 1
ATOM 2679 C CA . PHE B 1 155 ? -45.410 52.764 15.876 1.00 29.05 158 PHE B CA 1
ATOM 2680 C C . PHE B 1 155 ? -44.588 51.700 16.615 1.00 26.95 158 PHE B C 1
ATOM 2681 O O . PHE B 1 155 ? -44.700 51.568 17.845 1.00 25.67 158 PHE B O 1
ATOM 2689 N N . GLY B 1 156 ? -43.786 50.901 15.883 1.00 24.69 159 GLY B N 1
ATOM 2690 C CA . GLY B 1 156 ? -42.962 49.864 16.505 1.00 22.30 159 GLY B CA 1
ATOM 2691 C C . GLY B 1 156 ? -41.987 50.450 17.527 1.00 29.03 159 GLY B C 1
ATOM 2692 O O . GLY B 1 156 ? -41.787 49.890 18.629 1.00 23.92 159 GLY B O 1
ATOM 2693 N N . LEU B 1 157 ? -41.382 51.588 17.181 1.00 28.53 160 LEU B N 1
ATOM 2694 C CA . LEU B 1 157 ? -40.412 52.216 18.068 1.00 27.56 160 LEU B CA 1
ATOM 2695 C C . LEU B 1 157 ? -41.098 52.788 19.299 1.00 27.62 160 LEU B C 1
ATOM 2696 O O . LEU B 1 157 ? -40.571 52.656 20.429 1.00 25.87 160 LEU B O 1
ATOM 2701 N N . ALA B 1 158 ? -42.252 53.454 19.090 1.00 24.04 161 ALA B N 1
ATOM 2702 C CA . ALA B 1 158 ? -43.039 53.975 20.208 1.00 27.92 161 ALA B CA 1
ATOM 2703 C C . ALA B 1 158 ? -43.447 52.862 21.140 1.00 29.81 161 ALA B C 1
ATOM 2704 O O . ALA B 1 158 ? -43.341 53.001 22.369 1.00 28.27 161 ALA B O 1
ATOM 2706 N N . ARG B 1 159 ? -43.922 51.745 20.593 1.00 27.40 162 ARG B N 1
ATOM 2707 C CA . ARG B 1 159 ? -44.310 50.662 21.491 1.00 30.61 162 ARG B CA 1
ATOM 2708 C C . ARG B 1 159 ? -43.106 50.084 22.236 1.00 32.60 162 ARG B C 1
ATOM 2709 O O . ARG B 1 159 ? -43.184 49.799 23.462 1.00 29.88 162 ARG B O 1
ATOM 2717 N N . PHE B 1 160 ? -41.993 49.894 21.525 1.00 26.51 163 PHE B N 1
ATOM 2718 C CA . PHE B 1 160 ? -40.775 49.440 22.183 1.00 24.61 163 PHE B CA 1
ATOM 2719 C C . PHE B 1 160 ? -40.358 50.370 23.339 1.00 25.56 163 PHE B C 1
ATOM 2720 O O . PHE B 1 160 ? -40.011 49.899 24.429 1.00 25.64 163 PHE B O 1
ATOM 2728 N N . LYS B 1 161 ? -40.388 51.679 23.134 1.00 24.78 164 LYS B N 1
ATOM 2729 C CA . LYS B 1 161 ? -39.949 52.578 24.197 1.00 24.05 164 LYS B CA 1
ATOM 2730 C C . LYS B 1 161 ? -40.900 52.514 25.376 1.00 29.89 164 LYS B C 1
ATOM 2731 O O . LYS B 1 161 ? -40.470 52.485 26.544 1.00 25.73 164 LYS B O 1
ATOM 2737 N N . SER B 1 162 ? -42.196 52.455 25.087 1.00 25.84 165 SER B N 1
ATOM 2738 C CA . SER B 1 162 ? -43.182 52.297 26.150 1.00 30.38 165 SER B CA 1
ATOM 2739 C C . SER B 1 162 ? -42.970 50.998 26.930 1.00 31.39 165 SER B C 1
ATOM 2740 O O . SER B 1 162 ? -43.120 50.975 28.174 1.00 28.80 165 SER B O 1
ATOM 2743 N N . ASN B 1 163 ? -42.632 49.898 26.219 1.00 27.72 166 ASN B N 1
ATOM 2744 C CA . ASN B 1 163 ? -42.397 48.622 26.883 1.00 29.23 166 ASN B CA 1
ATOM 2745 C C . ASN B 1 163 ? -41.088 48.625 27.666 1.00 29.00 166 ASN B C 1
ATOM 2746 O O . ASN B 1 163 ? -40.954 47.832 28.598 1.00 29.15 166 ASN B O 1
ATOM 2751 N N . VAL B 1 164 ? -40.083 49.407 27.241 1.00 26.36 167 VAL B N 1
ATOM 2752 C CA . VAL B 1 164 ? -38.886 49.541 28.069 1.00 30.72 167 VAL B CA 1
ATOM 2753 C C . VAL B 1 164 ? -39.275 50.123 29.446 1.00 32.49 167 VAL B C 1
ATOM 2754 O O . VAL B 1 164 ? -38.885 49.596 30.490 1.00 28.50 167 VAL B O 1
ATOM 2758 N N . THR B 1 165 ? -40.105 51.176 29.456 1.00 29.55 168 THR B N 1
ATOM 2759 C CA . THR B 1 165 ? -40.559 51.762 30.724 1.00 30.27 168 THR B CA 1
ATOM 2760 C C . THR B 1 165 ? -41.277 50.727 31.570 1.00 32.46 168 THR B C 1
ATOM 2761 O O . THR B 1 165 ? -40.994 50.578 32.788 1.00 27.58 168 THR B O 1
ATOM 2765 N N . LYS B 1 166 ? -42.185 49.963 30.931 1.00 28.63 169 LYS B N 1
ATOM 2766 C CA . LYS B 1 166 ? -42.864 48.891 31.650 1.00 30.18 169 LYS B CA 1
ATOM 2767 C C . LYS B 1 166 ? -41.884 47.825 32.144 1.00 30.60 169 LYS B C 1
ATOM 2768 O O . LYS B 1 166 ? -42.025 47.303 33.269 1.00 26.71 169 LYS B O 1
ATOM 2774 N N . THR B 1 167 ? -40.887 47.482 31.317 1.00 26.56 170 THR B N 1
ATOM 2775 C CA . THR B 1 167 ? -39.872 46.542 31.763 1.00 26.99 170 THR B CA 1
ATOM 2776 C C . THR B 1 167 ? -39.155 47.044 33.039 1.00 28.88 170 THR B C 1
ATOM 2777 O O . THR B 1 167 ? -38.979 46.282 33.993 1.00 28.12 170 THR B O 1
ATOM 2781 N N . MET B 1 168 ? -38.722 48.304 33.059 1.00 28.59 171 MET B N 1
ATOM 2782 C CA . MET B 1 168 ? -37.912 48.777 34.181 1.00 26.71 171 MET B CA 1
ATOM 2783 C C . MET B 1 168 ? -38.764 48.949 35.435 1.00 28.81 171 MET B C 1
ATOM 2784 O O . MET B 1 168 ? -38.329 48.606 36.539 1.00 27.12 171 MET B O 1
ATOM 2789 N N . LYS B 1 169 ? -39.958 49.511 35.289 1.00 28.88 172 LYS B N 1
ATOM 2790 C CA . LYS B 1 169 ? -40.886 49.584 36.408 1.00 35.23 172 LYS B CA 1
ATOM 2791 C C . LYS B 1 169 ? -41.184 48.191 36.957 1.00 35.00 172 LYS B C 1
ATOM 2792 O O . LYS B 1 169 ? -41.337 48.015 38.167 1.00 33.22 172 LYS B O 1
ATOM 2798 N N . GLY B 1 170 ? -41.290 47.191 36.069 1.00 31.08 173 GLY B N 1
ATOM 2799 C CA . GLY B 1 170 ? -41.533 45.836 36.524 1.00 25.02 173 GLY B CA 1
ATOM 2800 C C . GLY B 1 170 ? -40.348 45.284 37.309 1.00 27.31 173 GLY B C 1
ATOM 2801 O O . GLY B 1 170 ? -40.531 44.644 38.365 1.00 29.32 173 GLY B O 1
ATOM 2802 N N . PHE B 1 171 ? -39.124 45.499 36.793 1.00 25.98 174 PHE B N 1
ATOM 2803 C CA . PHE B 1 171 ? -37.908 45.160 37.519 1.00 30.63 174 PHE B CA 1
ATOM 2804 C C . PHE B 1 171 ? -37.898 45.813 38.909 1.00 33.50 174 PHE B C 1
ATOM 2805 O O . PHE B 1 171 ? -37.613 45.155 39.912 1.00 32.77 174 PHE B O 1
ATOM 2813 N N . GLU B 1 172 ? -38.204 47.112 38.986 1.00 29.58 175 GLU B N 1
ATOM 2814 C CA . GLU B 1 172 ? -38.163 47.778 40.293 1.00 34.15 175 GLU B CA 1
ATOM 2815 C C . GLU B 1 172 ? -39.193 47.182 41.255 1.00 32.46 175 GLU B C 1
ATOM 2816 O O . GLU B 1 172 ? -38.912 47.001 42.444 1.00 30.81 175 GLU B O 1
ATOM 2818 N N . TYR B 1 173 ? -40.385 46.889 40.746 1.00 30.42 176 TYR B N 1
ATOM 2819 C CA . TYR B 1 173 ? -41.430 46.237 41.509 1.00 31.68 176 TYR B CA 1
ATOM 2820 C C . TYR B 1 173 ? -40.935 44.933 42.125 1.00 32.76 176 TYR B C 1
ATOM 2821 O O . TYR B 1 173 ? -41.098 44.692 43.322 1.00 31.89 176 TYR B O 1
ATOM 2830 N N . ILE B 1 174 ? -40.360 44.055 41.299 1.00 31.04 177 ILE B N 1
ATOM 2831 C CA . ILE B 1 174 ? -39.982 42.741 41.807 1.00 33.71 177 ILE B CA 1
ATOM 2832 C C . ILE B 1 174 ? -38.743 42.836 42.698 1.00 36.76 177 ILE B C 1
ATOM 2833 O O . ILE B 1 174 ? -38.646 42.151 43.728 1.00 37.17 177 ILE B O 1
ATOM 2838 N N . LEU B 1 175 ? -37.780 43.700 42.357 1.00 29.95 178 LEU B N 1
ATOM 2839 C CA . LEU B 1 175 ? -36.662 43.871 43.280 1.00 32.80 178 LEU B CA 1
ATOM 2840 C C . LEU B 1 175 ? -37.132 44.398 44.666 1.00 32.45 178 LEU B C 1
ATOM 2841 O O . LEU B 1 175 ? -36.668 43.887 45.712 1.00 33.67 178 LEU B O 1
ATOM 2846 N N . ALA B 1 176 ? -38.036 45.397 44.700 1.00 32.68 179 ALA B N 1
ATOM 2847 C CA . ALA B 1 176 ? -38.505 45.888 46.015 1.00 34.48 179 ALA B CA 1
ATOM 2848 C C . ALA B 1 176 ? -39.188 44.770 46.778 1.00 35.65 179 ALA B C 1
ATOM 2849 O O . ALA B 1 176 ? -39.070 44.668 48.000 1.00 37.30 179 ALA B O 1
ATOM 2851 N N . LYS B 1 177 ? -39.939 43.938 46.063 1.00 37.79 180 LYS B N 1
ATOM 2852 C CA . LYS B 1 177 ? -40.657 42.843 46.673 1.00 41.48 180 LYS B CA 1
ATOM 2853 C C . LYS B 1 177 ? -39.701 41.780 47.185 1.00 43.59 180 LYS B C 1
ATOM 2854 O O . LYS B 1 177 ? -39.899 41.229 48.286 1.00 42.60 180 LYS B O 1
ATOM 2860 N N . LEU B 1 178 ? -38.611 41.554 46.470 1.00 43.76 181 LEU B N 1
ATOM 2861 C CA . LEU B 1 178 ? -37.620 40.563 46.874 1.00 46.27 181 LEU B CA 1
ATOM 2862 C C . LEU B 1 178 ? -36.687 41.044 47.984 1.00 51.81 181 LEU B C 1
ATOM 2863 O O . LEU B 1 178 ? -36.074 40.212 48.645 1.00 51.08 181 LEU B O 1
ATOM 2868 N N . GLN B 1 179 ? -36.531 42.346 48.173 1.00 59.97 182 GLN B N 1
ATOM 2869 C CA . GLN B 1 179 ? -35.609 42.887 49.156 1.00 71.58 182 GLN B CA 1
ATOM 2870 C C . GLN B 1 179 ? -36.382 42.965 50.472 1.00 92.18 182 GLN B C 1
ATOM 2871 O O . GLN B 1 179 ? -37.133 43.908 50.728 1.00 92.30 182 GLN B O 1
ATOM 2877 N N . GLY B 1 180 ? -36.227 41.934 51.302 1.00 114.14 183 GLY B N 1
ATOM 2878 C CA . GLY B 1 180 ? -37.045 41.758 52.487 1.00 124.00 183 GLY B CA 1
ATOM 2879 C C . GLY B 1 180 ? -38.017 40.599 52.408 1.00 132.40 183 GLY B C 1
ATOM 2880 O O . GLY B 1 180 ? -38.752 40.366 53.378 1.00 136.88 183 GLY B O 1
ATOM 2881 N N . GLU B 1 181 ? -38.051 39.880 51.283 1.00 136.18 184 GLU B N 1
ATOM 2882 C CA . GLU B 1 181 ? -38.818 38.640 51.122 1.00 138.29 184 GLU B CA 1
ATOM 2883 C C . GLU B 1 181 ? -40.319 38.837 51.301 1.00 137.22 184 GLU B C 1
ATOM 2884 O O . GLU B 1 181 ? -41.074 37.866 51.358 1.00 137.15 184 GLU B O 1
ATOM 2890 N N . ASP C 2 1 ? -5.518 61.744 -40.061 1.00 78.45 12 ASP A N 1
ATOM 2891 C CA . ASP C 2 1 ? -6.422 60.815 -40.725 1.00 79.04 12 ASP A CA 1
ATOM 2892 C C . ASP C 2 1 ? -6.242 59.338 -40.237 1.00 68.90 12 ASP A C 1
ATOM 2893 O O . ASP C 2 1 ? -7.047 58.465 -40.543 1.00 68.33 12 ASP A O 1
ATOM 2898 N N . LYS C 2 2 ? -5.170 59.080 -39.491 1.00 59.05 13 LYS A N 1
ATOM 2899 C CA . LYS C 2 2 ? -4.980 57.853 -38.727 1.00 52.53 13 LYS A CA 1
ATOM 2900 C C . LYS C 2 2 ? -4.789 58.200 -37.240 1.00 47.32 13 LYS A C 1
ATOM 2901 O O . LYS C 2 2 ? -4.411 59.329 -36.904 1.00 46.88 13 LYS A O 1
ATOM 2903 N N . MET C 2 3 ? -5.064 57.244 -36.333 1.00 45.16 14 MET A N 1
ATOM 2904 C CA . MET C 2 3 ? -4.962 57.532 -34.898 1.00 41.49 14 MET A CA 1
ATOM 2905 C C . MET C 2 3 ? -3.541 57.394 -34.367 1.00 43.29 14 MET A C 1
ATOM 2906 O O . MET C 2 3 ? -2.752 56.570 -34.839 1.00 45.96 14 MET A O 1
ATOM 2911 N N . ASN C 2 4 ? -3.228 58.188 -33.348 1.00 40.13 15 ASN A N 1
ATOM 2912 C CA . ASN C 2 4 ? -1.974 58.021 -32.632 1.00 37.55 15 ASN A CA 1
ATOM 2913 C C . ASN C 2 4 ? -2.095 56.909 -31.616 1.00 35.30 15 ASN A C 1
ATOM 2914 O O . ASN C 2 4 ? -3.179 56.638 -31.087 1.00 33.49 15 ASN A O 1
ATOM 2919 N N . SER C 2 5 ? -0.970 56.258 -31.361 1.00 34.62 16 SER A N 1
ATOM 2920 C CA . SER C 2 5 ? -0.862 55.311 -30.263 1.00 36.25 16 SER A CA 1
ATOM 2921 C C . SER C 2 5 ? -0.563 56.067 -28.958 1.00 38.83 16 SER A C 1
ATOM 2922 O O . SER C 2 5 ? 0.026 57.154 -28.979 1.00 41.33 16 SER A O 1
ATOM 2925 N N . VAL C 2 6 ? -1.014 55.507 -27.820 1.00 34.59 17 VAL A N 1
ATOM 2926 C CA . VAL C 2 6 ? -0.617 56.102 -26.541 1.00 37.02 17 VAL A CA 1
ATOM 2927 C C . VAL C 2 6 ? 0.894 56.130 -26.392 1.00 37.86 17 VAL A C 1
ATOM 2928 O O . VAL C 2 6 ? 1.442 56.985 -25.699 1.00 40.21 17 VAL A O 1
ATOM 2932 N N . GLY C 2 7 ? 1.608 55.230 -27.079 1.00 38.93 18 GLY A N 1
ATOM 2933 C CA . GLY C 2 7 ? 3.053 55.257 -27.094 1.00 43.13 18 GLY A CA 1
ATOM 2934 C C . GLY C 2 7 ? 3.542 55.964 -28.340 1.00 46.39 18 GLY A C 1
ATOM 2935 O O . GLY C 2 7 ? 3.199 55.576 -29.458 1.00 48.62 18 GLY A O 1
ATOM 2936 N N . GLU C 2 8 ? 4.333 57.022 -28.138 1.00 53.87 19 GLU A N 1
ATOM 2937 C CA . GLU C 2 8 ? 4.804 57.889 -29.217 1.00 60.74 19 GLU A CA 1
ATOM 2938 C C . GLU C 2 8 ? 5.607 57.122 -30.261 1.00 60.97 19 GLU A C 1
ATOM 2939 O O . GLU C 2 8 ? 5.485 57.388 -31.4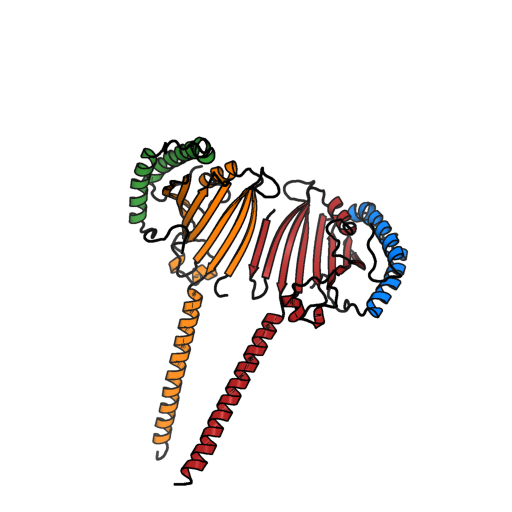58 1.00 63.03 19 GLU A O 1
ATOM 2945 N N . ALA C 2 9 ? 6.445 56.182 -29.832 1.00 57.42 20 ALA A N 1
ATOM 2946 C CA . ALA C 2 9 ? 7.258 55.396 -30.749 1.00 55.59 20 ALA A CA 1
ATOM 2947 C C . ALA C 2 9 ? 6.485 54.288 -31.451 1.00 55.53 20 ALA A C 1
ATOM 2948 O O . ALA C 2 9 ? 7.058 53.633 -32.332 1.00 58.50 20 ALA A O 1
ATOM 2950 N N . CYS C 2 10 ? 5.208 54.076 -31.110 1.00 50.81 21 CYS A N 1
ATOM 2951 C CA . CYS C 2 10 ? 4.477 52.895 -31.532 1.00 47.55 21 CYS A CA 1
ATOM 2952 C C . CYS C 2 10 ? 3.507 53.152 -32.669 1.00 45.50 21 CYS A C 1
ATOM 2953 O O . CYS C 2 10 ? 2.889 52.199 -33.152 1.00 40.33 21 CYS A O 1
ATOM 2956 N N . THR C 2 11 ? 3.328 54.407 -33.073 1.00 42.60 22 THR A N 1
ATOM 2957 C CA . THR C 2 11 ? 2.180 54.771 -33.902 1.00 42.59 22 THR A CA 1
ATOM 2958 C C . THR C 2 11 ? 2.273 54.174 -35.314 1.00 45.26 22 THR A C 1
ATOM 2959 O O . THR C 2 11 ? 1.273 53.723 -35.872 1.00 45.64 22 THR A O 1
ATOM 2963 N N . ASP C 2 12 ? 3.462 54.164 -35.912 1.00 45.98 23 ASP A N 1
ATOM 2964 C CA . ASP C 2 12 ? 3.588 53.553 -37.235 1.00 47.34 23 ASP A CA 1
ATOM 2965 C C . ASP C 2 12 ? 3.370 52.052 -37.164 1.00 44.06 23 ASP A C 1
ATOM 2966 O O . ASP C 2 12 ? 2.671 51.485 -38.003 1.00 46.08 23 ASP A O 1
ATOM 2971 N N . MET C 2 13 ? 3.932 51.401 -36.145 1.00 43.89 24 MET A N 1
ATOM 2972 C CA . MET C 2 13 ? 3.654 49.986 -35.913 1.00 46.37 24 MET A CA 1
ATOM 2973 C C . MET C 2 13 ? 2.165 49.727 -35.734 1.00 45.98 24 MET A C 1
ATOM 2974 O O . MET C 2 13 ? 1.627 48.763 -36.288 1.00 45.68 24 MET A O 1
ATOM 2979 N N . LYS C 2 14 ? 1.496 50.540 -34.902 1.00 41.20 25 LYS A N 1
ATOM 2980 C CA . LYS C 2 14 ? 0.050 50.445 -34.775 1.00 40.79 25 LYS A CA 1
ATOM 2981 C C . LYS C 2 14 ? -0.639 50.564 -36.135 1.00 40.94 25 LYS A C 1
ATOM 2982 O O . LYS C 2 14 ? -1.554 49.792 -36.458 1.00 38.95 25 LYS A O 1
ATOM 2988 N N . ARG C 2 15 ? -0.237 51.550 -36.937 1.00 40.33 26 ARG A N 1
ATOM 2989 C CA . ARG C 2 15 ? -0.945 51.772 -38.193 1.00 47.85 26 ARG A CA 1
ATOM 2990 C C . ARG C 2 15 ? -0.758 50.610 -39.160 1.00 47.18 26 ARG A C 1
ATOM 2991 O O . ARG C 2 15 ? -1.719 50.167 -39.796 1.00 44.60 26 ARG A O 1
ATOM 2999 N N . GLU C 2 16 ? 0.451 50.069 -39.235 1.00 46.42 27 GLU A N 1
ATOM 3000 C CA . GLU C 2 16 ? 0.702 48.934 -40.115 1.00 46.30 27 GLU A CA 1
ATOM 3001 C C . GLU C 2 16 ? -0.028 47.687 -39.623 1.00 45.53 27 GLU A C 1
ATOM 3002 O O . GLU C 2 16 ? -0.584 46.917 -40.422 1.00 38.85 27 GLU A O 1
ATOM 3008 N N . TYR C 2 17 ? -0.059 47.471 -38.310 1.00 41.22 28 TYR A N 1
ATOM 3009 C CA . TYR C 2 17 ? -0.806 46.321 -37.815 1.00 40.17 28 TYR A CA 1
ATOM 3010 C C . TYR C 2 17 ? -2.303 46.487 -38.073 1.00 38.86 28 TYR A C 1
ATOM 3011 O O . TYR C 2 17 ? -2.967 45.546 -38.530 1.00 38.69 28 TYR A O 1
ATOM 3020 N N . ASP C 2 18 ? -2.855 47.676 -37.805 1.00 35.70 29 ASP A N 1
ATOM 3021 C CA . ASP C 2 18 ? -4.296 47.885 -37.964 1.00 33.79 29 ASP A CA 1
ATOM 3022 C C . ASP C 2 18 ? -4.767 47.545 -39.393 1.00 37.76 29 ASP A C 1
ATOM 3023 O O . ASP C 2 18 ? -5.779 46.865 -39.598 1.00 39.40 29 ASP A O 1
ATOM 3028 N N . GLN C 2 19 ? -4.095 48.051 -40.406 1.00 38.43 30 GLN A N 1
ATOM 3029 C CA . GLN C 2 19 ? -4.657 47.787 -41.729 1.00 46.01 30 GLN A CA 1
ATOM 3030 C C . GLN C 2 19 ? -4.436 46.335 -42.159 1.00 42.77 30 GLN A C 1
ATOM 3031 O O . GLN C 2 19 ? -5.243 45.797 -42.913 1.00 41.46 30 GLN A O 1
ATOM 3037 N N . CYS C 2 20 ? -3.347 45.689 -41.722 1.00 36.37 31 CYS A N 1
ATOM 3038 C CA . CYS C 2 20 ? -3.246 44.249 -41.919 1.00 39.98 31 CYS A CA 1
ATOM 3039 C C . CYS C 2 20 ? -4.423 43.530 -41.258 1.00 41.48 31 CYS A C 1
ATOM 3040 O O . CYS C 2 20 ? -5.010 42.580 -41.822 1.00 40.73 31 CYS A O 1
ATOM 3043 N N . PHE C 2 21 ? -4.797 43.980 -40.066 1.00 37.30 32 PHE A N 1
ATOM 3044 C CA . PHE C 2 21 ? -5.887 43.338 -39.361 1.00 33.15 32 PHE A CA 1
ATOM 3045 C C . PHE C 2 21 ? -7.225 43.602 -40.045 1.00 32.27 32 PHE A C 1
ATOM 3046 O O . PHE C 2 21 ? -8.056 42.699 -40.142 1.00 38.08 32 PHE A O 1
ATOM 3054 N N . ASN C 2 22 ? -7.467 44.846 -40.480 1.00 30.51 33 ASN A N 1
ATOM 3055 C CA . ASN C 2 22 ? -8.678 45.190 -41.228 1.00 30.99 33 ASN A CA 1
ATOM 3056 C C . ASN C 2 22 ? -8.887 44.268 -42.426 1.00 37.61 33 ASN A C 1
ATOM 3057 O O . ASN C 2 22 ? -10.005 43.793 -42.658 1.00 39.08 33 ASN A O 1
ATOM 3062 N N . ARG C 2 23 ? -7.817 44.011 -43.206 1.00 36.70 34 ARG A N 1
ATOM 3063 C CA . ARG C 2 23 ? -7.935 43.154 -44.387 1.00 35.86 34 ARG A CA 1
ATOM 3064 C C . ARG C 2 23 ? -8.288 41.726 -43.987 1.00 39.05 34 ARG A C 1
ATOM 3065 O O . ARG C 2 23 ? -9.218 41.121 -44.540 1.00 39.48 34 ARG A O 1
ATOM 3067 N N . TRP C 2 24 ? -7.550 41.166 -43.018 1.00 39.91 35 TRP A N 1
ATOM 3068 C CA . TRP C 2 24 ? -7.834 39.819 -42.521 1.00 40.14 35 TRP A CA 1
ATOM 3069 C C . TRP C 2 24 ? -9.241 39.721 -41.927 1.00 33.54 35 TRP A C 1
ATOM 3070 O O . TRP C 2 24 ? -9.958 38.742 -42.169 1.00 36.43 35 TRP A O 1
ATOM 3081 N N . PHE C 2 25 ? -9.641 40.715 -41.136 1.00 32.02 36 PHE A N 1
ATOM 3082 C CA . PHE C 2 25 ? -10.967 40.708 -40.510 1.00 31.06 36 PHE A CA 1
ATOM 3083 C C . PHE C 2 25 ? -12.072 40.651 -41.566 1.00 37.15 36 PHE A C 1
ATOM 3084 O O . PHE C 2 25 ? -12.947 39.779 -41.532 1.00 39.20 36 PHE A O 1
ATOM 3092 N N . ALA C 2 26 ? -12.061 41.607 -42.503 1.00 35.50 37 ALA A N 1
ATOM 3093 C CA . ALA C 2 26 ? -13.168 41.714 -43.453 1.00 36.36 37 ALA A CA 1
ATOM 3094 C C . ALA C 2 26 ? -13.131 40.581 -44.463 1.00 41.03 37 ALA A C 1
ATOM 3095 O O . ALA C 2 26 ? -14.183 40.075 -44.867 1.00 43.28 37 ALA A O 1
ATOM 3097 N N . GLU C 2 27 ? -11.939 40.132 -44.856 1.00 42.07 38 GLU A N 1
ATOM 3098 C CA . GLU C 2 27 ? -11.882 39.181 -45.967 1.00 43.70 38 GLU A CA 1
ATOM 3099 C C . GLU C 2 27 ? -11.826 37.736 -45.519 1.00 42.35 38 GLU A C 1
ATOM 3100 O O . GLU C 2 27 ? -12.249 36.868 -46.274 1.00 43.44 38 GLU A O 1
ATOM 3106 N N . LYS C 2 28 ? -11.320 37.454 -44.305 1.00 41.40 39 LYS A N 1
ATOM 3107 C CA . LYS C 2 28 ? -11.181 36.084 -43.813 1.00 44.59 39 LYS A CA 1
ATOM 3108 C C . LYS C 2 28 ? -12.048 35.824 -42.589 1.00 44.41 39 LYS A C 1
ATOM 3109 O O . LYS C 2 28 ? -12.943 34.981 -42.646 1.00 42.96 39 LYS A O 1
ATOM 3115 N N . PHE C 2 29 ? -11.831 36.557 -41.494 1.00 35.40 40 PHE A N 1
ATOM 3116 C CA . PHE C 2 29 ? -12.509 36.231 -40.243 1.00 36.20 40 PHE A CA 1
ATOM 3117 C C . PHE C 2 29 ? -14.016 36.349 -40.373 1.00 36.52 40 PHE A C 1
ATOM 3118 O O . PHE C 2 29 ? -14.753 35.450 -39.953 1.00 39.91 40 PHE A O 1
ATOM 3126 N N . LEU C 2 30 ? -14.494 37.459 -40.926 1.0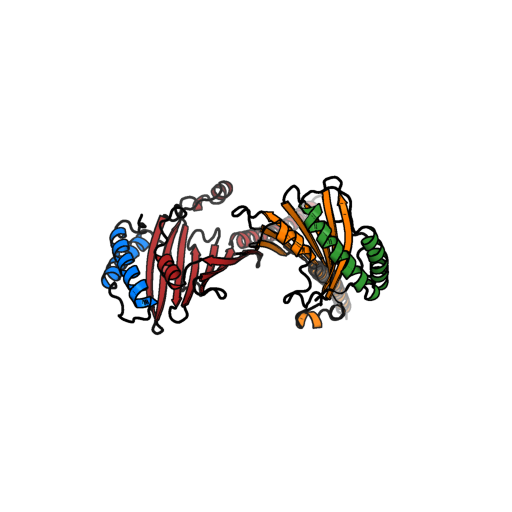0 33.00 41 LEU A N 1
ATOM 3127 C CA . LEU C 2 30 ? -15.939 37.684 -41.013 1.00 37.38 41 LEU A CA 1
ATOM 3128 C C . LEU C 2 30 ? -16.619 36.746 -42.003 1.00 42.49 41 LEU A C 1
ATOM 3129 O O . LEU C 2 30 ? -17.846 36.611 -41.976 1.00 43.67 41 LEU A O 1
ATOM 3134 N N . LYS C 2 31 ? -15.855 36.168 -42.917 1.00 42.66 42 LYS A N 1
ATOM 3135 C CA . LYS C 2 31 ? -16.336 35.166 -43.850 1.00 46.77 42 LYS A CA 1
ATOM 3136 C C . LYS C 2 31 ? -16.090 33.756 -43.347 1.00 48.70 42 LYS A C 1
ATOM 3137 O O . LYS C 2 31 ? -16.152 32.819 -44.128 1.00 52.18 42 LYS A O 1
ATOM 3143 N N . GLY C 2 32 ? -15.782 33.581 -42.066 1.00 51.35 43 GLY A N 1
ATOM 3144 C CA . GLY C 2 32 ? -15.597 32.249 -41.513 1.00 54.12 43 GLY A CA 1
ATOM 3145 C C . GLY C 2 32 ? -14.317 31.549 -41.899 1.00 60.43 43 GLY A C 1
ATOM 3146 O O . GLY C 2 32 ? -14.174 30.358 -41.620 1.00 62.19 43 GLY A O 1
ATOM 3147 N N . ASP C 2 33 ? -13.374 32.248 -42.517 1.00 66.87 44 ASP A N 1
ATOM 3148 C CA . ASP C 2 33 ? -12.121 31.633 -42.931 1.00 76.31 44 ASP A CA 1
ATOM 3149 C C . ASP C 2 33 ? -11.181 31.509 -41.741 1.00 84.11 44 ASP A C 1
ATOM 3150 O O . ASP C 2 33 ? -11.061 32.425 -40.911 1.00 78.95 44 ASP A O 1
ATOM 3155 N N . SER C 2 34 ? -10.507 30.359 -41.672 1.00 96.91 45 SER A N 1
ATOM 3156 C CA . SER C 2 34 ? -9.683 30.008 -40.523 1.00 106.25 45 SER A CA 1
ATOM 3157 C C . SER C 2 34 ? -8.219 29.855 -40.922 1.00 113.43 45 SER A C 1
ATOM 3158 O O . SER C 2 34 ? -7.552 28.906 -40.507 1.00 118.09 45 SER A O 1
ATOM 3161 N N . SER C 2 35 ? -7.715 30.794 -41.725 1.00 118.64 46 SER A N 1
ATOM 3162 C CA . SER C 2 35 ? -6.285 30.903 -42.011 1.00 125.52 46 SER A CA 1
ATOM 3163 C C . SER C 2 35 ? -5.574 31.686 -40.899 1.00 127.29 46 SER A C 1
ATOM 3164 O O . SER C 2 35 ? -4.918 32.704 -41.128 1.00 125.72 46 SER A O 1
ATOM 3167 N N . GLY C 2 36 ? -5.736 31.192 -39.667 1.00 128.11 47 GLY A N 1
ATOM 3168 C CA . GLY C 2 36 ? -4.991 31.669 -38.513 1.00 125.78 47 GLY A CA 1
ATOM 3169 C C . GLY C 2 36 ? -4.947 33.173 -38.336 1.00 119.28 47 GLY A C 1
ATOM 3170 O O . GLY C 2 36 ? -5.964 33.786 -37.991 1.00 122.15 47 GLY A O 1
ATOM 3171 N N . ASP C 2 37 ? -3.760 33.780 -38.544 1.00 108.98 48 ASP A N 1
ATOM 3172 C CA . ASP C 2 37 ? -3.623 35.233 -38.615 1.00 92.66 48 ASP A CA 1
ATOM 3173 C C . ASP C 2 37 ? -2.296 35.595 -39.272 1.00 84.24 48 ASP A C 1
ATOM 3174 O O . ASP C 2 37 ? -1.227 35.213 -38.779 1.00 82.80 48 ASP A O 1
ATOM 3179 N N . PRO C 2 38 ? -2.332 36.352 -40.375 1.00 76.22 49 PRO A N 1
ATOM 3180 C CA . PRO C 2 38 ? -1.087 36.787 -41.029 1.00 77.04 49 PRO A CA 1
ATOM 3181 C C . PRO C 2 38 ? -0.412 37.967 -40.352 1.00 73.15 49 PRO A C 1
ATOM 3182 O O . PRO C 2 38 ? 0.692 38.346 -40.776 1.00 75.12 49 PRO A O 1
ATOM 3186 N N . CYS C 2 39 ? -1.045 38.568 -39.340 1.00 64.43 50 CYS A N 1
ATOM 3187 C CA . CYS C 2 39 ? -0.572 39.803 -38.734 1.00 64.29 50 CYS A CA 1
ATOM 3188 C C . CYS C 2 39 ? 0.146 39.579 -37.413 1.00 63.85 50 CYS A C 1
ATOM 3189 O O . CYS C 2 39 ? 0.424 40.552 -36.710 1.00 61.55 50 CYS A O 1
ATOM 3192 N N . THR C 2 40 ? 0.454 38.330 -37.059 1.00 67.45 51 THR A N 1
ATOM 3193 C CA . THR C 2 40 ? 0.925 38.055 -35.705 1.00 65.49 51 THR A CA 1
ATOM 3194 C C . THR C 2 40 ? 2.277 38.702 -35.438 1.00 62.86 51 THR A C 1
ATOM 3195 O O . THR C 2 40 ? 2.497 39.252 -34.355 1.00 64.40 51 THR A O 1
ATOM 3199 N N . ASP C 2 41 ? 3.174 38.721 -36.414 1.00 60.69 52 ASP A N 1
ATOM 3200 C CA . ASP C 2 41 ? 4.461 39.335 -36.125 1.00 62.89 52 ASP A CA 1
ATOM 3201 C C . ASP C 2 41 ? 4.402 40.861 -36.119 1.00 58.82 52 ASP A C 1
ATOM 3202 O O . ASP C 2 41 ? 5.107 41.492 -35.323 1.00 57.83 52 ASP A O 1
ATOM 3207 N N . LEU C 2 42 ? 3.562 41.477 -36.951 1.00 55.44 53 LEU A N 1
ATOM 3208 C CA . LEU C 2 42 ? 3.229 42.880 -36.726 1.00 47.64 53 LEU A CA 1
ATOM 3209 C C . LEU C 2 42 ? 2.656 43.085 -35.328 1.00 47.70 53 LEU A C 1
ATOM 3210 O O . LEU C 2 42 ? 2.955 44.089 -34.672 1.00 46.15 53 LEU A O 1
ATOM 3215 N N . PHE C 2 43 ? 1.806 42.154 -34.869 1.00 46.88 54 PHE A N 1
ATOM 3216 C CA . PHE C 2 43 ? 1.114 42.353 -33.594 1.00 45.78 54 PHE A CA 1
ATOM 3217 C C . PHE C 2 43 ? 2.097 42.242 -32.441 1.00 47.60 54 PHE A C 1
ATOM 3218 O O . PHE C 2 43 ? 2.138 43.112 -31.566 1.00 45.94 54 PHE A O 1
ATOM 3226 N N . LYS C 2 44 ? 2.961 41.228 -32.487 1.00 51.85 55 LYS A N 1
ATOM 3227 C CA . LYS C 2 44 ? 3.937 41.023 -31.427 1.00 55.90 55 LYS A CA 1
ATOM 3228 C C . LYS C 2 44 ? 4.902 42.196 -31.333 1.00 58.83 55 LYS A C 1
ATOM 3229 O O . LYS C 2 44 ? 5.243 42.635 -30.229 1.00 60.25 55 LYS A O 1
ATOM 3235 N N . ARG C 2 45 ? 5.363 42.721 -32.473 1.00 59.13 56 ARG A N 1
ATOM 3236 C CA . ARG C 2 45 ? 6.241 43.885 -32.403 1.00 61.04 56 ARG A CA 1
ATOM 3237 C C . ARG C 2 45 ? 5.494 45.097 -31.859 1.00 56.80 56 ARG A C 1
ATOM 3238 O O . ARG C 2 45 ? 6.034 45.866 -31.055 1.00 55.13 56 ARG A O 1
ATOM 3246 N N . TYR C 2 46 ? 4.244 45.274 -32.282 1.00 50.34 57 TYR A N 1
ATOM 3247 C CA . TYR C 2 46 ? 3.465 46.422 -31.852 1.00 47.07 57 TYR A CA 1
ATOM 3248 C C . TYR C 2 46 ? 3.161 46.354 -30.352 1.00 46.39 57 TYR A C 1
ATOM 3249 O O . TYR C 2 46 ? 3.297 47.354 -29.644 1.00 46.95 57 TYR A O 1
ATOM 3258 N N . GLN C 2 47 ? 2.771 45.181 -29.854 1.00 44.64 58 GLN A N 1
ATOM 3259 C CA . GLN C 2 47 ? 2.497 45.016 -28.432 1.00 46.27 58 GLN A CA 1
ATOM 3260 C C . GLN C 2 47 ? 3.740 45.251 -27.581 1.00 50.49 58 GLN A C 1
ATOM 3261 O O . GLN C 2 47 ? 3.646 45.845 -26.510 1.00 47.82 58 GLN A O 1
ATOM 3267 N N . GLN C 2 48 ? 4.917 44.810 -28.038 1.00 54.24 59 GLN A N 1
ATOM 3268 C CA . GLN C 2 48 ? 6.133 45.081 -27.273 1.00 57.96 59 GLN A CA 1
ATOM 3269 C C . GLN C 2 48 ? 6.299 46.572 -27.050 1.00 55.70 59 GLN A C 1
ATOM 3270 O O . GLN C 2 48 ? 6.573 47.021 -25.932 1.00 56.60 59 GLN A O 1
ATOM 3276 N N . CYS C 2 49 ? 6.132 47.359 -28.108 1.00 52.14 60 CYS A N 1
ATOM 3277 C CA . CYS C 2 49 ? 6.300 48.798 -27.970 1.00 53.16 60 CYS A CA 1
ATOM 3278 C C . CYS C 2 49 ? 5.229 49.396 -27.049 1.00 48.69 60 CYS A C 1
ATOM 3279 O O . CYS C 2 49 ? 5.536 50.206 -26.167 1.00 48.06 60 CYS A O 1
ATOM 3282 N N . VAL C 2 50 ? 3.967 49.003 -27.237 1.00 43.50 61 VAL A N 1
ATOM 3283 C CA . VAL C 2 50 ? 2.900 49.714 -26.571 1.00 42.34 61 VAL A CA 1
ATOM 3284 C C . VAL C 2 50 ? 2.778 49.263 -25.116 1.00 43.31 61 VAL A C 1
ATOM 3285 O O . VAL C 2 50 ? 2.403 50.057 -24.262 1.00 42.15 61 VAL A O 1
ATOM 3289 N N . GLN C 2 51 ? 3.077 48.000 -24.813 1.00 42.81 62 GLN A N 1
ATOM 3290 C CA . GLN C 2 51 ? 2.994 47.541 -23.438 1.00 45.82 62 GLN A CA 1
ATOM 3291 C C . GLN C 2 51 ? 4.069 48.217 -22.602 1.00 48.55 62 GLN A C 1
ATOM 3292 O O . GLN C 2 51 ? 3.810 48.641 -21.475 1.00 46.94 62 GLN A O 1
ATOM 3298 N N . LYS C 2 52 ? 5.261 48.373 -23.181 1.00 49.56 63 LYS A N 1
ATOM 3299 C CA . LYS C 2 52 ? 6.301 49.209 -22.604 1.00 49.95 63 LYS A CA 1
ATOM 3300 C C . LYS C 2 52 ? 5.791 50.613 -22.287 1.00 48.59 63 LYS A C 1
ATOM 3301 O O . LYS C 2 52 ? 5.932 51.095 -21.154 1.00 44.44 63 LYS A O 1
ATOM 3307 N N . ALA C 2 53 ? 5.190 51.288 -23.281 1.00 44.01 64 ALA A N 1
ATOM 3308 C CA . ALA C 2 53 ? 4.732 52.661 -23.087 1.00 42.50 64 ALA A CA 1
ATOM 3309 C C . ALA C 2 53 ? 3.653 52.752 -22.006 1.00 44.67 64 ALA A C 1
ATOM 3310 O O . ALA C 2 53 ? 3.573 53.755 -21.275 1.00 44.81 64 ALA A O 1
ATOM 3312 N N . ILE C 2 54 ? 2.813 51.725 -21.900 1.00 41.48 65 ILE A N 1
ATOM 3313 C CA . ILE C 2 54 ? 1.761 51.705 -20.887 1.00 39.01 65 ILE A CA 1
ATOM 3314 C C . ILE C 2 54 ? 2.356 51.624 -19.470 1.00 40.90 65 ILE A C 1
ATOM 3315 O O . ILE C 2 54 ? 1.837 52.243 -18.529 1.00 39.92 65 ILE A O 1
ATOM 3320 N N . LYS C 2 55 ? 3.443 50.872 -19.292 1.00 43.77 66 LYS A N 1
ATOM 3321 C CA . LYS C 2 55 ? 4.088 50.828 -17.982 1.00 49.51 66 LYS A CA 1
ATOM 3322 C C . LYS C 2 55 ? 4.761 52.151 -17.665 1.00 51.72 66 LYS A C 1
ATOM 3323 O O . LYS C 2 55 ? 4.573 52.697 -16.573 1.00 54.08 66 LYS A O 1
ATOM 3329 N N . GLU C 2 56 ? 5.538 52.696 -18.607 1.00 49.76 67 GLU A N 1
ATOM 3330 C CA . GLU C 2 56 ? 6.215 53.969 -18.350 1.00 53.97 67 GLU A CA 1
ATOM 3331 C C . GLU C 2 56 ? 5.223 55.064 -17.994 1.00 51.98 67 GLU A C 1
ATOM 3332 O O . GLU C 2 56 ? 5.489 55.905 -17.119 1.00 51.34 67 GLU A O 1
ATOM 3338 N N . LYS C 2 57 ? 4.073 55.067 -18.641 1.00 43.96 68 LYS A N 1
ATOM 3339 C CA . LYS C 2 57 ? 3.024 56.030 -18.314 1.00 47.40 68 LYS A CA 1
ATOM 3340 C C . LYS C 2 57 ? 2.140 55.589 -17.144 1.00 42.54 68 LYS A C 1
ATOM 3341 O O . LYS C 2 57 ? 1.226 56.321 -16.773 1.00 41.10 68 LYS A O 1
ATOM 3347 N N . GLU C 2 58 ? 2.392 54.420 -16.564 1.00 43.64 69 GLU A N 1
ATOM 3348 C CA . GLU C 2 58 ? 1.608 53.911 -15.433 1.00 42.74 69 GLU A CA 1
ATOM 3349 C C . GLU C 2 58 ? 0.113 53.938 -15.715 1.00 42.30 69 GLU A C 1
ATOM 3350 O O . GLU C 2 58 ? -0.677 54.288 -14.841 1.00 44.29 69 GLU A O 1
ATOM 3356 N N . ILE C 2 59 ? -0.293 53.547 -16.929 1.00 43.78 70 ILE A N 1
ATOM 3357 C CA . ILE C 2 59 ? -1.726 53.399 -17.236 1.00 42.97 70 ILE A CA 1
ATOM 3358 C C . ILE C 2 59 ? -2.244 52.148 -16.535 1.00 38.06 70 ILE A C 1
ATOM 3359 O O . ILE C 2 59 ? -1.708 51.057 -16.782 1.00 36.31 70 ILE A O 1
ATOM 3364 N N . PRO C 2 60 ? -3.267 52.226 -15.702 1.00 39.74 71 PRO A N 1
ATOM 3365 C CA . PRO C 2 60 ? -3.575 51.057 -14.809 1.00 41.07 71 PRO A CA 1
ATOM 3366 C C . PRO C 2 60 ? -4.497 50.018 -15.448 1.00 41.30 71 PRO A C 1
ATOM 3367 O O . PRO C 2 60 ? -5.646 49.836 -15.056 1.00 40.78 71 PRO A O 1
ATOM 3371 N N . ILE C 2 61 ? -3.989 49.289 -16.460 1.00 38.47 72 ILE A N 1
ATOM 3372 C CA . ILE C 2 61 ? -4.814 48.309 -17.164 1.00 38.10 72 ILE A CA 1
ATOM 3373 C C . ILE C 2 61 ? -4.684 46.886 -16.624 1.00 44.05 72 ILE A C 1
ATOM 3374 O O . ILE C 2 61 ? -5.342 45.970 -17.144 1.00 48.40 72 ILE A O 1
ATOM 3379 N N . GLU C 2 62 ? -3.833 46.641 -15.643 1.00 46.39 73 GLU A N 1
ATOM 3380 C CA . GLU C 2 62 ? -3.677 45.265 -15.173 1.00 50.96 73 GLU A CA 1
ATOM 3381 C C . GLU C 2 62 ? -4.746 44.886 -14.149 1.00 47.59 73 GLU A C 1
ATOM 3382 O O . GLU C 2 62 ? -5.261 45.733 -13.409 1.00 46.43 73 GLU A O 1
ATOM 3388 N N . GLY C 2 63 ? -5.087 43.598 -14.123 1.00 44.53 74 GLY A N 1
ATOM 3389 C CA . GLY C 2 63 ? -5.945 43.059 -13.082 1.00 45.28 74 GLY A CA 1
ATOM 3390 C C . GLY C 2 63 ? -7.421 43.242 -13.346 1.00 48.99 74 GLY A C 1
ATOM 3391 O O . GLY C 2 63 ? -8.225 43.097 -12.418 1.00 52.87 74 GLY A O 1
ATOM 3392 N N . LEU C 2 64 ? -7.810 43.528 -14.602 1.00 44.59 75 LEU A N 1
ATOM 3393 C CA . LEU C 2 64 ? -9.173 43.906 -14.952 1.00 42.35 75 LEU A CA 1
ATOM 3394 C C . LEU C 2 64 ? -9.797 42.803 -15.796 1.00 41.44 75 LEU A C 1
ATOM 3395 O O . LEU C 2 64 ? -9.422 42.618 -16.960 1.00 41.56 75 LEU A O 1
ATOM 3400 N N . GLU C 2 65 ? -10.779 42.117 -15.223 1.00 40.07 76 GLU A N 1
ATOM 3401 C CA . GLU C 2 65 ? -11.401 40.966 -15.862 1.00 38.28 76 GLU A CA 1
ATOM 3402 C C . GLU C 2 65 ? -12.032 41.372 -17.189 1.00 37.63 76 GLU A C 1
ATOM 3403 O O . GLU C 2 65 ? -12.592 42.461 -17.329 1.00 39.39 76 GLU A O 1
ATOM 3405 N N . PHE C 2 66 ? -11.977 40.469 -18.147 1.00 38.28 77 PHE A N 1
ATOM 3406 C CA . PHE C 2 66 ? -12.511 40.759 -19.470 1.00 37.79 77 PHE A CA 1
ATOM 3407 C C . PHE C 2 66 ? -14.039 40.963 -19.451 1.00 35.13 77 PHE A C 1
ATOM 3408 O O . PHE C 2 66 ? -14.777 40.169 -18.863 1.00 39.08 77 PHE A O 1
ATOM 3416 N N . MET C 2 67 ? -14.498 42.046 -20.089 1.00 35.20 78 MET A N 1
ATOM 3417 C CA . MET C 2 67 ? -15.915 42.431 -20.228 1.00 38.17 78 MET A CA 1
ATOM 3418 C C . MET C 2 67 ? -16.544 42.771 -18.878 1.00 45.31 78 MET A C 1
ATOM 3419 O O . MET C 2 67 ? -17.757 42.606 -18.700 1.00 45.70 78 MET A O 1
ATOM 3424 N N . GLY C 2 68 ? -15.735 43.269 -17.943 1.00 52.18 79 GLY A N 1
ATOM 3425 C CA . GLY C 2 68 ? -16.175 43.433 -16.568 1.00 62.33 79 GLY A CA 1
ATOM 3426 C C . GLY C 2 68 ? -16.993 42.292 -15.984 1.00 73.34 79 GLY A C 1
ATOM 3427 O O . GLY C 2 68 ? -18.075 42.531 -15.441 1.00 79.97 79 GLY A O 1
ATOM 3428 N N . HIS C 2 69 ? -16.509 41.054 -16.084 1.00 80.00 80 HIS A N 1
ATOM 3429 C CA . HIS C 2 69 ? -17.209 39.907 -15.485 1.00 90.66 80 HIS A CA 1
ATOM 3430 C C . HIS C 2 69 ? -16.434 39.318 -14.309 1.00 89.66 80 HIS A C 1
ATOM 3431 O O . HIS C 2 69 ? -15.919 40.055 -13.475 1.00 87.29 80 HIS A O 1
ATOM 3438 N N . ASP D 2 1 ? -62.550 46.092 -33.632 1.00 95.07 12 ASP C N 1
ATOM 3439 C CA . ASP D 2 1 ? -62.193 47.082 -34.645 1.00 95.38 12 ASP C CA 1
ATOM 3440 C C . ASP D 2 1 ? -62.361 48.522 -34.121 1.00 84.00 12 ASP C C 1
ATOM 3441 O O . ASP D 2 1 ? -61.623 49.429 -34.510 1.00 80.41 12 ASP C O 1
ATOM 3446 N N . LYS D 2 2 ? -63.351 48.710 -33.250 1.00 78.44 13 LYS C N 1
ATOM 3447 C CA . LYS D 2 2 ? -63.609 49.967 -32.563 1.00 75.88 13 LYS C CA 1
ATOM 3448 C C . LYS D 2 2 ? -63.577 49.712 -31.052 1.00 69.85 13 LYS C C 1
ATOM 3449 O O . LYS D 2 2 ? -63.853 48.594 -30.614 1.00 69.85 13 LYS C O 1
ATOM 3455 N N . MET D 2 3 ? -63.242 50.739 -30.253 1.00 61.72 14 MET C N 1
ATOM 3456 C CA . MET D 2 3 ? -63.342 50.591 -28.795 1.00 60.21 14 MET C CA 1
ATOM 3457 C C . MET D 2 3 ? -64.765 50.718 -28.276 1.00 58.97 14 MET C C 1
ATOM 3458 O O . MET D 2 3 ? -65.605 51.432 -28.824 1.00 60.88 14 MET C O 1
ATOM 3463 N N . ASN D 2 4 ? -64.980 50.073 -27.148 1.00 57.52 15 ASN C N 1
ATOM 3464 C CA . ASN D 2 4 ? -66.160 50.271 -26.335 1.00 57.62 15 ASN C CA 1
ATOM 3465 C C . ASN D 2 4 ? -66.022 51.489 -25.429 1.00 55.19 15 ASN C C 1
ATOM 3466 O O . ASN D 2 4 ? -64.940 51.788 -24.909 1.00 52.85 15 ASN C O 1
ATOM 3471 N N . SER D 2 5 ? -67.125 52.198 -25.255 1.00 56.30 16 SER C N 1
ATOM 3472 C CA . SER D 2 5 ? -67.224 53.162 -24.178 1.00 55.28 16 SER C CA 1
ATOM 3473 C C . SER D 2 5 ? -67.277 52.432 -22.825 1.00 53.54 16 SER C C 1
ATOM 3474 O O . SER D 2 5 ? -67.496 51.224 -22.746 1.00 54.51 16 SER C O 1
ATOM 3477 N N . VAL D 2 6 ? -67.027 53.188 -21.756 1.00 53.22 17 VAL C N 1
ATOM 3478 C CA . VAL D 2 6 ? -67.169 52.653 -20.415 1.00 51.66 17 VAL C CA 1
ATOM 3479 C C . VAL D 2 6 ? -68.640 52.439 -20.069 1.00 56.98 17 VAL C C 1
ATOM 3480 O O . VAL D 2 6 ? -68.958 51.710 -19.119 1.00 57.75 17 VAL C O 1
ATOM 3484 N N . GLY D 2 7 ? -69.551 53.062 -20.801 1.00 57.39 18 GLY C N 1
ATOM 3485 C CA . GLY D 2 7 ? -70.955 52.718 -20.678 1.00 61.96 18 GLY C CA 1
ATOM 3486 C C . GLY D 2 7 ? -71.400 51.987 -21.926 1.00 68.05 18 GLY C C 1
ATOM 3487 O O . GLY D 2 7 ? -71.275 52.534 -23.028 1.00 66.68 18 GLY C O 1
ATOM 3488 N N . GLU D 2 8 ? -71.898 50.749 -21.781 1.00 75.56 19 GLU C N 1
ATOM 3489 C CA . GLU D 2 8 ? -72.293 49.972 -22.956 1.00 79.42 19 GLU C CA 1
ATOM 3490 C C . GLU D 2 8 ? -73.347 50.702 -23.771 1.00 77.37 19 GLU C C 1
ATOM 3491 O O . GLU D 2 8 ? -73.309 50.679 -25.002 1.00 76.86 19 GLU C O 1
ATOM 3497 N N . ALA D 2 9 ? -74.279 51.386 -23.111 1.00 80.30 20 ALA C N 1
ATOM 3498 C CA . ALA D 2 9 ? -75.291 52.119 -23.861 1.00 70.80 20 ALA C CA 1
ATOM 3499 C C . ALA D 2 9 ? -74.715 53.287 -24.653 1.00 69.61 20 ALA C C 1
ATOM 3500 O O . ALA D 2 9 ? -75.416 53.818 -25.521 1.00 70.85 20 ALA C O 1
ATOM 3502 N N . CYS D 2 10 ? -73.458 53.681 -24.401 1.00 67.34 21 CYS C N 1
ATOM 3503 C CA . CYS D 2 10 ? -72.840 54.852 -25.023 1.00 68.29 21 CYS C CA 1
ATOM 3504 C C . CYS D 2 10 ? -71.931 54.520 -26.208 1.00 65.55 21 CYS C C 1
ATOM 3505 O O . CYS D 2 10 ? -71.489 55.445 -26.895 1.00 64.85 21 CYS C O 1
ATOM 3508 N N . THR D 2 11 ? -71.660 53.235 -26.469 1.00 67.59 22 THR C N 1
ATOM 3509 C CA . THR D 2 11 ? -70.628 52.838 -27.425 1.00 65.27 22 THR C CA 1
ATOM 3510 C C . THR D 2 11 ? -70.948 53.304 -28.839 1.00 71.55 22 THR C C 1
ATOM 3511 O O . THR D 2 11 ? -70.090 53.851 -29.538 1.00 65.33 22 THR C O 1
ATOM 3515 N N . ASP D 2 12 ? -72.169 53.076 -29.301 1.00 72.76 23 ASP C N 1
ATOM 3516 C CA . ASP D 2 12 ? -72.446 53.478 -30.673 1.00 76.18 23 ASP C CA 1
ATOM 3517 C C . ASP D 2 12 ? -72.498 54.997 -30.802 1.00 72.88 23 ASP C C 1
ATOM 3518 O O . ASP D 2 12 ? -72.109 55.540 -31.845 1.00 68.97 23 ASP C O 1
ATOM 3523 N N . MET D 2 13 ? -72.911 55.707 -29.743 1.00 70.13 24 MET C N 1
ATOM 3524 C CA . MET D 2 13 ? -72.814 57.163 -29.784 1.00 70.87 24 MET C CA 1
ATOM 3525 C C . MET D 2 13 ? -71.359 57.588 -29.845 1.00 70.22 24 MET C C 1
ATOM 3526 O O . MET D 2 13 ? -71.013 58.558 -30.525 1.00 71.69 24 MET C O 1
ATOM 3531 N N . LYS D 2 14 ? -70.495 56.845 -29.159 1.00 68.47 25 LYS C N 1
ATOM 3532 C CA . LYS D 2 14 ? -69.066 57.124 -29.215 1.00 66.59 25 LYS C CA 1
ATOM 3533 C C . LYS D 2 14 ? -68.519 56.891 -30.621 1.00 62.57 25 LYS C C 1
ATOM 3534 O O . LYS D 2 14 ? -67.793 57.735 -31.157 1.00 61.70 25 LYS C O 1
ATOM 3540 N N . ARG D 2 15 ? -68.829 55.738 -31.218 1.00 63.92 26 ARG C N 1
ATOM 3541 C CA . ARG D 2 15 ? -68.293 55.442 -32.540 1.00 67.82 26 ARG C CA 1
ATOM 3542 C C . ARG D 2 15 ? -68.661 56.521 -33.544 1.00 68.04 26 ARG C C 1
ATOM 3543 O O . ARG D 2 15 ? -67.853 56.852 -34.419 1.00 67.00 26 ARG C O 1
ATOM 3545 N N . GLU D 2 16 ? -69.844 57.116 -33.402 1.00 66.37 27 GLU C N 1
ATOM 3546 C CA . GLU D 2 16 ? -70.274 58.134 -34.354 1.00 71.75 27 GLU C CA 1
ATOM 3547 C C . GLU D 2 16 ? -69.701 59.502 -34.035 1.00 71.08 27 GLU C C 1
ATOM 3548 O O . GLU D 2 16 ? -69.446 60.281 -34.957 1.00 66.00 27 GLU C O 1
ATOM 3554 N N . TYR D 2 17 ? -69.445 59.814 -32.762 1.00 64.31 28 TYR C N 1
ATOM 3555 C CA . TYR D 2 17 ? -68.823 61.102 -32.486 1.00 62.90 28 TYR C CA 1
ATOM 3556 C C . TYR D 2 17 ? -67.344 61.088 -32.862 1.00 61.34 28 TYR C C 1
ATOM 3557 O O . TYR D 2 17 ? -66.860 62.012 -33.532 1.00 61.06 28 TYR C O 1
ATOM 3566 N N . ASP D 2 18 ? -66.601 60.071 -32.395 1.00 60.37 29 ASP C N 1
ATOM 3567 C CA . ASP D 2 18 ? -65.209 59.883 -32.805 1.00 59.13 29 ASP C CA 1
ATOM 3568 C C . ASP D 2 18 ? -65.053 60.011 -34.336 1.00 65.53 29 ASP C C 1
ATOM 3569 O O . ASP D 2 18 ? -64.189 60.749 -34.827 1.00 59.45 29 ASP C O 1
ATOM 3574 N N . GLN D 2 19 ? -65.895 59.301 -35.104 1.00 62.08 30 GLN C N 1
ATOM 3575 C CA . GLN D 2 19 ? -65.721 59.274 -36.555 1.00 67.67 30 GLN C CA 1
ATOM 3576 C C . GLN D 2 19 ? -65.907 60.665 -37.152 1.00 66.56 30 GLN C C 1
ATOM 3577 O O . GLN D 2 19 ? -65.111 61.101 -37.996 1.00 68.32 30 GLN C O 1
ATOM 3583 N N . CYS D 2 20 ? -66.929 61.390 -36.695 1.00 64.94 31 CYS C N 1
ATOM 3584 C CA . CYS D 2 20 ? -67.092 62.794 -37.063 1.00 67.56 31 CYS C CA 1
ATOM 3585 C C . CYS D 2 20 ? -65.936 63.658 -36.550 1.00 65.83 31 CYS C C 1
ATOM 3586 O O . CYS D 2 20 ? -65.402 64.495 -37.290 1.00 62.23 31 CYS C O 1
ATOM 3589 N N . PHE D 2 21 ? -65.556 63.503 -35.267 1.00 63.27 32 PHE C N 1
ATOM 3590 C CA . PHE D 2 21 ? -64.508 64.361 -34.710 1.00 58.88 32 PHE C CA 1
ATOM 3591 C C . PHE D 2 21 ? -63.212 64.219 -35.492 1.00 58.21 32 PHE C C 1
ATOM 3592 O O . PHE D 2 21 ? -62.498 65.198 -35.708 1.00 57.53 32 PHE C O 1
ATOM 3600 N N . ASN D 2 22 ? -62.884 62.999 -35.907 1.00 58.49 33 ASN C N 1
ATOM 3601 C CA . ASN D 2 22 ? -61.656 62.778 -36.656 1.00 61.28 33 ASN C CA 1
ATOM 3602 C C . ASN D 2 22 ? -61.675 63.520 -37.995 1.00 62.51 33 ASN C C 1
ATOM 3603 O O . ASN D 2 22 ? -60.647 64.055 -38.421 1.00 62.96 33 ASN C O 1
ATOM 3608 N N . ARG D 2 23 ? -62.828 63.546 -38.685 1.00 61.06 34 ARG C N 1
ATOM 3609 C CA . ARG D 2 23 ? -62.880 64.245 -39.968 1.00 69.88 34 ARG C CA 1
ATOM 3610 C C . ARG D 2 23 ? -62.659 65.735 -39.764 1.00 66.43 34 ARG C C 1
ATOM 3611 O O . ARG D 2 23 ? -61.852 66.345 -40.465 1.00 61.58 34 ARG C O 1
ATOM 3613 N N . TRP D 2 24 ? -63.307 66.317 -38.753 1.00 63.99 35 TRP C N 1
ATOM 3614 C CA . TRP D 2 24 ? -63.128 67.735 -38.464 1.00 62.93 35 TRP C CA 1
ATOM 3615 C C . TRP D 2 24 ? -61.696 68.036 -38.016 1.00 64.51 35 TRP C C 1
ATOM 3616 O O . TRP D 2 24 ? -61.121 69.070 -38.393 1.00 58.53 35 TRP C O 1
ATOM 3627 N N . PHE D 2 25 ? -61.104 67.132 -37.220 1.00 57.41 36 PHE C N 1
ATOM 3628 C CA . PHE D 2 25 ? -59.763 67.353 -36.689 1.00 55.65 36 PHE C CA 1
ATOM 3629 C C . PHE D 2 25 ? -58.730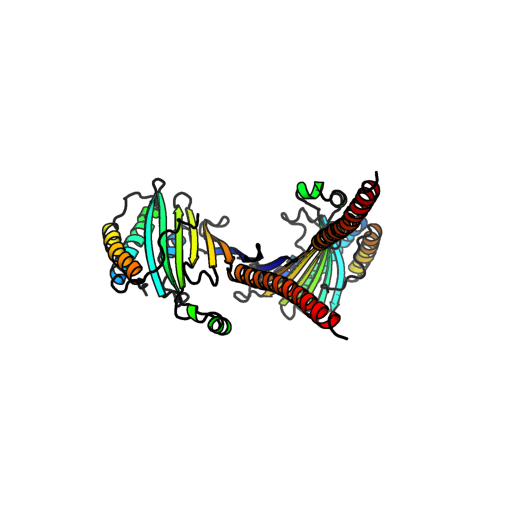 67.444 -37.813 1.00 63.19 36 PHE C C 1
ATOM 3630 O O . PHE D 2 25 ? -57.916 68.370 -37.854 1.00 55.19 36 PHE C O 1
ATOM 3638 N N . ALA D 2 26 ? -58.711 66.451 -38.698 1.00 61.55 37 ALA C N 1
ATOM 3639 C CA . ALA D 2 26 ? -57.717 66.441 -39.760 1.00 65.25 37 ALA C CA 1
ATOM 3640 C C . ALA D 2 26 ? -57.968 67.560 -40.757 1.00 65.90 37 ALA C C 1
ATOM 3641 O O . ALA D 2 26 ? -57.015 68.194 -41.222 1.00 66.27 37 ALA C O 1
ATOM 3643 N N . GLU D 2 27 ? -59.233 67.836 -41.082 1.00 66.78 38 GLU C N 1
ATOM 3644 C CA . GLU D 2 27 ? -59.498 68.713 -42.226 1.00 70.87 38 GLU C CA 1
ATOM 3645 C C . GLU D 2 27 ? -59.653 70.180 -41.855 1.00 69.18 38 GLU C C 1
ATOM 3646 O O . GLU D 2 27 ? -59.276 71.051 -42.641 1.00 68.14 38 GLU C O 1
ATOM 3652 N N . LYS D 2 28 ? -60.197 70.489 -40.681 1.00 67.03 39 LYS C N 1
ATOM 3653 C CA . LYS D 2 28 ? -60.272 71.879 -40.260 1.00 66.99 39 LYS C CA 1
ATOM 3654 C C . LYS D 2 28 ? -59.228 72.182 -39.188 1.00 64.19 39 LYS C C 1
ATOM 3655 O O . LYS D 2 28 ? -58.389 73.068 -39.375 1.00 59.76 39 LYS C O 1
ATOM 3657 N N . PHE D 2 29 ? -59.260 71.446 -38.063 1.00 61.74 40 PHE C N 1
ATOM 3658 C CA . PHE D 2 29 ? -58.500 71.889 -36.898 1.00 57.14 40 PHE C CA 1
ATOM 3659 C C . PHE D 2 29 ? -57.017 71.947 -37.179 1.00 54.33 40 PHE C C 1
ATOM 3660 O O . PHE D 2 29 ? -56.378 72.972 -36.935 1.00 54.65 40 PHE C O 1
ATOM 3668 N N . LEU D 2 30 ? -56.441 70.844 -37.650 1.00 51.90 41 LEU C N 1
ATOM 3669 C CA . LEU D 2 30 ? -55.007 70.801 -37.913 1.00 56.25 41 LEU C CA 1
ATOM 3670 C C . LEU D 2 30 ? -54.614 71.742 -39.039 1.00 57.86 41 LEU C C 1
ATOM 3671 O O . LEU D 2 30 ? -53.437 72.109 -39.166 1.00 56.67 41 LEU C O 1
ATOM 3676 N N . LYS D 2 31 ? -55.570 72.150 -39.856 1.00 60.62 42 LYS C N 1
ATOM 3677 C CA . LYS D 2 31 ? -55.270 73.062 -40.943 1.00 62.63 42 LYS C CA 1
ATOM 3678 C C . LYS D 2 31 ? -55.562 74.494 -40.546 1.00 66.77 42 LYS C C 1
ATOM 3679 O O . LYS D 2 31 ? -55.421 75.392 -41.360 1.00 67.94 42 LYS C O 1
ATOM 3685 N N . GLY D 2 32 ? -55.914 74.732 -39.289 1.00 69.46 43 GLY C N 1
ATOM 3686 C CA . GLY D 2 32 ? -56.075 76.087 -38.832 1.00 74.54 43 GLY C CA 1
ATOM 3687 C C . GLY D 2 32 ? -57.425 76.681 -39.111 1.00 85.38 43 GLY C C 1
ATOM 3688 O O . GLY D 2 32 ? -57.685 77.814 -38.683 1.00 88.85 43 GLY C O 1
ATOM 3689 N N . ASP D 2 33 ? -58.299 75.955 -39.801 1.00 93.34 44 ASP C N 1
ATOM 3690 C CA . ASP D 2 33 ? -59.622 76.475 -40.104 1.00 102.63 44 ASP C CA 1
ATOM 3691 C C . ASP D 2 33 ? -60.394 76.713 -38.820 1.00 107.60 44 ASP C C 1
ATOM 3692 O O . ASP D 2 33 ? -60.658 75.781 -38.052 1.00 105.98 44 ASP C O 1
ATOM 3697 N N . SER D 2 34 ? -60.752 77.969 -38.593 1.00 113.00 45 SER C N 1
ATOM 3698 C CA . SER D 2 34 ? -61.328 78.392 -37.331 1.00 119.17 45 SER C CA 1
ATOM 3699 C C . SER D 2 34 ? -62.849 78.373 -37.338 1.00 123.77 45 SER C C 1
ATOM 3700 O O . SER D 2 34 ? -63.461 78.869 -36.387 1.00 127.36 45 SER C O 1
ATOM 3703 N N . SER D 2 35 ? -63.474 77.828 -38.378 1.00 123.24 46 SER C N 1
ATOM 3704 C CA . SER D 2 35 ? -64.918 77.653 -38.335 1.00 126.12 46 SER C CA 1
ATOM 3705 C C . SER D 2 35 ? -65.272 76.626 -37.260 1.00 123.11 46 SER C C 1
ATOM 3706 O O . SER D 2 35 ? -64.580 75.616 -37.086 1.00 118.42 46 SER C O 1
ATOM 3709 N N . GLY D 2 36 ? -66.343 76.913 -36.517 1.00 124.77 47 GLY C N 1
ATOM 3710 C CA . GLY D 2 36 ? -66.662 76.226 -35.278 1.00 122.93 47 GLY C CA 1
ATOM 3711 C C . GLY D 2 36 ? -66.792 74.718 -35.349 1.00 120.27 47 GLY C C 1
ATOM 3712 O O . GLY D 2 36 ? -66.705 74.122 -36.427 1.00 118.33 47 GLY C O 1
ATOM 3713 N N . ASP D 2 37 ? -67.015 74.091 -34.194 1.00 122.46 48 ASP C N 1
ATOM 3714 C CA . ASP D 2 37 ? -67.048 72.635 -34.126 1.00 120.78 48 ASP C CA 1
ATOM 3715 C C . ASP D 2 37 ? -68.230 72.094 -34.926 1.00 121.15 48 ASP C C 1
ATOM 3716 O O . ASP D 2 37 ? -69.361 72.581 -34.807 1.00 124.95 48 ASP C O 1
ATOM 3718 N N . PRO D 2 38 ? -67.947 71.100 -35.772 1.00 106.48 49 PRO C N 1
ATOM 3719 C CA . PRO D 2 38 ? -68.980 70.457 -36.577 1.00 96.60 49 PRO C CA 1
ATOM 3720 C C . PRO D 2 38 ? -69.802 69.450 -35.762 1.00 94.21 49 PRO C C 1
ATOM 3721 O O . PRO D 2 38 ? -71.033 69.397 -35.905 1.00 92.08 49 PRO C O 1
ATOM 3723 N N . CYS D 2 39 ? -69.135 68.654 -34.897 1.00 90.07 50 CYS C N 1
ATOM 3724 C CA . CYS D 2 39 ? -69.713 67.494 -34.220 1.00 88.77 50 CYS C CA 1
ATOM 3725 C C . CYS D 2 39 ? -70.292 67.863 -32.868 1.00 93.76 50 CYS C C 1
ATOM 3726 O O . CYS D 2 39 ? -70.513 67.002 -32.015 1.00 93.10 50 CYS C O 1
ATOM 3729 N N . THR D 2 40 ? -70.552 69.134 -32.669 1.00 102.84 51 THR C N 1
ATOM 3730 C CA . THR D 2 40 ? -71.084 69.583 -31.399 1.00 103.46 51 THR C CA 1
ATOM 3731 C C . THR D 2 40 ? -72.289 68.731 -30.929 1.00 102.11 51 THR C C 1
ATOM 3732 O O . THR D 2 40 ? -72.182 68.003 -29.945 1.00 101.77 51 THR C O 1
ATOM 3736 N N . ASP D 2 41 ? -73.409 68.726 -31.656 1.00 101.45 52 ASP C N 1
ATOM 3737 C CA . ASP D 2 41 ? -74.578 67.945 -31.208 1.00 95.17 52 ASP C CA 1
ATOM 3738 C C . ASP D 2 41 ? -74.276 66.460 -30.923 1.00 83.90 52 ASP C C 1
ATOM 3739 O O . ASP D 2 41 ? -74.790 65.915 -29.941 1.00 81.69 52 ASP C O 1
ATOM 3744 N N . LEU D 2 42 ? -73.509 65.767 -31.772 1.00 82.54 53 LEU C N 1
ATOM 3745 C CA . LEU D 2 42 ? -73.129 64.382 -31.461 1.00 79.56 53 LEU C CA 1
ATOM 3746 C C . LEU D 2 42 ? -72.406 64.288 -30.117 1.00 82.93 53 LEU C C 1
ATOM 3747 O O . LEU D 2 42 ? -72.562 63.299 -29.383 1.00 75.61 53 LEU C O 1
ATOM 3752 N N . PHE D 2 43 ? -71.617 65.317 -29.781 1.00 82.45 54 PHE C N 1
ATOM 3753 C CA . PHE D 2 43 ? -70.805 65.293 -28.569 1.00 81.11 54 PHE C CA 1
ATOM 3754 C C . PHE D 2 43 ? -71.654 65.372 -27.303 1.00 82.99 54 PHE C C 1
ATOM 3755 O O . PHE D 2 43 ? -71.457 64.570 -26.387 1.00 78.90 54 PHE C O 1
ATOM 3763 N N . LYS D 2 44 ? -72.581 66.343 -27.188 1.00 85.87 55 LYS C N 1
ATOM 3764 C CA . LYS D 2 44 ? -73.275 66.419 -25.892 1.00 87.53 55 LYS C CA 1
ATOM 3765 C C . LYS D 2 44 ? -74.280 65.304 -25.725 1.00 83.10 55 LYS C C 1
ATOM 3766 O O . LYS D 2 44 ? -74.609 64.947 -24.594 1.00 78.63 55 LYS C O 1
ATOM 3772 N N . ARG D 2 45 ? -74.808 64.778 -26.824 1.00 84.34 56 ARG C N 1
ATOM 3773 C CA . ARG D 2 45 ? -75.557 63.537 -26.736 1.00 81.89 56 ARG C CA 1
ATOM 3774 C C . ARG D 2 45 ? -74.675 62.430 -26.168 1.00 77.22 56 ARG C C 1
ATOM 3775 O O . ARG D 2 45 ? -75.002 61.813 -25.149 1.00 74.61 56 ARG C O 1
ATOM 3777 N N . TYR D 2 46 ? -73.531 62.182 -26.808 1.00 76.94 57 TYR C N 1
ATOM 3778 C CA . TYR D 2 46 ? -72.559 61.227 -26.279 1.00 74.05 57 TYR C CA 1
ATOM 3779 C C . TYR D 2 46 ? -72.225 61.509 -24.820 1.00 71.48 57 TYR C C 1
ATOM 3780 O O . TYR D 2 46 ? -72.209 60.595 -23.989 1.00 67.90 57 TYR C O 1
ATOM 3789 N N . GLN D 2 47 ? -71.956 62.774 -24.494 1.00 72.03 58 GLN C N 1
ATOM 3790 C CA . GLN D 2 47 ? -71.590 63.132 -23.130 1.00 72.20 58 GLN C CA 1
ATOM 3791 C C . GLN D 2 47 ? -72.676 62.736 -22.154 1.00 74.19 58 GLN C C 1
ATOM 3792 O O . GLN D 2 47 ? -72.404 62.058 -21.159 1.00 75.60 58 GLN C O 1
ATOM 3798 N N . GLN D 2 48 ? -73.919 63.145 -22.434 1.00 74.07 59 GLN C N 1
ATOM 3799 C CA . GLN D 2 48 ? -75.031 62.844 -21.542 1.00 72.15 59 GLN C CA 1
ATOM 3800 C C . GLN D 2 48 ? -75.051 61.373 -21.140 1.00 68.68 59 GLN C C 1
ATOM 3801 O O . GLN D 2 48 ? -75.239 61.046 -19.965 1.00 68.99 59 GLN C O 1
ATOM 3803 N N . CYS D 2 49 ? -74.836 60.471 -22.095 1.00 68.49 60 CYS C N 1
ATOM 3804 C CA . CYS D 2 49 ? -74.789 59.049 -21.774 1.00 71.80 60 CYS C CA 1
ATOM 3805 C C . CYS D 2 49 ? -73.585 58.706 -20.879 1.00 69.81 60 CYS C C 1
ATOM 3806 O O . CYS D 2 49 ? -73.753 58.118 -19.808 1.00 67.98 60 CYS C O 1
ATOM 3809 N N . VAL D 2 50 ? -72.356 59.044 -21.303 1.00 65.03 61 VAL C N 1
ATOM 3810 C CA . VAL D 2 50 ? -71.189 58.572 -20.554 1.00 65.46 61 VAL C CA 1
ATOM 3811 C C . VAL D 2 50 ? -71.131 59.186 -19.173 1.00 65.38 61 VAL C C 1
ATOM 3812 O O . VAL D 2 50 ? -70.627 58.557 -18.239 1.00 63.41 61 VAL C O 1
ATOM 3816 N N . GLN D 2 51 ? -71.544 60.448 -19.026 1.00 69.06 62 GLN C N 1
ATOM 3817 C CA . GLN D 2 51 ? -71.449 61.055 -17.699 1.00 69.19 62 GLN C CA 1
ATOM 3818 C C . GLN D 2 51 ? -72.335 60.312 -16.712 1.00 66.84 62 GLN C C 1
ATOM 3819 O O . GLN D 2 51 ? -71.910 60.030 -15.583 1.00 64.96 62 GLN C O 1
ATOM 3825 N N . LYS D 2 52 ? -73.539 59.919 -17.139 1.00 67.57 63 LYS C N 1
ATOM 3826 C CA . LYS D 2 52 ? -74.365 59.063 -16.286 1.00 69.01 63 LYS C CA 1
ATOM 3827 C C . LYS D 2 52 ? -73.680 57.720 -16.036 1.00 68.43 63 LYS C C 1
ATOM 3828 O O . LYS D 2 52 ? -73.644 57.242 -14.893 1.00 62.18 63 LYS C O 1
ATOM 3830 N N . ALA D 2 53 ? -73.076 57.119 -17.075 1.00 62.36 64 ALA C N 1
ATOM 3831 C CA . ALA D 2 53 ? -72.439 55.819 -16.866 1.00 61.18 64 ALA C CA 1
ATOM 3832 C C . ALA D 2 53 ? -71.266 55.928 -15.896 1.00 63.97 64 ALA C C 1
ATOM 3833 O O . ALA D 2 53 ? -70.993 54.986 -15.138 1.00 59.20 64 ALA C O 1
ATOM 3835 N N . ILE D 2 54 ? -70.579 57.073 -15.907 1.00 60.01 65 ILE C N 1
ATOM 3836 C CA . ILE D 2 54 ? -69.425 57.274 -15.040 1.00 60.94 65 ILE C CA 1
ATOM 3837 C C . ILE D 2 54 ? -69.864 57.367 -13.587 1.00 61.57 65 ILE C C 1
ATOM 3838 O O . ILE D 2 54 ? -69.256 56.757 -12.702 1.00 59.00 65 ILE C O 1
ATOM 3843 N N . LYS D 2 55 ? -70.938 58.111 -13.322 1.00 60.21 66 LYS C N 1
ATOM 3844 C CA . LYS D 2 55 ? -71.421 58.229 -11.951 1.00 67.44 66 LYS C CA 1
ATOM 3845 C C . LYS D 2 55 ? -71.967 56.895 -11.456 1.00 64.98 66 LYS C C 1
ATOM 3846 O O . LYS D 2 55 ? -71.727 56.503 -10.311 1.00 65.66 66 LYS C O 1
ATOM 3852 N N . GLU D 2 56 ? -72.658 56.173 -12.334 1.00 65.17 67 GLU C N 1
ATOM 3853 C CA . GLU D 2 56 ? -73.193 54.857 -12.015 1.00 68.21 67 GLU C CA 1
ATOM 3854 C C . GLU D 2 56 ? -72.085 53.880 -11.599 1.00 64.97 67 GLU C C 1
ATOM 3855 O O . GLU D 2 56 ? -72.266 53.071 -10.679 1.00 59.06 67 GLU C O 1
ATOM 3861 N N . LYS D 2 57 ? -70.929 53.937 -12.260 1.00 58.31 68 LYS C N 1
ATOM 3862 C CA . LYS D 2 57 ? -69.797 53.080 -11.910 1.00 59.39 68 LYS C CA 1
ATOM 3863 C C . LYS D 2 57 ? -68.895 53.685 -10.852 1.00 56.68 68 LYS C C 1
ATOM 3864 O O . LYS D 2 57 ? -67.942 53.029 -10.443 1.00 55.84 68 LYS C O 1
ATOM 3870 N N . GLU D 2 58 ? -69.175 54.910 -10.409 1.00 45.50 69 GLU C N 1
ATOM 3871 C CA . GLU D 2 58 ? -68.395 55.580 -9.363 1.00 46.56 69 GLU C CA 1
ATOM 3872 C C . GLU D 2 58 ? -66.936 55.749 -9.804 1.00 47.83 69 GLU C C 1
ATOM 3873 O O . GLU D 2 58 ? -66.008 55.644 -8.998 1.00 45.26 69 GLU C O 1
ATOM 3879 N N . ILE D 2 59 ? -66.732 56.030 -11.099 1.00 47.80 70 ILE C N 1
ATOM 3880 C CA . ILE D 2 59 ? -65.391 56.348 -11.601 1.00 46.43 70 ILE C CA 1
ATOM 3881 C C . ILE D 2 59 ? -65.049 57.710 -11.023 1.00 47.35 70 ILE C C 1
ATOM 3882 O O . ILE D 2 59 ? -65.729 58.687 -11.351 1.00 47.25 70 ILE C O 1
ATOM 3887 N N . PRO D 2 60 ? -63.986 57.842 -10.179 1.00 48.98 71 PRO C N 1
ATOM 3888 C CA . PRO D 2 60 ? -63.751 59.106 -9.454 1.00 51.03 71 PRO C CA 1
ATOM 3889 C C . PRO D 2 60 ? -62.991 60.154 -10.266 1.00 54.19 71 PRO C C 1
ATOM 3890 O O . PRO D 2 60 ? -61.813 60.411 -10.037 1.00 56.49 71 PRO C O 1
ATOM 3894 N N . ILE D 2 61 ? -63.677 60.814 -11.208 1.00 54.65 72 ILE C N 1
ATOM 3895 C CA . ILE D 2 61 ? -63.050 61.758 -12.130 1.00 53.56 72 ILE C CA 1
ATOM 3896 C C . ILE D 2 61 ? -63.309 63.210 -11.775 1.00 58.71 72 ILE C C 1
ATOM 3897 O O . ILE D 2 61 ? -62.902 64.094 -12.542 1.00 62.12 72 ILE C O 1
ATOM 3902 N N . GLU D 2 62 ? -63.998 63.499 -10.680 1.00 59.56 73 GLU C N 1
ATOM 3903 C CA . GLU D 2 62 ? -64.396 64.877 -10.401 1.00 62.43 73 GLU C CA 1
ATOM 3904 C C . GLU D 2 62 ? -63.391 65.577 -9.482 1.00 58.82 73 GLU C C 1
ATOM 3905 O O . GLU D 2 62 ? -62.679 64.947 -8.693 1.00 56.82 73 GLU C O 1
ATOM 3911 N N . GLY D 2 63 ? -63.332 66.899 -9.599 1.00 57.58 74 GLY C N 1
ATOM 3912 C CA . GLY D 2 63 ? -62.417 67.672 -8.778 1.00 57.47 74 GLY C CA 1
ATOM 3913 C C . GLY D 2 63 ? -60.941 67.515 -9.090 1.00 58.11 74 GLY C C 1
ATOM 3914 O O . GLY D 2 63 ? -60.102 67.787 -8.221 1.00 59.92 74 GLY C O 1
ATOM 3915 N N . LEU D 2 64 ? -60.591 67.116 -10.321 1.00 56.30 75 LEU C N 1
ATOM 3916 C CA . LEU D 2 64 ? -59.208 66.836 -10.707 1.00 54.86 75 LEU C CA 1
ATOM 3917 C C . LEU D 2 64 ? -58.744 67.932 -11.658 1.00 56.04 75 LEU C C 1
ATOM 3918 O O . LEU D 2 64 ? -59.282 68.078 -12.760 1.00 55.72 75 LEU C O 1
ATOM 3923 N N . GLU D 2 65 ? -57.755 68.706 -11.231 1.00 58.55 76 GLU C N 1
ATOM 3924 C CA . GLU D 2 65 ? -57.301 69.814 -12.049 1.00 61.88 76 GLU C CA 1
ATOM 3925 C C . GLU D 2 65 ? -56.705 69.312 -13.366 1.00 57.19 76 GLU C C 1
ATOM 3926 O O . GLU D 2 65 ? -56.102 68.239 -13.442 1.00 56.43 76 GLU C O 1
ATOM 3932 N N . PHE D 2 66 ? -56.878 70.116 -14.410 1.00 54.86 77 PHE C N 1
ATOM 3933 C CA . PHE D 2 66 ? -56.465 69.736 -15.754 1.00 47.05 77 PHE C CA 1
ATOM 3934 C C . PHE D 2 66 ? -54.938 69.725 -15.864 1.00 44.72 77 PHE C C 1
ATOM 3935 O O . PHE D 2 66 ? -54.251 70.615 -15.350 1.00 46.55 77 PHE C O 1
ATOM 3943 N N . MET D 2 67 ? -54.401 68.693 -16.516 1.00 45.72 78 MET C N 1
ATOM 3944 C CA . MET D 2 67 ? -52.956 68.529 -16.717 1.00 50.00 78 MET C CA 1
ATOM 3945 C C . MET D 2 67 ? -52.201 68.422 -15.394 1.00 59.42 78 MET C C 1
ATOM 3946 O O . MET D 2 67 ? -50.996 68.724 -15.351 1.00 59.00 78 MET C O 1
ATOM 3951 N N . GLY D 2 68 ? -52.897 68.035 -14.314 1.00 68.41 79 GLY C N 1
ATOM 3952 C CA . GLY D 2 68 ? -52.274 67.785 -13.030 1.00 77.37 79 GLY C CA 1
ATOM 3953 C C . GLY D 2 68 ? -51.899 69.032 -12.242 1.00 91.10 79 GLY C C 1
ATOM 3954 O O . GLY D 2 68 ? -51.973 70.172 -12.706 1.00 87.82 79 GLY C O 1
ATOM 3955 N N . HIS D 2 69 ? -51.496 68.785 -10.999 1.00 112.25 80 HIS C N 1
ATOM 3956 C CA . HIS D 2 69 ? -50.961 69.806 -10.096 1.00 125.53 80 HIS C CA 1
ATOM 3957 C C . HIS D 2 69 ? -50.127 69.152 -8.980 1.00 131.05 80 HIS C C 1
ATOM 3958 O O . HIS D 2 69 ? -50.638 68.375 -8.161 1.00 131.54 80 HIS C O 1
#